Protein AF-0000000081794704 (afdb_homodimer)

Sequence (644 aa):
MFWTCGQTCQTELLVTSYKMGCNCTRECIEFDGRRFNVLRRLGEGGFSVVDLLEENDTGKRFALKRIQCHSQNEQKLAKEEAEYHRRVHHPNLISLAAWKVTGQSAGVTEVLLVLPFFRRGTLQEELDRLAHRGEQIPEPRLLRLFRAICDGVKALHHASPVPLAHRDLKPGNVLLSDNGTPVIMDFGSMAPARLEVKGRSEALAVQDLAAEKCSMLFRAPELFHVESHTIIDEKVDVWSLGCTLYNMAFQQSPFEPVYQRGDSLHLAVLGRNFKFPGNSRYSTALHELISSILVVEVIERPSVTWIIEQLDIMLQEVEHRVMFWTCGQTCQTELLVTSYKMGCNCTRECIEFDGRRFNVLRRLGEGGFSVVDLLEENDTGKRFALKRIQCHSQNEQKLAKEEAEYHRRVHHPNLISLAAWKVTGQSAGVTEVLLVLPFFRRGTLQEELDRLAHRGEQIPEPRLLRLFRAICDGVKALHHASPVPLAHRDLKPGNVLLSDNGTPVIMDFGSMAPARLEVKGRSEALAVQDLAAEKCSMLFRAPELFHVESHTIIDEKVDVWSLGCTLYNMAFQQSPFEPVYQRGDSLHLAVLGRNFKFPGNSRYSTALHELISSILVVEVIERPSVTWIIEQLDIMLQEVEHRV

Nearest PDB structures (foldseek):
  2buj-assembly1_A  TM=9.459E-01  e=4.149E-35  Homo sapiens
  2buj-assembly2_B  TM=9.363E-01  e=3.027E-33  Homo sapiens
  5ikw-assembly1_A  TM=9.323E-01  e=8.215E-27  Homo sapiens
  8peh-assembly1_B  TM=7.730E-01  e=1.719E-14  Lotus japonicus
  4czy-assembly1_D  TM=6.153E-01  e=5.156E-07  Neurospora crassa

Organism: Acanthaster planci (NCBI:txid133434)

Radius of gyration: 28.42 Å; Cα contacts (8 Å, |Δi|>4): 1140; chains: 2; bounding box: 81×99×91 Å

Solvent-accessible surface area (backbone atoms only — not comparable to full-atom values): 34871 Å² total; per-residue (Å²): 135,87,82,60,84,79,75,76,76,78,80,73,83,74,80,76,77,81,71,82,69,80,74,70,76,52,58,71,47,73,56,95,89,40,49,28,37,46,75,44,60,59,28,55,57,97,56,34,37,29,28,34,28,30,31,69,90,76,64,48,56,27,29,34,38,39,33,63,15,78,40,71,52,46,40,50,52,52,49,46,31,56,47,52,33,70,65,51,85,48,91,23,36,53,58,63,76,47,70,50,78,42,64,76,45,69,58,29,33,32,38,38,38,34,28,75,54,54,90,69,37,28,44,39,56,51,46,51,54,30,32,54,69,56,45,69,65,54,64,72,58,45,50,52,47,50,47,41,46,46,51,32,50,43,52,33,54,64,32,72,96,57,33,28,24,52,57,47,55,41,41,75,34,21,31,22,41,94,86,61,51,45,25,38,50,76,52,78,48,39,43,69,17,71,43,80,23,78,34,64,63,51,11,47,15,52,24,47,48,36,52,71,50,24,54,71,77,34,52,33,62,64,47,76,59,41,56,52,64,40,71,48,46,49,59,46,40,40,33,6,47,24,28,34,52,42,19,63,67,67,71,42,41,58,47,44,68,52,34,59,73,61,41,28,47,68,57,34,46,72,64,61,60,57,78,76,66,91,83,58,89,66,56,70,67,58,55,50,49,42,55,54,32,57,44,72,54,65,89,73,31,60,51,61,67,57,50,48,52,54,48,53,55,52,52,52,53,58,57,64,72,101,138,81,80,70,78,72,76,80,78,78,78,72,82,75,77,77,76,82,69,83,68,79,73,69,76,52,58,70,49,72,58,94,89,42,48,28,36,45,74,44,59,58,28,56,57,99,55,34,36,30,28,33,28,30,31,68,91,75,62,47,57,27,29,35,39,39,34,65,15,76,42,72,52,46,41,51,53,53,50,46,31,57,47,52,33,70,64,51,86,48,89,22,37,52,59,64,75,46,70,50,76,42,64,76,45,69,59,28,33,31,37,38,38,33,26,75,55,54,89,68,36,28,45,39,56,50,47,51,53,31,34,55,69,55,47,69,66,54,62,72,59,45,52,52,47,50,47,43,46,45,50,32,50,45,51,33,54,64,32,72,95,57,33,28,24,54,55,48,55,40,42,75,34,20,31,24,40,94,86,60,51,43,23,38,47,77,52,80,47,40,44,68,17,71,43,78,23,78,35,64,63,52,11,48,14,51,26,48,49,35,51,72,51,23,54,70,79,35,50,32,60,63,47,77,58,42,55,54,65,38,72,48,47,49,58,45,41,41,31,6,47,23,27,32,53,42,18,61,67,68,71,43,40,58,46,46,66,52,35,59,72,60,42,28,47,67,59,34,47,71,64,60,60,58,77,76,66,90,84,58,88,64,57,68,66,56,52,50,51,40,54,55,32,59,43,72,54,66,90,72,30,59,52,62,67,58,51,49,52,55,49,53,54,51,52,52,52,58,58,64,72,98

InterPro domains:
  IPR000719 Protein kinase domain [PF00069] (36-309)
  IPR000719 Protein kinase domain [PS50011] (36-315)
  IPR000719 Protein kinase domain [SM00220] (36-315)
  IPR008271 Serine/threonine-protein kinase, active site [PS00108] (164-176)
  IPR011009 Protein kinase-like domain superfamily [SSF56112] (24-309)
  IPR052239 Serine/threonine-specific protein kinases [PTHR45998] (20-316)

Structure (mmCIF, N/CA/C/O backbone):
data_AF-0000000081794704-model_v1
#
loop_
_entity.id
_entity.type
_entity.pdbx_description
1 polymer 'non-specific serine/threonine protein kinase'
#
loop_
_atom_site.group_PDB
_atom_site.id
_atom_site.type_symbol
_atom_site.label_atom_id
_atom_site.label_alt_id
_atom_site.label_comp_id
_atom_site.label_asym_id
_atom_site.label_entity_id
_atom_site.label_seq_id
_atom_site.pdbx_PDB_ins_code
_atom_site.Cartn_x
_atom_site.Cartn_y
_atom_site.Cartn_z
_atom_site.occupancy
_atom_site.B_iso_or_equiv
_atom_site.auth_seq_id
_atom_site.auth_comp_id
_atom_site.auth_asym_id
_atom_site.auth_atom_id
_atom_site.pdbx_PDB_model_num
ATOM 1 N N . MET A 1 1 ? -55.917 1.763 -60.831 1 21.46 1 MET A N 1
ATOM 2 C CA . MET A 1 1 ? -55.292 0.445 -60.902 1 21.46 1 MET A CA 1
ATOM 3 C C . MET A 1 1 ? -53.794 0.567 -61.166 1 21.46 1 MET A C 1
ATOM 5 O O . MET A 1 1 ? -52.993 -0.145 -60.558 1 21.46 1 MET A O 1
ATOM 9 N N . PHE A 1 2 ? -53.433 1.07 -62.306 1 21.84 2 PHE A N 1
ATOM 10 C CA . PHE A 1 2 ? -52.219 1.103 -63.113 1 21.84 2 PHE A CA 1
ATOM 11 C C . PHE A 1 2 ? -51.175 2.017 -62.482 1 21.84 2 PHE A C 1
ATOM 13 O O . PHE A 1 2 ? -51.212 3.235 -62.672 1 21.84 2 PHE A O 1
ATOM 20 N N . TRP A 1 3 ? -50.785 1.749 -61.084 1 22.14 3 TRP A N 1
ATOM 21 C CA . TRP A 1 3 ? -50.083 2.532 -60.073 1 22.14 3 TRP A CA 1
ATOM 22 C C . TRP A 1 3 ? -48.614 2.707 -60.443 1 22.14 3 TRP A C 1
ATOM 24 O O . TRP A 1 3 ? -47.832 1.755 -60.375 1 22.14 3 TRP A O 1
ATOM 34 N N . THR A 1 4 ? -48.28 3.356 -61.549 1 19.15 4 THR A N 1
ATOM 35 C CA . THR A 1 4 ? -47.141 3.421 -62.458 1 19.15 4 THR A CA 1
ATOM 36 C C . THR A 1 4 ? -45.912 3.978 -61.746 1 19.15 4 THR A C 1
ATOM 38 O O . THR A 1 4 ? -44.804 3.938 -62.285 1 19.15 4 THR A O 1
ATOM 41 N N . CYS A 1 5 ? -46.108 4.889 -60.702 1 22.46 5 CYS A N 1
ATOM 42 C CA . CYS A 1 5 ? -45.019 5.858 -60.756 1 22.46 5 CYS A CA 1
ATOM 43 C C . CYS A 1 5 ? -43.665 5.161 -60.687 1 22.46 5 CYS A C 1
ATOM 45 O O . CYS A 1 5 ? -43.488 4.216 -59.917 1 22.46 5 CYS A O 1
ATOM 47 N N . GLY A 1 6 ? -42.866 5.2 -61.737 1 21.13 6 GLY A N 1
ATOM 48 C CA . GLY A 1 6 ? -41.595 4.799 -62.317 1 21.13 6 GLY A CA 1
ATOM 49 C C . GLY A 1 6 ? -40.419 5.008 -61.381 1 21.13 6 GLY A C 1
ATOM 50 O O . GLY A 1 6 ? -40.027 6.146 -61.113 1 21.13 6 GLY A O 1
ATOM 51 N N . GLN A 1 7 ? -40.278 4.238 -60.239 1 19.57 7 GLN A N 1
ATOM 52 C CA . GLN A 1 7 ? -39.546 4.333 -58.981 1 19.57 7 GLN A CA 1
ATOM 53 C C . GLN A 1 7 ? -38.045 4.181 -59.205 1 19.57 7 GLN A C 1
ATOM 55 O O . GLN A 1 7 ? -37.529 3.062 -59.256 1 19.57 7 GLN A O 1
ATOM 60 N N . THR A 1 8 ? -37.515 4.835 -60.303 1 19.36 8 THR A N 1
ATOM 61 C CA . THR A 1 8 ? -36.17 4.503 -60.76 1 19.36 8 THR A CA 1
ATOM 62 C C . THR A 1 8 ? -35.156 4.682 -59.633 1 19.36 8 THR A C 1
ATOM 64 O O . THR A 1 8 ? -34.979 5.79 -59.122 1 19.36 8 THR A O 1
ATOM 67 N N . CYS A 1 9 ? -34.956 3.769 -58.723 1 18.64 9 CYS A N 1
ATOM 68 C CA . CYS A 1 9 ? -34.129 3.644 -57.528 1 18.64 9 CYS A CA 1
ATOM 69 C C . CYS A 1 9 ? -32.647 3.711 -57.881 1 18.64 9 CYS A C 1
ATOM 71 O O . CYS A 1 9 ? -32.085 2.747 -58.404 1 18.64 9 CYS A O 1
ATOM 73 N N . GLN A 1 10 ? -32.185 4.73 -58.696 1 18.84 10 GLN A N 1
ATOM 74 C CA . GLN A 1 10 ? -30.787 4.764 -59.112 1 18.84 10 GLN A CA 1
ATOM 75 C C . GLN A 1 10 ? -29.856 4.484 -57.936 1 18.84 10 GLN A C 1
ATOM 77 O O . GLN A 1 10 ? -30.093 4.959 -56.823 1 18.84 10 GLN A O 1
ATOM 82 N N . THR A 1 11 ? -28.931 3.418 -57.978 1 20.53 11 THR A N 1
ATOM 83 C CA . THR A 1 11 ? -27.911 2.693 -57.229 1 20.53 11 THR A CA 1
ATOM 84 C C . THR A 1 11 ? -26.743 3.61 -56.878 1 20.53 11 THR A C 1
ATOM 86 O O . THR A 1 11 ? -25.947 3.97 -57.748 1 20.53 11 THR A O 1
ATOM 89 N N . GLU A 1 12 ? -26.992 4.791 -56.332 1 20.45 12 GLU A N 1
ATOM 90 C CA . GLU A 1 12 ? -25.889 5.709 -56.061 1 20.45 12 GLU A CA 1
ATOM 91 C C . GLU A 1 12 ? -24.721 4.987 -55.396 1 20.45 12 GLU A C 1
ATOM 93 O O . GLU A 1 12 ? -24.925 4.108 -54.556 1 20.45 12 GLU A O 1
ATOM 98 N N . LEU A 1 13 ? -23.533 4.949 -56.02 1 21.05 13 LEU A N 1
ATOM 99 C CA . LEU A 1 13 ? -22.17 4.493 -55.768 1 21.05 13 LEU A CA 1
ATOM 100 C C . LEU A 1 13 ? -21.692 4.943 -54.392 1 21.05 13 LEU A C 1
ATOM 102 O O . LEU A 1 13 ? -21.418 6.127 -54.181 1 21.05 13 LEU A O 1
ATOM 106 N N . LEU A 1 14 ? -22.289 4.552 -53.252 1 21.35 14 LEU A N 1
ATOM 107 C CA . LEU A 1 14 ? -21.992 4.924 -51.873 1 21.35 14 LEU A CA 1
ATOM 108 C C . LEU A 1 14 ? -20.562 4.543 -51.504 1 21.35 14 LEU A C 1
ATOM 110 O O . LEU A 1 14 ? -20.232 3.358 -51.42 1 21.35 14 LEU A O 1
ATOM 114 N N . VAL A 1 15 ? -19.504 5.191 -52.049 1 23.38 15 VAL A N 1
ATOM 115 C CA . VAL A 1 15 ? -18.12 5.115 -51.594 1 23.38 15 VAL A CA 1
ATOM 116 C C . VAL A 1 15 ? -18.074 5.151 -50.068 1 23.38 15 VAL A C 1
ATOM 118 O O . VAL A 1 15 ? -18.453 6.151 -49.453 1 23.38 15 VAL A O 1
ATOM 121 N N . THR A 1 16 ? -18.208 4.042 -49.338 1 24.73 16 THR A N 1
ATOM 122 C CA . THR A 1 16 ? -18.089 3.697 -47.926 1 24.73 16 THR A CA 1
ATOM 123 C C . THR A 1 16 ? -16.736 4.135 -47.374 1 24.73 16 THR A C 1
ATOM 125 O O . THR A 1 16 ? -15.699 3.58 -47.744 1 24.73 16 THR A O 1
ATOM 128 N N . SER A 1 17 ? -16.402 5.447 -47.342 1 26.24 17 SER A N 1
ATOM 129 C CA . SER A 1 17 ? -15.222 5.934 -46.635 1 26.24 17 SER A CA 1
ATOM 130 C C . SER A 1 17 ? -15.036 5.209 -45.306 1 26.24 17 SER A C 1
ATOM 132 O O . SER A 1 17 ? -15.957 5.154 -44.489 1 26.24 17 SER A O 1
ATOM 134 N N . TYR A 1 18 ? -14.208 4.152 -45.168 1 23.78 18 TYR A N 1
ATOM 135 C CA . TYR A 1 18 ? -13.626 3.417 -44.05 1 23.78 18 TYR A CA 1
ATOM 136 C C . TYR A 1 18 ? -13.06 4.371 -43.006 1 23.78 18 TYR A C 1
ATOM 138 O O . TYR A 1 18 ? -11.959 4.902 -43.173 1 23.78 18 TYR A O 1
ATOM 146 N N . LYS A 1 19 ? -13.793 5.373 -42.486 1 26.88 19 LYS A N 1
ATOM 147 C CA . LYS A 1 19 ? -13.514 6.148 -41.281 1 26.88 19 LYS A CA 1
ATOM 148 C C . LYS A 1 19 ? -12.911 5.268 -40.189 1 26.88 19 LYS A C 1
ATOM 150 O O . LYS A 1 19 ? -13.543 4.313 -39.734 1 26.88 19 LYS A O 1
ATOM 155 N N . MET A 1 20 ? -11.646 4.905 -40.098 1 29.34 20 MET A N 1
ATOM 156 C CA . MET A 1 20 ? -10.822 4.322 -39.043 1 29.34 20 MET A CA 1
ATOM 157 C C . MET A 1 20 ? -11.316 4.75 -37.666 1 29.34 20 MET A C 1
ATOM 159 O O . MET A 1 20 ? -11.094 5.888 -37.249 1 29.34 20 MET A O 1
ATOM 163 N N . GLY A 1 21 ? -12.579 4.645 -37.311 1 29.67 21 GLY A N 1
ATOM 164 C CA . GLY A 1 21 ? -13.337 5.006 -36.123 1 29.67 21 GLY A CA 1
ATOM 165 C C . GLY A 1 21 ? -12.604 4.698 -34.831 1 29.67 21 GLY A C 1
ATOM 166 O O . GLY A 1 21 ? -12.149 3.571 -34.623 1 29.67 21 GLY A O 1
ATOM 167 N N . CYS A 1 22 ? -11.643 5.5 -34.34 1 31.86 22 CYS A N 1
ATOM 168 C CA . CYS A 1 22 ? -11.18 5.575 -32.959 1 31.86 22 CYS A CA 1
ATOM 169 C C . CYS A 1 22 ? -12.27 5.129 -31.993 1 31.86 22 CYS A C 1
ATOM 171 O O . CYS A 1 22 ? -13.224 5.868 -31.742 1 31.86 22 CYS A O 1
ATOM 173 N N . ASN A 1 23 ? -13.108 4.214 -32.191 1 34.75 23 ASN A N 1
ATOM 174 C CA . ASN A 1 23 ? -14.08 3.698 -31.233 1 34.75 23 ASN A CA 1
ATOM 175 C C . ASN A 1 23 ? -13.526 3.709 -29.811 1 34.75 23 ASN A C 1
ATOM 177 O O . ASN A 1 23 ? -12.982 2.707 -29.345 1 34.75 23 ASN A O 1
ATOM 181 N N . CYS A 1 24 ? -12.747 4.571 -29.419 1 41.72 24 CYS A N 1
ATOM 182 C CA . CYS A 1 24 ? -12.347 4.897 -28.055 1 41.72 24 CYS A CA 1
ATOM 183 C C . CYS A 1 24 ? -13.538 4.827 -27.107 1 41.72 24 CYS A C 1
ATOM 185 O O . CYS A 1 24 ? -14.196 5.838 -26.855 1 41.72 24 CYS A O 1
ATOM 187 N N . THR A 1 25 ? -14.472 3.941 -27.283 1 46.56 25 THR A N 1
ATOM 188 C CA . THR A 1 25 ? -15.614 3.912 -26.376 1 46.56 25 THR A CA 1
ATOM 189 C C . THR A 1 25 ? -15.169 4.163 -24.938 1 46.56 25 THR A C 1
ATOM 191 O O . THR A 1 25 ? -14.53 3.308 -24.322 1 46.56 25 THR A O 1
ATOM 194 N N . ARG A 1 26 ? -14.891 5.348 -24.659 1 62.73 26 ARG A N 1
ATOM 195 C CA . ARG A 1 26 ? -14.673 5.79 -23.286 1 62.73 26 ARG A CA 1
ATOM 196 C C . ARG A 1 26 ? -15.803 5.322 -22.374 1 62.73 26 ARG A C 1
ATOM 198 O O . ARG A 1 26 ? -16.976 5.387 -22.747 1 62.73 26 ARG A O 1
ATOM 205 N N . GLU A 1 27 ? -15.599 4.489 -21.441 1 84.99 27 GLU A N 1
ATOM 206 C CA . GLU A 1 27 ? -16.578 4.086 -20.436 1 84.99 27 GLU A CA 1
ATOM 207 C C . GLU A 1 27 ? -17.364 5.287 -19.919 1 84.99 27 GLU A C 1
ATOM 209 O O . GLU A 1 27 ? -16.784 6.333 -19.619 1 84.99 27 GLU A O 1
ATOM 214 N N . CYS A 1 28 ? -18.747 5.314 -20.198 1 90.33 28 CYS A N 1
ATOM 215 C CA . CYS A 1 28 ? -19.63 6.331 -19.637 1 90.33 28 CYS A CA 1
ATOM 216 C C . CYS A 1 28 ? -20.362 5.801 -18.41 1 90.33 28 CYS A C 1
ATOM 218 O O . CYS A 1 28 ? -20.878 4.682 -18.425 1 90.33 28 CYS A O 1
ATOM 220 N N . ILE A 1 29 ? -20.34 6.589 -17.39 1 91.78 29 ILE A N 1
ATOM 221 C CA . ILE A 1 29 ? -21.002 6.195 -16.152 1 91.78 29 ILE A CA 1
ATOM 222 C C . ILE A 1 29 ? -22.038 7.247 -15.763 1 91.78 29 ILE A C 1
ATOM 224 O O . ILE A 1 29 ? -21.818 8.445 -15.957 1 91.78 29 ILE A O 1
ATOM 228 N N . GLU A 1 30 ? -23.104 6.831 -15.203 1 93.4 30 GLU A N 1
ATOM 229 C CA . GLU A 1 30 ? -24.191 7.733 -14.835 1 93.4 30 GLU A CA 1
ATOM 230 C C . GLU A 1 30 ? -24.461 7.688 -13.334 1 93.4 30 GLU A C 1
ATOM 232 O O . GLU A 1 30 ? -24.485 6.612 -12.734 1 93.4 30 GLU A O 1
ATOM 237 N N . PHE A 1 31 ? -24.506 8.803 -12.739 1 92.84 31 PHE A N 1
ATOM 238 C CA . PHE A 1 31 ? -24.901 8.976 -11.346 1 92.84 31 PHE A CA 1
ATOM 239 C C . PHE A 1 31 ? -26.082 9.932 -11.233 1 92.84 31 PHE A C 1
ATOM 241 O O . PHE A 1 31 ? -25.93 11.141 -11.42 1 92.84 31 PHE A O 1
ATOM 248 N N . ASP A 1 32 ? -27.236 9.472 -10.823 1 89.14 32 ASP A N 1
ATOM 249 C CA . ASP A 1 32 ? -28.409 10.305 -10.574 1 89.14 32 ASP A CA 1
ATOM 250 C C . ASP A 1 32 ? -28.635 11.291 -11.718 1 89.14 32 ASP A C 1
ATOM 252 O O . ASP A 1 32 ? -28.732 12.499 -11.493 1 89.14 32 ASP A O 1
ATOM 256 N N . GLY A 1 33 ? -28.581 10.895 -12.862 1 88.7 33 GLY A N 1
ATOM 257 C CA . GLY A 1 33 ? -28.898 11.719 -14.018 1 88.7 33 GLY A CA 1
ATOM 258 C C . GLY A 1 33 ? -27.69 12.438 -14.588 1 88.7 33 GLY A C 1
ATOM 259 O O . GLY A 1 33 ? -27.778 13.072 -15.642 1 88.7 33 GLY A O 1
ATOM 260 N N . ARG A 1 34 ? -26.638 12.422 -13.884 1 92.43 34 ARG A N 1
ATOM 261 C CA . ARG A 1 34 ? -25.393 13.001 -14.377 1 92.43 34 ARG A CA 1
ATOM 262 C C . ARG A 1 34 ? -24.556 11.958 -15.109 1 92.43 34 ARG A C 1
ATOM 264 O O . ARG A 1 34 ? -24.388 10.837 -14.625 1 92.43 34 ARG A O 1
ATOM 271 N N . ARG A 1 35 ? -24.084 12.368 -16.263 1 93.4 35 ARG A N 1
ATOM 272 C CA . ARG A 1 35 ? -23.279 11.457 -17.07 1 93.4 35 ARG A CA 1
ATOM 273 C C . ARG A 1 35 ? -21.81 11.865 -17.054 1 93.4 35 ARG A C 1
ATOM 275 O O . ARG A 1 35 ? -21.488 13.052 -17.139 1 93.4 35 ARG A O 1
ATOM 282 N N . PHE A 1 36 ? -20.967 10.879 -16.878 1 94.56 36 PHE A N 1
ATOM 283 C CA . PHE A 1 36 ? -19.525 11.091 -16.815 1 94.56 36 PHE A CA 1
ATOM 284 C C . PHE A 1 36 ? -18.804 10.213 -17.831 1 94.56 36 PHE A C 1
ATOM 286 O O . PHE A 1 36 ? -19.158 9.046 -18.013 1 94.56 36 PHE A O 1
ATOM 293 N N . ASN A 1 37 ? -17.798 10.791 -18.455 1 93.53 37 ASN A N 1
ATOM 294 C CA . ASN A 1 37 ? -16.884 10.022 -19.292 1 93.53 37 ASN A CA 1
ATOM 295 C C . ASN A 1 37 ? -15.587 9.697 -18.556 1 93.53 37 ASN A C 1
ATOM 297 O O . ASN A 1 37 ? -15.005 10.565 -17.903 1 93.53 37 ASN A O 1
ATOM 301 N N . VAL A 1 38 ? -15.244 8.444 -18.613 1 91.26 38 VAL A N 1
ATOM 302 C CA . VAL A 1 38 ? -13.951 8.053 -18.062 1 91.26 38 VAL A CA 1
ATOM 303 C C . VAL A 1 38 ? -12.837 8.442 -19.031 1 91.26 38 VAL A C 1
ATOM 305 O O . VAL A 1 38 ? -12.818 7.99 -20.179 1 91.26 38 VAL A O 1
ATOM 308 N N . LEU A 1 39 ? -11.975 9.246 -18.58 1 85.45 39 LEU A N 1
ATOM 309 C CA . LEU A 1 39 ? -10.92 9.75 -19.453 1 85.45 39 LEU A CA 1
ATOM 310 C C . LEU A 1 39 ? -9.683 8.86 -19.379 1 85.45 39 LEU A C 1
ATOM 312 O O . LEU A 1 39 ? -9.159 8.432 -20.41 1 85.45 39 LEU A O 1
ATOM 316 N N . ARG A 1 40 ? -9.258 8.599 -18.133 1 78.09 40 ARG A N 1
ATOM 317 C CA . ARG A 1 40 ? -8.049 7.803 -17.947 1 78.09 40 ARG A CA 1
ATOM 318 C C . ARG A 1 40 ? -7.933 7.309 -16.509 1 78.09 40 ARG A C 1
ATOM 320 O O . ARG A 1 40 ? -8.568 7.859 -15.606 1 78.09 40 ARG A O 1
ATOM 327 N N . ARG A 1 41 ? -7.069 6.349 -16.385 1 76.34 41 ARG A N 1
ATOM 328 C CA . ARG A 1 41 ? -6.744 5.825 -15.062 1 76.34 41 ARG A CA 1
ATOM 329 C C . ARG A 1 41 ? -5.774 6.747 -14.331 1 76.34 41 ARG A C 1
ATOM 331 O O . ARG A 1 41 ? -4.791 7.211 -14.912 1 76.34 41 ARG A O 1
ATOM 338 N N . LEU A 1 42 ? -6.086 7.094 -13.133 1 74.43 42 LEU A N 1
ATOM 339 C CA . LEU A 1 42 ? -5.222 7.937 -12.313 1 74.43 42 LEU A CA 1
ATOM 340 C C . LEU A 1 42 ? -4.327 7.087 -11.416 1 74.43 42 LEU A C 1
ATOM 342 O O . LEU A 1 42 ? -3.19 7.468 -11.127 1 74.43 42 LEU A O 1
ATOM 346 N N . GLY A 1 43 ? -4.868 5.957 -10.947 1 70.7 43 GLY A N 1
ATOM 347 C CA . GLY A 1 43 ? -4.096 5.137 -10.027 1 70.7 43 GLY A CA 1
ATOM 348 C C . GLY A 1 43 ? -4.792 3.841 -9.655 1 70.7 43 GLY A C 1
ATOM 349 O O . GLY A 1 43 ? -5.972 3.655 -9.958 1 70.7 43 GLY A O 1
ATOM 350 N N . GLU A 1 44 ? -3.902 2.933 -9.08 1 67.38 44 GLU A N 1
ATOM 351 C CA . GLU A 1 44 ? -4.439 1.651 -8.635 1 67.38 44 GLU A CA 1
ATOM 352 C C . GLU A 1 44 ? -3.851 1.244 -7.287 1 67.38 44 GLU A C 1
ATOM 354 O O . GLU A 1 44 ? -2.658 1.435 -7.041 1 67.38 44 GLU A O 1
ATOM 359 N N . GLY A 1 45 ? -4.709 0.912 -6.402 1 64.13 45 GLY A N 1
ATOM 360 C CA . GLY A 1 45 ? -4.324 0.28 -5.15 1 64.13 45 GLY A CA 1
ATOM 361 C C . GLY A 1 45 ? -4.75 -1.173 -5.058 1 64.13 45 GLY A C 1
ATOM 362 O O . GLY A 1 45 ? -5.21 -1.754 -6.044 1 64.13 45 GLY A O 1
ATOM 363 N N . GLY A 1 46 ? -4.449 -1.908 -4.023 1 59.54 46 GLY A N 1
ATOM 364 C CA . GLY A 1 46 ? -4.772 -3.314 -3.839 1 59.54 46 GLY A CA 1
ATOM 365 C C . GLY A 1 46 ? -6.232 -3.63 -4.103 1 59.54 46 GLY A C 1
ATOM 366 O O . GLY A 1 46 ? -6.549 -4.64 -4.735 1 59.54 46 GLY A O 1
ATOM 367 N N . PHE A 1 47 ? -7.07 -2.702 -3.736 1 64.34 47 PHE A N 1
ATOM 368 C CA . PHE A 1 47 ? -8.467 -3.096 -3.872 1 64.34 47 PHE A CA 1
ATOM 369 C C . PHE A 1 47 ? -9.273 -2.005 -4.567 1 64.34 47 PHE A C 1
ATOM 371 O O . PHE A 1 47 ? -10.5 -2.085 -4.643 1 64.34 47 PHE A O 1
ATOM 378 N N . SER A 1 48 ? -8.559 -1.013 -5.021 1 79.66 48 SER A N 1
ATOM 379 C CA . SER A 1 48 ? -9.305 0.08 -5.636 1 79.66 48 SER A CA 1
ATOM 380 C C . SER A 1 48 ? -8.543 0.672 -6.818 1 79.66 48 SER A C 1
ATOM 382 O O . SER A 1 48 ? -7.322 0.533 -6.908 1 79.66 48 SER A O 1
ATOM 384 N N . VAL A 1 49 ? -9.354 1.217 -7.709 1 81.7 49 VAL A N 1
ATOM 385 C CA . VAL A 1 49 ? -8.828 1.934 -8.866 1 81.7 49 VAL A CA 1
ATOM 386 C C . VAL A 1 49 ? -9.422 3.339 -8.918 1 81.7 49 VAL A C 1
ATOM 388 O O . VAL A 1 49 ? -10.569 3.55 -8.517 1 81.7 49 VAL A O 1
ATOM 391 N N . VAL A 1 50 ? -8.6 4.27 -9.37 1 86.79 50 VAL A N 1
ATOM 392 C CA . VAL A 1 50 ? -9.083 5.642 -9.485 1 86.79 50 VAL A CA 1
ATOM 393 C C . VAL A 1 50 ? -8.975 6.108 -10.935 1 86.79 50 VAL A C 1
ATOM 395 O O . VAL A 1 50 ? -7.906 6.019 -11.544 1 86.79 50 VAL A O 1
ATOM 398 N N . ASP A 1 51 ? -10.088 6.66 -11.457 1 88.27 51 ASP A N 1
ATOM 399 C CA . ASP A 1 51 ? -10.148 7.165 -12.825 1 88.27 51 ASP A CA 1
ATOM 400 C C . ASP A 1 51 ? -10.472 8.657 -12.846 1 88.27 51 ASP A C 1
ATOM 402 O O . ASP A 1 51 ? -11.157 9.161 -11.954 1 88.27 51 ASP A O 1
ATOM 406 N N . LEU A 1 52 ? -9.968 9.252 -13.846 1 90.64 52 LEU A N 1
ATOM 407 C CA . LEU A 1 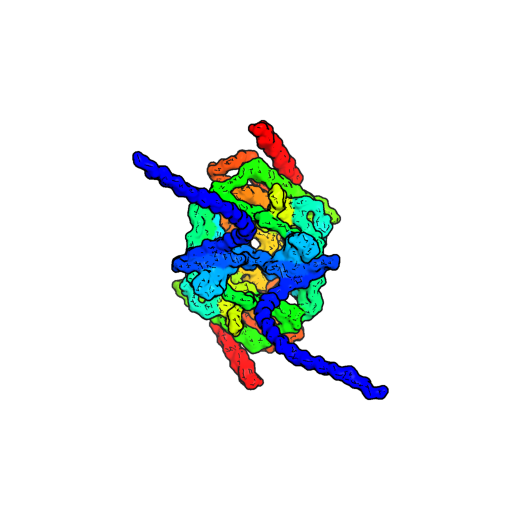52 ? -10.369 10.629 -14.114 1 90.64 52 LEU A CA 1
ATOM 408 C C . LEU A 1 52 ? -11.67 10.671 -14.909 1 90.64 52 LEU A C 1
ATOM 410 O O . LEU A 1 52 ? -11.794 10.006 -15.939 1 90.64 52 LEU A O 1
ATOM 414 N N . LEU A 1 53 ? -12.575 11.439 -14.36 1 94.35 53 LEU A N 1
ATOM 415 C CA . LEU A 1 53 ? -13.872 11.617 -15.004 1 94.35 53 LEU A CA 1
ATOM 416 C C . LEU A 1 53 ? -14.04 13.048 -15.502 1 94.35 53 LEU A C 1
ATOM 418 O O . LEU A 1 53 ? -13.469 13.98 -14.931 1 94.35 53 LEU A O 1
ATOM 422 N N . GLU A 1 54 ? -14.845 13.121 -16.491 1 94.87 54 GLU A N 1
ATOM 423 C CA . GLU A 1 54 ? -15.343 14.416 -16.945 1 94.87 54 GLU A CA 1
ATOM 424 C C . GLU A 1 54 ? -16.865 14.414 -17.055 1 94.87 54 GLU A C 1
ATOM 426 O O . GLU A 1 54 ? -17.444 13.542 -17.705 1 94.87 54 GLU A O 1
ATOM 431 N N . GLU A 1 55 ? -17.435 15.338 -16.384 1 95.02 55 GLU A N 1
ATOM 432 C CA . GLU A 1 55 ? -18.884 15.464 -16.506 1 95.02 55 GLU A CA 1
ATOM 433 C C . GLU A 1 55 ? -19.275 16.034 -17.866 1 95.02 55 GLU A C 1
ATOM 435 O O . GLU A 1 55 ? -18.768 17.08 -18.276 1 95.02 55 GLU A O 1
ATOM 440 N N . ASN A 1 56 ? -20.205 15.452 -18.452 1 92.94 56 ASN A N 1
ATOM 441 C CA . ASN A 1 56 ? -20.554 15.782 -19.83 1 92.94 56 ASN A CA 1
ATOM 442 C C . ASN A 1 56 ? -21.163 17.178 -19.935 1 92.94 56 ASN A C 1
ATOM 444 O O . ASN A 1 56 ? -20.835 17.935 -20.85 1 92.94 56 ASN A O 1
ATOM 448 N N . ASP A 1 57 ? -22.016 17.487 -18.982 1 92.47 57 ASP A N 1
ATOM 449 C CA . ASP A 1 57 ? -22.782 18.726 -19.077 1 92.47 57 ASP A CA 1
ATOM 450 C C . ASP A 1 57 ? -21.921 19.934 -18.714 1 92.47 57 ASP A C 1
ATOM 452 O O . ASP A 1 57 ? -22.078 21.011 -19.292 1 92.47 57 ASP A O 1
ATOM 456 N N . THR A 1 58 ? -20.999 19.771 -17.811 1 93.19 58 THR A N 1
ATOM 457 C CA . THR A 1 58 ? -20.299 20.924 -17.256 1 93.19 58 THR A CA 1
ATOM 458 C C . THR A 1 58 ? -18.833 20.923 -17.681 1 93.19 58 THR A C 1
ATOM 460 O O . THR A 1 58 ? -18.15 21.944 -17.576 1 93.19 58 THR A O 1
ATOM 463 N N . GLY A 1 59 ? -18.331 19.811 -18.037 1 93.21 59 GLY A N 1
ATOM 464 C CA . GLY A 1 59 ? -16.917 19.711 -18.36 1 93.21 59 GLY A CA 1
ATOM 465 C C . GLY A 1 59 ? -16.027 19.649 -17.133 1 93.21 59 GLY A C 1
ATOM 466 O O . GLY A 1 59 ? -14.803 19.574 -17.251 1 93.21 59 GLY A O 1
ATOM 467 N N . LYS A 1 60 ? -16.676 19.672 -16.044 1 95.03 60 LYS A N 1
ATOM 468 C CA . LYS A 1 60 ? -15.913 19.599 -14.801 1 95.03 60 LYS A CA 1
ATOM 469 C C . LYS A 1 60 ? -15.272 18.224 -14.63 1 95.03 60 LYS A C 1
ATOM 471 O O . LYS A 1 60 ? -15.833 17.214 -15.058 1 95.03 60 LYS A O 1
ATOM 476 N N . ARG A 1 61 ? -14.128 18.259 -13.936 1 94.88 61 ARG A N 1
ATOM 477 C CA . ARG A 1 61 ? -13.385 17.017 -13.753 1 94.88 61 ARG A CA 1
ATOM 478 C C . ARG A 1 61 ? -13.605 16.449 -12.354 1 94.88 61 ARG A C 1
ATOM 480 O O . ARG A 1 61 ? -13.723 17.201 -11.385 1 94.88 61 ARG A O 1
ATOM 487 N N . PHE A 1 62 ? -13.648 15.11 -12.324 1 96.19 62 PHE A N 1
ATOM 488 C CA . PHE A 1 62 ? -13.819 14.359 -11.087 1 96.19 62 PHE A CA 1
ATOM 489 C C . PHE A 1 62 ? -12.9 13.143 -11.06 1 96.19 62 PHE A C 1
ATOM 491 O O . PHE A 1 62 ? -12.307 12.784 -12.079 1 96.19 62 PHE A O 1
ATOM 498 N N . ALA A 1 63 ? -12.704 12.637 -9.909 1 93.99 63 ALA A N 1
ATOM 499 C CA . ALA A 1 63 ? -12.026 11.357 -9.724 1 93.99 63 ALA A CA 1
ATOM 500 C C . ALA A 1 63 ? -13.014 10.265 -9.326 1 93.99 63 ALA A C 1
ATOM 502 O O . ALA A 1 63 ? -13.826 10.454 -8.417 1 93.99 63 ALA A O 1
ATOM 503 N N . LEU A 1 64 ? -12.923 9.151 -10.018 1 94.7 64 LEU A N 1
ATOM 504 C CA . LEU A 1 64 ? -13.753 7.994 -9.703 1 94.7 64 LEU A CA 1
ATOM 505 C C . LEU A 1 64 ? -12.943 6.925 -8.977 1 94.7 64 LEU A C 1
ATOM 507 O O . LEU A 1 64 ? -12.044 6.317 -9.562 1 94.7 64 LEU A O 1
ATOM 511 N N . LYS A 1 65 ? -13.249 6.76 -7.727 1 92.16 65 LYS A N 1
ATOM 512 C CA . LYS A 1 65 ? -12.682 5.641 -6.979 1 92.16 65 LYS A CA 1
ATOM 513 C C . LYS A 1 65 ? -13.579 4.41 -7.069 1 92.16 65 LYS A C 1
ATOM 515 O O . LYS A 1 65 ? -14.734 4.444 -6.64 1 92.16 65 LYS A O 1
ATOM 520 N N . ARG A 1 66 ? -13.041 3.341 -7.66 1 90.75 66 ARG A N 1
ATOM 521 C CA . ARG A 1 66 ? -13.755 2.075 -7.797 1 90.75 66 ARG A CA 1
ATOM 522 C C . ARG A 1 66 ? -13.251 1.05 -6.787 1 90.75 66 ARG A C 1
ATOM 524 O O . ARG A 1 66 ? -12.084 0.656 -6.824 1 90.75 66 ARG A O 1
ATOM 531 N N . ILE A 1 67 ? -14.107 0.655 -5.918 1 89.36 67 ILE A N 1
ATOM 532 C CA . ILE A 1 67 ? -13.742 -0.332 -4.908 1 89.36 67 ILE A CA 1
ATOM 533 C C . ILE A 1 67 ? -14.397 -1.672 -5.236 1 89.36 67 ILE A C 1
ATOM 535 O O . ILE A 1 67 ? -15.624 -1.795 -5.201 1 89.36 67 ILE A O 1
ATOM 539 N N . GLN A 1 68 ? -13.643 -2.576 -5.54 1 83.18 68 GLN A N 1
ATOM 540 C CA . GLN A 1 68 ? -14.149 -3.913 -5.834 1 83.18 68 GLN A CA 1
ATOM 541 C C . GLN A 1 68 ? -14.376 -4.709 -4.552 1 83.18 68 GLN A C 1
ATOM 543 O O . GLN A 1 68 ? -13.497 -4.774 -3.691 1 83.18 68 GLN A O 1
ATOM 548 N N . CYS A 1 69 ? -15.529 -5.244 -4.433 1 84.52 69 CYS A N 1
ATOM 549 C CA . CYS A 1 69 ? -15.907 -5.993 -3.24 1 84.52 69 CYS A CA 1
ATOM 550 C C . CYS A 1 69 ? -16.189 -7.452 -3.579 1 84.52 69 CYS A C 1
ATOM 552 O O . CYS A 1 69 ? -17.093 -7.748 -4.362 1 84.52 69 CYS A O 1
ATOM 554 N N . HIS A 1 70 ? -15.506 -8.305 -2.911 1 72.37 70 HIS A N 1
ATOM 555 C CA . HIS A 1 70 ? -15.666 -9.73 -3.178 1 72.37 70 HIS A CA 1
ATOM 556 C C . HIS A 1 70 ? -16.478 -10.409 -2.081 1 72.37 70 HIS A C 1
ATOM 558 O O . HIS A 1 70 ? -16.663 -11.628 -2.103 1 72.37 70 HIS A O 1
ATOM 564 N N . SER A 1 71 ? -16.829 -9.629 -1.097 1 75.41 71 SER A N 1
ATOM 565 C CA . SER A 1 71 ? -17.64 -10.129 0.009 1 75.41 71 SER A CA 1
ATOM 566 C C . SER A 1 71 ? -18.615 -9.067 0.505 1 75.41 71 SER A C 1
ATOM 568 O O . SER A 1 71 ? -18.46 -7.883 0.197 1 75.41 71 SER A O 1
ATOM 570 N N . GLN A 1 72 ? -19.55 -9.524 1.228 1 81.17 72 GLN A N 1
ATOM 571 C CA . GLN A 1 72 ? -20.518 -8.608 1.824 1 81.17 72 GLN A CA 1
ATOM 572 C C . GLN A 1 72 ? -19.843 -7.656 2.807 1 81.17 72 GLN A C 1
ATOM 574 O O . GLN A 1 72 ? -20.221 -6.487 2.906 1 81.17 72 GLN A O 1
ATOM 579 N N . ASN A 1 73 ? -18.913 -8.173 3.45 1 82.56 73 ASN A N 1
ATOM 580 C CA . ASN A 1 73 ? -18.202 -7.342 4.415 1 82.56 73 ASN A CA 1
ATOM 581 C C . ASN A 1 73 ? -17.405 -6.238 3.725 1 82.56 73 ASN A C 1
ATOM 583 O O . ASN A 1 73 ? -17.388 -5.097 4.189 1 82.56 73 ASN A O 1
ATOM 587 N N . GLU A 1 74 ? -16.759 -6.611 2.638 1 82.57 74 GLU A N 1
ATOM 588 C CA . GLU A 1 74 ? -16.034 -5.596 1.881 1 82.57 74 GLU A CA 1
ATOM 589 C C . GLU A 1 74 ? -16.98 -4.517 1.358 1 82.57 74 GLU A C 1
ATOM 591 O O . GLU A 1 74 ? -16.63 -3.336 1.335 1 82.57 74 GLU A O 1
ATOM 596 N N . GLN A 1 75 ? -18.074 -4.993 0.953 1 87.92 75 GLN A N 1
ATOM 597 C CA . GLN A 1 75 ? -19.072 -4.039 0.481 1 87.92 75 GLN A CA 1
ATOM 598 C C . GLN A 1 75 ? -19.511 -3.102 1.603 1 87.92 75 GLN A C 1
ATOM 600 O O . GLN A 1 75 ? -19.657 -1.897 1.391 1 87.92 75 GLN A O 1
ATOM 605 N N . LYS A 1 76 ? -19.749 -3.686 2.73 1 89.75 76 LYS A N 1
ATOM 606 C CA . LYS A 1 76 ? -20.143 -2.89 3.889 1 89.75 76 LYS A CA 1
ATOM 607 C C . LYS A 1 76 ? -19.089 -1.836 4.215 1 89.75 76 LYS A C 1
ATOM 609 O O . LYS A 1 76 ? -19.421 -0.674 4.46 1 89.75 76 LYS A O 1
ATOM 614 N N . LEU A 1 77 ? -17.879 -2.214 4.19 1 87.43 77 LEU A N 1
ATOM 615 C CA . LEU A 1 77 ? -16.781 -1.303 4.494 1 87.43 77 LEU A CA 1
ATOM 616 C C . LEU A 1 77 ? -16.694 -0.192 3.453 1 87.43 77 LEU A C 1
ATOM 618 O O . LEU A 1 77 ? -16.454 0.968 3.795 1 87.43 77 LEU A O 1
ATOM 622 N N . ALA A 1 78 ? -16.836 -0.597 2.188 1 90.43 78 ALA A N 1
ATOM 623 C CA . ALA A 1 78 ? -16.809 0.395 1.117 1 90.43 78 ALA A CA 1
ATOM 624 C C . ALA A 1 78 ? -17.968 1.379 1.25 1 90.43 78 ALA A C 1
ATOM 626 O O . ALA A 1 78 ? -17.798 2.581 1.034 1 90.43 78 ALA A O 1
ATOM 627 N N . LYS A 1 79 ? -19.085 0.879 1.61 1 93.73 79 LYS A N 1
ATOM 628 C CA . LYS A 1 79 ? -20.247 1.733 1.84 1 93.73 79 LYS A CA 1
ATOM 629 C C . LYS A 1 79 ? -20.016 2.668 3.024 1 93.73 79 LYS A C 1
ATOM 631 O O . LYS A 1 79 ? -20.449 3.822 3.004 1 93.73 79 LYS A O 1
ATOM 636 N N . GLU A 1 80 ? -19.408 2.132 3.991 1 93.47 80 GLU A N 1
ATOM 637 C CA . GLU A 1 80 ? -19.096 2.947 5.162 1 93.47 80 GLU A CA 1
ATOM 638 C C . GLU A 1 80 ? -18.199 4.124 4.792 1 93.47 80 GLU A C 1
ATOM 640 O O . GLU A 1 80 ? -18.336 5.215 5.348 1 93.47 80 GLU A O 1
ATOM 645 N N . GLU A 1 81 ? -17.274 3.848 3.935 1 93.53 81 GLU A N 1
ATOM 646 C CA . GLU A 1 81 ? -16.449 4.958 3.467 1 93.53 81 GLU A CA 1
ATOM 647 C C . GLU A 1 81 ? -17.306 6.062 2.854 1 93.53 81 GLU A C 1
ATOM 649 O O . GLU A 1 81 ? -17.112 7.243 3.151 1 93.53 81 GLU A O 1
ATOM 654 N N . ALA A 1 82 ? -18.219 5.698 1.996 1 94.2 82 ALA A N 1
ATOM 655 C CA . ALA A 1 82 ? -19.127 6.669 1.391 1 94.2 82 ALA A CA 1
ATOM 656 C C . ALA A 1 82 ? -19.911 7.427 2.459 1 94.2 82 ALA A C 1
ATOM 658 O O . ALA A 1 82 ? -20.071 8.646 2.372 1 94.2 82 ALA A O 1
ATOM 659 N N . GLU A 1 83 ? -20.285 6.714 3.431 1 94.32 83 GLU A N 1
ATOM 660 C CA . GLU A 1 83 ? -21.075 7.303 4.508 1 94.32 83 GLU A CA 1
ATOM 661 C C . GLU A 1 83 ? -20.253 8.312 5.306 1 94.32 83 GLU A C 1
ATOM 663 O O . GLU A 1 83 ? -20.775 9.341 5.739 1 94.32 83 GLU A O 1
ATOM 668 N N . TYR A 1 84 ? -19.02 8.007 5.516 1 95.21 84 TYR A N 1
ATOM 669 C CA . TYR A 1 84 ? -18.158 8.94 6.231 1 95.21 84 TYR A CA 1
ATOM 670 C C . TYR A 1 84 ? -18.06 10.269 5.492 1 95.21 84 TYR A C 1
ATOM 672 O O . TYR A 1 84 ? -18.094 11.335 6.112 1 95.21 84 TYR A O 1
ATOM 680 N N . HIS A 1 85 ? -17.955 10.189 4.208 1 94.25 85 HIS A N 1
ATOM 681 C CA . HIS A 1 85 ? -17.907 11.409 3.409 1 94.25 85 HIS A CA 1
ATOM 682 C C . HIS A 1 85 ? -19.181 12.23 3.579 1 94.25 85 HIS A C 1
ATOM 684 O O . HIS A 1 85 ? -19.141 13.461 3.539 1 94.25 85 HIS A O 1
ATOM 690 N N . ARG A 1 86 ? -20.211 11.58 3.761 1 92.16 86 ARG A N 1
ATOM 691 C CA . ARG A 1 86 ? -21.504 12.25 3.863 1 92.16 86 ARG A CA 1
ATOM 692 C C . ARG A 1 86 ? -21.714 12.826 5.259 1 92.16 86 ARG A C 1
ATOM 694 O O . ARG A 1 86 ? -22.432 13.813 5.428 1 92.16 86 ARG A O 1
ATOM 701 N N . ARG A 1 87 ? -21.111 12.309 6.18 1 92.61 87 ARG A N 1
ATOM 702 C CA . ARG A 1 87 ? -21.32 12.669 7.579 1 92.61 87 ARG A CA 1
ATOM 703 C C . ARG A 1 87 ? -20.534 13.924 7.945 1 92.61 87 ARG A C 1
ATOM 705 O O . ARG A 1 87 ? -20.909 14.651 8.867 1 92.61 87 ARG A O 1
ATOM 712 N N . VAL A 1 88 ? -19.472 14.062 7.313 1 94.49 88 VAL A N 1
ATOM 713 C CA . VAL A 1 88 ? -18.608 15.171 7.702 1 94.49 88 VAL A CA 1
ATOM 714 C C . VAL A 1 88 ? -18.471 16.153 6.541 1 94.49 88 VAL A C 1
ATOM 716 O O . VAL A 1 88 ? -18.232 15.747 5.402 1 94.49 88 VAL A O 1
ATOM 719 N N . HIS A 1 89 ? -18.746 17.408 6.843 1 94.33 89 HIS A N 1
ATOM 720 C CA . HIS A 1 89 ? -18.603 18.482 5.866 1 94.33 89 HIS A CA 1
ATOM 721 C C . HIS A 1 89 ? -17.681 19.58 6.386 1 94.33 89 HIS A C 1
ATOM 723 O O . HIS A 1 89 ? -17.963 20.196 7.416 1 94.33 89 HIS A O 1
ATOM 729 N N . HIS A 1 90 ? -16.679 19.784 5.71 1 97.25 90 HIS A N 1
ATOM 730 C CA . HIS A 1 90 ? -15.684 20.788 6.069 1 97.25 90 HIS A CA 1
ATOM 731 C C . HIS A 1 90 ? -14.83 21.173 4.866 1 97.25 90 HIS A C 1
ATOM 733 O O . HIS A 1 90 ? -14.506 20.324 4.033 1 97.25 90 HIS A O 1
ATOM 739 N N . PRO A 1 91 ? -14.422 22.395 4.749 1 97.08 91 PRO A N 1
ATOM 740 C CA . PRO A 1 91 ? -13.634 22.839 3.597 1 97.08 91 PRO A CA 1
ATOM 741 C C . PRO A 1 91 ? -12.304 22.1 3.472 1 97.08 91 PRO A C 1
ATOM 743 O O . PRO A 1 91 ? -11.741 22.014 2.377 1 97.08 91 PRO A O 1
ATOM 746 N N . ASN A 1 92 ? -11.772 21.566 4.564 1 98.53 92 ASN A N 1
ATOM 747 C CA . ASN A 1 92 ? -10.483 20.882 4.543 1 98.53 92 ASN A CA 1
ATOM 748 C C . ASN A 1 92 ? -10.654 19.367 4.47 1 98.53 92 ASN A C 1
ATOM 750 O O . ASN A 1 92 ? -9.697 18.62 4.679 1 98.53 92 ASN A O 1
ATOM 754 N N . LEU A 1 93 ? -11.843 18.873 4.213 1 98.4 93 LEU A N 1
ATOM 755 C CA . LEU A 1 93 ? -12.143 17.465 3.976 1 98.4 93 LEU A CA 1
ATOM 756 C C . LEU A 1 93 ? -12.791 17.27 2.609 1 98.4 93 LEU A C 1
ATOM 758 O O . LEU A 1 93 ? -13.675 18.037 2.221 1 98.4 93 LEU A O 1
ATOM 762 N N . ILE A 1 94 ? -12.347 16.275 1.926 1 97.65 94 ILE A N 1
ATOM 763 C CA . ILE A 1 94 ? -12.823 16.072 0.562 1 97.65 94 ILE A CA 1
ATOM 764 C C . ILE A 1 94 ? -14.311 15.73 0.581 1 97.65 94 ILE A C 1
ATOM 766 O O . ILE A 1 94 ? -14.77 14.975 1.441 1 97.65 94 ILE A O 1
ATOM 770 N N . SER A 1 95 ? -15.028 16.263 -0.287 1 95.85 95 SER A N 1
ATOM 771 C CA . SER A 1 95 ? -16.463 16.021 -0.389 1 95.85 95 SER A CA 1
ATOM 772 C C . SER A 1 95 ? -16.763 14.853 -1.322 1 95.85 95 SER A C 1
ATOM 774 O O . SER A 1 95 ? -15.929 14.485 -2.152 1 95.85 95 SER A O 1
ATOM 776 N N . LEU A 1 96 ? -17.889 14.288 -1.142 1 96.18 96 LEU A N 1
ATOM 777 C CA . LEU A 1 96 ? -18.407 13.25 -2.027 1 96.18 96 LEU A CA 1
ATOM 778 C C . LEU A 1 96 ? -19.43 13.825 -3 1 96.18 96 LEU A C 1
ATOM 780 O O . LEU A 1 96 ? -20.466 14.348 -2.581 1 96.18 96 LEU A O 1
ATOM 784 N N . ALA A 1 97 ? -19.13 13.704 -4.265 1 94.92 97 ALA A N 1
ATOM 785 C CA . ALA A 1 97 ? -20.042 14.252 -5.266 1 94.92 97 ALA A CA 1
ATOM 786 C C . ALA A 1 97 ? -21.201 13.296 -5.534 1 94.92 97 ALA A C 1
ATOM 788 O O . ALA A 1 97 ? -22.34 13.73 -5.727 1 94.92 97 ALA A O 1
ATOM 789 N N . ALA A 1 98 ? -20.881 12.034 -5.605 1 94.54 98 ALA A N 1
ATOM 790 C CA . ALA A 1 98 ? -21.861 10.974 -5.825 1 94.54 98 ALA A CA 1
ATOM 791 C C . ALA A 1 98 ? -21.275 9.606 -5.488 1 94.54 98 ALA A C 1
ATOM 793 O O . ALA A 1 98 ? -20.056 9.458 -5.369 1 94.54 98 ALA A O 1
ATOM 794 N N . TRP A 1 99 ? -22.136 8.694 -5.24 1 94.62 99 TRP A N 1
ATOM 795 C CA . TRP A 1 99 ? -21.664 7.323 -5.075 1 94.62 99 TRP A CA 1
ATOM 796 C C . TRP A 1 99 ? -22.77 6.324 -5.399 1 94.62 99 TRP A C 1
ATOM 798 O O . TRP A 1 99 ? -23.947 6.687 -5.454 1 94.62 99 TRP A O 1
ATOM 808 N N . LYS A 1 100 ? -22.411 5.13 -5.765 1 94.61 100 LYS A N 1
ATOM 809 C CA . LYS A 1 100 ? -23.381 4.06 -5.978 1 94.61 100 LYS A CA 1
ATOM 810 C C . LYS A 1 100 ? -22.723 2.688 -5.86 1 94.61 100 LYS A C 1
ATOM 812 O O . LYS A 1 100 ? -21.495 2.583 -5.849 1 94.61 100 LYS A O 1
ATOM 817 N N . VAL A 1 101 ? -23.529 1.761 -5.647 1 91.52 101 VAL A N 1
ATOM 818 C CA . VAL A 1 101 ? -23.112 0.363 -5.671 1 91.52 101 VAL A CA 1
ATOM 819 C C . VAL A 1 101 ? -23.537 -0.281 -6.988 1 91.52 101 VAL A C 1
ATOM 821 O O . VAL A 1 101 ? -24.664 -0.081 -7.449 1 91.52 101 VAL A O 1
ATOM 824 N N . THR A 1 102 ? -22.53 -0.804 -7.651 1 86.03 102 THR A N 1
ATOM 825 C CA . THR A 1 102 ? -22.851 -1.506 -8.889 1 86.03 102 THR A CA 1
ATOM 826 C C . THR A 1 102 ? -22.391 -2.96 -8.822 1 86.03 102 THR A C 1
ATOM 828 O O . THR A 1 102 ? -21.557 -3.314 -7.986 1 86.03 102 THR A O 1
ATOM 831 N N . GLY A 1 103 ? -22.87 -3.673 -9.719 1 71.99 103 GLY A N 1
ATOM 832 C CA . GLY A 1 103 ? -22.436 -5.056 -9.841 1 71.99 103 GLY A CA 1
ATOM 833 C C . GLY A 1 103 ? -23.18 -5.999 -8.916 1 71.99 103 GLY A C 1
ATOM 834 O O . GLY A 1 103 ? -23.761 -5.568 -7.918 1 71.99 103 GLY A O 1
ATOM 835 N N . GLN A 1 104 ? -24.145 -6.851 -9.17 1 62.14 104 GLN A N 1
ATOM 836 C CA . GLN A 1 104 ? -24.762 -7.922 -8.397 1 62.14 104 GLN A CA 1
ATOM 837 C C . GLN A 1 104 ? -24.505 -9.283 -9.038 1 62.14 104 GLN A C 1
ATOM 839 O O . GLN A 1 104 ? -24.842 -10.32 -8.463 1 62.14 104 GLN A O 1
ATOM 844 N N . SER A 1 105 ? -23.714 -9.218 -10.099 1 54.17 105 SER A N 1
ATOM 845 C CA . SER A 1 105 ? -23.674 -10.559 -10.674 1 54.17 105 SER A CA 1
ATOM 846 C C . SER A 1 105 ? -22.499 -11.361 -10.123 1 54.17 105 SER A C 1
ATOM 848 O O . SER A 1 105 ? -21.417 -10.814 -9.9 1 54.17 105 SER A O 1
ATOM 850 N N . ALA A 1 106 ? -22.711 -12.656 -9.814 1 56.48 106 ALA A N 1
ATOM 851 C CA . ALA A 1 106 ? -21.865 -13.777 -9.414 1 56.48 106 ALA A CA 1
ATOM 852 C C . ALA A 1 106 ? -21.12 -13.468 -8.119 1 56.48 106 ALA A C 1
ATOM 854 O O . ALA A 1 106 ? -20.037 -14.006 -7.875 1 56.48 106 ALA A O 1
ATOM 855 N N . GLY A 1 107 ? -21.484 -12.384 -7.446 1 64.58 107 GLY A N 1
ATOM 856 C CA . GLY A 1 107 ? -21.018 -12.229 -6.077 1 64.58 107 GLY A CA 1
ATOM 857 C C . GLY A 1 107 ? -20.029 -11.091 -5.909 1 64.58 107 GLY A C 1
ATOM 858 O O . GLY A 1 107 ? -19.551 -10.836 -4.801 1 64.58 107 GLY A O 1
ATOM 859 N N . VAL A 1 108 ? -19.6 -10.445 -7.029 1 76.03 108 VAL A N 1
ATOM 860 C CA . VAL A 1 108 ? -18.68 -9.323 -6.867 1 76.03 108 VAL A CA 1
ATOM 861 C C . VAL A 1 108 ? -19.435 -8.007 -7.04 1 76.03 108 VAL A C 1
ATOM 863 O O . VAL A 1 108 ? -20.187 -7.837 -8.002 1 76.03 108 VAL A O 1
ATOM 866 N N . THR A 1 109 ? -19.346 -7.118 -6.134 1 85.59 109 THR A N 1
ATOM 867 C CA . THR A 1 109 ? -19.969 -5.8 -6.177 1 85.59 109 THR A CA 1
ATOM 868 C C . THR A 1 109 ? -18.91 -4.702 -6.203 1 85.59 109 THR A C 1
ATOM 870 O O . THR A 1 109 ? -17.745 -4.948 -5.884 1 85.59 109 THR A O 1
ATOM 873 N N . GLU A 1 110 ? -19.255 -3.64 -6.795 1 89.2 110 GLU A N 1
ATOM 874 C CA . GLU A 1 110 ? -18.369 -2.481 -6.822 1 89.2 110 GLU A CA 1
ATOM 875 C C . GLU A 1 110 ? -19.035 -1.262 -6.188 1 89.2 110 GLU A C 1
ATOM 877 O O . GLU A 1 110 ? -20.224 -1.018 -6.4 1 89.2 110 GLU A O 1
ATOM 882 N N . VAL A 1 111 ? -18.301 -0.638 -5.418 1 93.5 111 VAL A N 1
ATOM 883 C CA . VAL A 1 111 ? -18.723 0.655 -4.891 1 93.5 111 VAL A CA 1
ATOM 884 C C . VAL A 1 111 ? -17.976 1.775 -5.611 1 93.5 111 VAL A C 1
ATOM 886 O O . VAL A 1 111 ? -16.745 1.759 -5.688 1 93.5 111 VAL A O 1
ATOM 889 N N . LEU A 1 112 ? -18.73 2.684 -6.16 1 94.65 112 LEU A N 1
ATOM 890 C CA . LEU A 1 112 ? -18.175 3.797 -6.922 1 94.65 112 LEU A CA 1
ATOM 891 C C . LEU A 1 112 ? -18.322 5.107 -6.156 1 94.65 112 LEU A C 1
ATOM 893 O O . LEU A 1 112 ? -19.425 5.465 -5.736 1 94.65 112 LEU A O 1
ATOM 897 N N . LEU A 1 113 ? -17.248 5.766 -5.952 1 95.95 113 LEU A N 1
ATOM 898 C CA . LEU A 1 113 ? -17.241 7.078 -5.314 1 95.95 113 LEU A CA 1
ATOM 899 C C . LEU A 1 113 ? -16.752 8.15 -6.282 1 95.95 113 LEU A C 1
ATOM 901 O O . LEU A 1 113 ? -15.656 8.039 -6.836 1 95.95 113 LEU A O 1
ATOM 905 N N . VAL A 1 114 ? -17.491 9.177 -6.502 1 96.19 114 VAL A N 1
ATOM 906 C CA . VAL A 1 114 ? -17.097 10.312 -7.33 1 96.19 114 VAL A CA 1
ATOM 907 C C . VAL A 1 114 ? -16.614 11.457 -6.443 1 96.19 114 VAL A C 1
ATOM 909 O O . VAL A 1 114 ? -17.378 11.988 -5.633 1 96.19 114 VAL A O 1
ATOM 912 N N . LEU A 1 115 ? -15.406 11.807 -6.643 1 96.45 115 LEU A N 1
ATOM 913 C CA . LEU A 1 115 ? -14.756 12.824 -5.825 1 96.45 115 LEU A CA 1
ATOM 914 C C . LEU A 1 115 ? -14.234 13.966 -6.69 1 96.45 115 LEU A C 1
ATOM 916 O O . LEU A 1 115 ? -13.925 13.767 -7.867 1 96.45 115 LEU A O 1
ATOM 920 N N . PRO A 1 116 ? -14.165 15.123 -6.151 1 95.56 116 PRO A N 1
ATOM 921 C CA . PRO A 1 116 ? -13.572 16.216 -6.925 1 95.56 116 PRO A CA 1
ATOM 922 C C . PRO A 1 116 ? -12.125 15.938 -7.326 1 95.56 116 PRO A C 1
ATOM 924 O O . PRO A 1 116 ? -11.385 15.295 -6.576 1 95.56 116 PRO A O 1
ATOM 927 N N . PHE A 1 117 ? -11.82 16.48 -8.476 1 94.36 117 PHE A N 1
ATOM 928 C CA . PHE A 1 117 ? -10.452 16.352 -8.965 1 94.36 117 PHE A CA 1
ATOM 929 C C . PHE A 1 117 ? -9.624 17.573 -8.582 1 94.36 117 PHE A C 1
ATOM 931 O O . PHE A 1 117 ? -10.066 18.71 -8.762 1 94.36 117 PHE A O 1
ATOM 938 N N . PHE A 1 118 ? -8.471 17.39 -8.052 1 93.72 118 PHE A N 1
ATOM 939 C CA . PHE A 1 118 ? -7.55 18.454 -7.67 1 93.72 118 PHE A CA 1
ATOM 940 C C . PHE A 1 118 ? -6.317 18.45 -8.564 1 93.72 118 PHE A C 1
ATOM 942 O O . PHE A 1 118 ? -5.458 17.574 -8.442 1 93.72 118 PHE A O 1
ATOM 949 N N . ARG A 1 119 ? -6.162 19.435 -9.278 1 88.41 119 ARG A N 1
ATOM 950 C CA . ARG A 1 119 ? -5.142 19.477 -10.321 1 88.41 119 ARG A CA 1
ATOM 951 C C . ARG A 1 119 ? -3.75 19.632 -9.72 1 88.41 119 ARG A C 1
ATOM 953 O O . ARG A 1 119 ? -2.765 19.157 -10.289 1 88.41 119 ARG A O 1
ATOM 960 N N . ARG A 1 120 ? -3.671 20.267 -8.586 1 91.09 120 ARG A N 1
ATOM 961 C CA . ARG A 1 120 ? -2.365 20.546 -7.997 1 91.09 120 ARG A CA 1
ATOM 962 C C . ARG A 1 120 ? -1.777 19.295 -7.352 1 91.09 120 ARG A C 1
ATOM 964 O O . ARG A 1 120 ? -0.599 19.273 -6.989 1 91.09 120 ARG A O 1
ATOM 971 N N . GLY A 1 121 ? -2.602 18.261 -7.139 1 90.09 121 GLY A N 1
ATOM 972 C CA . GLY A 1 121 ? -2.102 17.017 -6.575 1 90.09 121 GLY A CA 1
ATOM 973 C C . GLY A 1 121 ? -2.016 17.042 -5.06 1 90.09 121 GLY A C 1
ATOM 974 O O . GLY A 1 121 ? -2.722 17.812 -4.406 1 90.09 121 GLY A O 1
ATOM 975 N N . THR A 1 122 ? -1.174 16.207 -4.539 1 92.27 122 THR A N 1
ATOM 976 C CA . THR A 1 122 ? -1.089 16.021 -3.095 1 92.27 122 THR A CA 1
ATOM 977 C C . THR A 1 122 ? -0.007 16.916 -2.497 1 92.27 122 THR A C 1
ATOM 979 O O . THR A 1 122 ? 0.863 17.412 -3.216 1 92.27 122 THR A O 1
ATOM 982 N N . LEU A 1 123 ? -0.105 17.094 -1.264 1 96.03 123 LEU A N 1
ATOM 983 C CA . LEU A 1 123 ? 0.926 17.809 -0.519 1 96.03 123 LEU A CA 1
ATOM 984 C C . LEU A 1 123 ? 2.273 17.104 -0.642 1 96.03 123 LEU A C 1
ATOM 986 O O . LEU A 1 123 ? 3.316 17.757 -0.721 1 96.03 123 LEU A O 1
ATOM 990 N N . GLN A 1 124 ? 2.277 15.829 -0.675 1 91.96 124 GLN A N 1
ATOM 991 C CA . GLN A 1 124 ? 3.525 15.093 -0.853 1 91.96 124 GLN A CA 1
ATOM 992 C C . GLN A 1 124 ? 4.186 15.446 -2.182 1 91.96 124 GLN A C 1
ATOM 994 O O . GLN A 1 124 ? 5.404 15.625 -2.247 1 91.96 124 GLN A O 1
ATOM 999 N N . GLU A 1 125 ? 3.41 15.526 -3.205 1 86.25 125 GLU A N 1
ATOM 1000 C CA . GLU A 1 125 ? 3.95 15.892 -4.511 1 86.25 125 GLU A CA 1
ATOM 1001 C C . GLU A 1 125 ? 4.578 17.283 -4.478 1 86.25 125 GLU A C 1
ATOM 1003 O O . GLU A 1 125 ? 5.614 17.516 -5.104 1 86.25 125 GLU A O 1
ATOM 1008 N N . GLU A 1 126 ? 3.91 18.139 -3.835 1 91.38 126 GLU A N 1
ATOM 1009 C CA . GLU A 1 126 ? 4.464 19.48 -3.682 1 91.38 126 GLU A CA 1
ATOM 1010 C C . GLU A 1 126 ? 5.795 19.447 -2.937 1 91.38 126 GLU A C 1
ATOM 1012 O O . GLU A 1 126 ? 6.749 20.121 -3.329 1 91.38 126 GLU A O 1
ATOM 1017 N N . LEU A 1 127 ? 5.848 18.695 -1.894 1 91.82 127 LEU A N 1
ATOM 1018 C CA . LEU A 1 127 ? 7.072 18.57 -1.11 1 91.82 127 LEU A CA 1
ATOM 1019 C C . LEU A 1 127 ? 8.196 17.973 -1.95 1 91.82 127 LEU A C 1
ATOM 1021 O O . LEU A 1 127 ? 9.343 18.419 -1.866 1 91.82 127 LEU A O 1
ATOM 1025 N N . ASP A 1 128 ? 7.821 17.036 -2.676 1 84.56 128 ASP A N 1
ATOM 1026 C CA . ASP A 1 128 ? 8.809 16.411 -3.551 1 84.56 128 ASP A CA 1
ATOM 1027 C C . ASP A 1 128 ? 9.356 17.413 -4.565 1 84.56 128 ASP A C 1
ATOM 1029 O O . ASP A 1 128 ? 10.555 17.426 -4.848 1 84.56 128 ASP A O 1
ATOM 1033 N N . ARG A 1 129 ? 8.466 18.18 -5.144 1 85.18 129 ARG A N 1
ATOM 1034 C CA . ARG A 1 129 ? 8.881 19.202 -6.1 1 85.18 129 ARG A CA 1
ATOM 1035 C C . ARG A 1 129 ? 9.83 20.205 -5.452 1 85.18 129 ARG A C 1
ATOM 1037 O O . ARG A 1 129 ? 10.842 20.582 -6.045 1 85.18 129 ARG A O 1
ATOM 1044 N N . LEU A 1 130 ? 9.515 20.624 -4.306 1 90.06 130 LEU A N 1
ATOM 1045 C CA . LEU A 1 130 ? 10.367 21.56 -3.579 1 90.06 130 LEU A CA 1
ATOM 1046 C C . LEU A 1 130 ? 11.729 20.939 -3.286 1 90.06 130 LEU A C 1
ATOM 1048 O O . LEU A 1 130 ? 12.762 21.589 -3.46 1 90.06 130 LEU A O 1
ATOM 1052 N N . ALA A 1 131 ? 11.65 19.718 -2.838 1 85.88 131 ALA A N 1
ATOM 1053 C CA . ALA A 1 131 ? 12.89 19.012 -2.527 1 85.88 131 ALA A CA 1
ATOM 1054 C C . ALA A 1 131 ? 13.793 18.923 -3.754 1 85.88 131 ALA A C 1
ATOM 1056 O O . ALA A 1 131 ? 15.009 19.1 -3.651 1 85.88 131 ALA A O 1
ATOM 1057 N N . HIS A 1 132 ? 13.208 18.702 -4.855 1 80.41 132 HIS A N 1
ATOM 1058 C CA . HIS A 1 132 ? 13.95 18.597 -6.107 1 80.41 132 HIS A CA 1
ATOM 1059 C C . HIS A 1 132 ? 14.638 19.913 -6.452 1 80.41 132 HIS A C 1
ATOM 1061 O O . HIS A 1 132 ? 15.702 19.918 -7.074 1 80.41 132 HIS A O 1
ATOM 1067 N N . ARG A 1 133 ? 14.09 20.998 -5.987 1 85.1 133 ARG A N 1
ATOM 1068 C CA . ARG A 1 133 ? 14.64 22.32 -6.27 1 85.1 133 ARG A CA 1
ATOM 1069 C C . ARG A 1 133 ? 15.515 22.807 -5.12 1 85.1 133 ARG A C 1
ATOM 1071 O O . ARG A 1 133 ? 16.001 23.94 -5.14 1 85.1 133 ARG A O 1
ATOM 1078 N N . GLY A 1 134 ? 15.63 21.969 -4.087 1 84.72 134 GLY A N 1
ATOM 1079 C CA . GLY A 1 134 ? 16.393 22.371 -2.916 1 84.72 134 GLY A CA 1
ATOM 1080 C C . GLY A 1 134 ? 15.706 23.446 -2.096 1 84.72 134 GLY A C 1
ATOM 1081 O O . GLY A 1 134 ? 16.369 24.267 -1.459 1 84.72 134 GLY A O 1
ATOM 1082 N N . GLU A 1 135 ? 14.392 23.444 -2.254 1 92.36 135 GLU A N 1
ATOM 1083 C CA . GLU A 1 135 ? 13.599 24.452 -1.557 1 92.36 135 GLU A CA 1
ATOM 1084 C C . GLU A 1 135 ? 12.803 23.833 -0.412 1 92.36 135 GLU A C 1
ATOM 1086 O O . GLU A 1 135 ? 12.646 22.612 -0.346 1 92.36 135 GLU A O 1
ATOM 1091 N N . GLN A 1 136 ? 12.455 24.709 0.539 1 93.83 136 GLN A N 1
ATOM 1092 C CA . GLN A 1 136 ? 11.586 24.332 1.649 1 93.83 136 GLN A CA 1
ATOM 1093 C C . GLN A 1 136 ? 10.387 25.271 1.754 1 93.83 136 GLN A C 1
ATOM 1095 O O . GLN A 1 136 ? 10.417 26.385 1.228 1 93.83 136 GLN A O 1
ATOM 1100 N N . ILE A 1 137 ? 9.387 24.803 2.373 1 96.63 137 ILE A N 1
ATOM 1101 C CA . ILE A 1 137 ? 8.233 25.665 2.605 1 96.63 137 ILE A CA 1
ATOM 1102 C C . ILE A 1 137 ? 8.597 26.756 3.61 1 96.63 137 ILE A C 1
ATOM 1104 O O . ILE A 1 137 ? 9.114 26.465 4.691 1 96.63 137 ILE A O 1
ATOM 1108 N N . PRO A 1 138 ? 8.38 28.037 3.219 1 96.58 138 PRO A N 1
ATOM 1109 C CA . PRO A 1 138 ? 8.573 29.076 4.233 1 96.58 138 PRO A CA 1
ATOM 1110 C C . PRO A 1 138 ? 7.702 28.862 5.469 1 96.58 138 PRO A C 1
ATOM 1112 O O . PRO A 1 138 ? 6.556 28.422 5.353 1 96.58 138 PRO A O 1
ATOM 1115 N N . GLU A 1 139 ? 8.209 29.199 6.59 1 97.19 139 GLU A N 1
ATOM 1116 C CA . GLU A 1 139 ? 7.573 28.848 7.856 1 97.19 139 GLU A CA 1
ATOM 1117 C C . GLU A 1 139 ? 6.163 29.426 7.944 1 97.19 139 GLU A C 1
ATOM 1119 O O . GLU A 1 139 ? 5.228 28.734 8.353 1 97.19 139 GLU A O 1
ATOM 1124 N N . PRO A 1 140 ? 5.879 30.701 7.516 1 97.16 140 PRO A N 1
ATOM 1125 C CA . PRO A 1 140 ? 4.505 31.199 7.609 1 97.16 140 PRO A CA 1
ATOM 1126 C C . PRO A 1 140 ? 3.52 30.372 6.787 1 97.16 140 PRO A C 1
ATOM 1128 O O . PRO A 1 140 ? 2.412 30.087 7.248 1 97.16 140 PRO A O 1
ATOM 1131 N N . ARG A 1 141 ? 3.962 29.986 5.629 1 97.26 141 ARG A N 1
ATOM 1132 C CA . ARG A 1 141 ? 3.108 29.155 4.786 1 97.26 141 ARG A CA 1
ATOM 1133 C C . ARG A 1 141 ? 2.917 27.77 5.397 1 97.26 141 ARG A C 1
ATOM 1135 O O . ARG A 1 141 ? 1.814 27.22 5.368 1 97.26 141 ARG A O 1
ATOM 1142 N N . LEU A 1 142 ? 3.988 27.232 5.911 1 98.25 142 LEU A N 1
ATOM 1143 C CA . LEU A 1 142 ? 3.933 25.934 6.574 1 98.25 142 LEU A CA 1
ATOM 1144 C C . LEU A 1 142 ? 2.908 25.943 7.703 1 98.25 142 LEU A C 1
ATOM 1146 O O . LEU A 1 142 ? 2.072 25.041 7.796 1 98.25 142 LEU A O 1
ATOM 1150 N N . LEU A 1 143 ? 2.983 26.979 8.503 1 98.58 143 LEU A N 1
ATOM 1151 C CA . LEU A 1 143 ? 2.085 27.092 9.648 1 98.58 143 LEU A CA 1
ATOM 1152 C C . LEU A 1 143 ? 0.635 27.211 9.192 1 98.58 143 LEU A C 1
ATOM 1154 O O . LEU A 1 143 ? -0.255 26.585 9.772 1 98.58 143 LEU A O 1
ATOM 1158 N N . ARG A 1 144 ? 0.407 27.944 8.151 1 98.27 144 ARG A N 1
ATOM 1159 C CA . ARG A 1 144 ? -0.952 28.13 7.653 1 98.27 144 ARG A CA 1
ATOM 1160 C C . ARG A 1 144 ? -1.509 26.83 7.083 1 98.27 144 ARG A C 1
ATOM 1162 O O . ARG A 1 144 ? -2.66 26.475 7.343 1 98.27 144 ARG A O 1
ATOM 1169 N N . LEU A 1 145 ? -0.714 26.153 6.309 1 98.62 145 LEU A N 1
ATOM 1170 C CA . LEU A 1 145 ? -1.128 24.878 5.733 1 98.62 145 LEU A CA 1
ATOM 1171 C C . LEU A 1 145 ? -1.462 23.87 6.827 1 98.62 145 LEU A C 1
ATOM 1173 O O . LEU A 1 145 ? -2.519 23.235 6.791 1 98.62 145 LEU A O 1
ATOM 1177 N N . PHE A 1 146 ? -0.529 23.809 7.751 1 98.86 146 PHE A N 1
ATOM 1178 C CA . PHE A 1 146 ? -0.708 22.833 8.819 1 98.86 146 PHE A CA 1
ATOM 1179 C C . PHE A 1 146 ? -1.911 23.191 9.684 1 98.86 146 PHE A C 1
ATOM 1181 O O . PHE A 1 146 ? -2.656 22.309 10.116 1 98.86 146 PHE A O 1
ATOM 1188 N N . ARG A 1 147 ? -2.091 24.429 9.943 1 98.82 147 ARG A N 1
ATOM 1189 C CA . ARG A 1 147 ? -3.244 24.897 10.705 1 98.82 147 ARG A CA 1
ATOM 1190 C C . ARG A 1 147 ? -4.549 24.474 10.038 1 98.82 147 ARG A C 1
ATOM 1192 O O . ARG A 1 147 ? -5.478 24.021 10.71 1 98.82 147 ARG A O 1
ATOM 1199 N N . ALA A 1 148 ? -4.641 24.575 8.788 1 98.85 148 ALA A N 1
ATOM 1200 C CA . ALA A 1 148 ? -5.828 24.179 8.035 1 98.85 148 ALA A CA 1
ATOM 1201 C C . ALA A 1 148 ? -6.025 22.666 8.079 1 98.85 148 ALA A C 1
ATOM 1203 O O . ALA A 1 148 ? -7.155 22.184 8.187 1 98.85 148 ALA A O 1
ATOM 1204 N N . ILE A 1 149 ? -4.991 21.909 7.984 1 98.9 149 ILE A N 1
ATOM 1205 C CA . ILE A 1 149 ? -5.067 20.457 8.106 1 98.9 149 ILE A CA 1
ATOM 1206 C C . ILE A 1 149 ? -5.636 20.083 9.472 1 98.9 149 ILE A C 1
ATOM 1208 O O . ILE A 1 149 ? -6.524 19.232 9.57 1 98.9 149 ILE A O 1
ATOM 1212 N N . CYS A 1 150 ? -5.126 20.782 10.497 1 98.91 150 CYS A N 1
ATOM 1213 C CA . CYS A 1 150 ? -5.607 20.523 11.85 1 98.91 150 CYS A CA 1
ATOM 1214 C C . CYS A 1 150 ? -7.095 20.833 11.968 1 98.91 150 CYS A C 1
ATOM 1216 O O . CYS A 1 150 ? -7.815 20.169 12.715 1 98.91 150 CYS A O 1
ATOM 1218 N N . ASP A 1 151 ? -7.562 21.805 11.204 1 98.8 151 ASP A N 1
ATOM 1219 C CA . ASP A 1 151 ? -8.989 22.115 11.205 1 98.8 151 ASP A CA 1
ATOM 1220 C C . ASP A 1 151 ? -9.808 20.937 10.683 1 98.8 151 ASP A C 1
ATOM 1222 O O . ASP A 1 151 ? -10.865 20.618 11.23 1 98.8 151 ASP A O 1
ATOM 1226 N N . GLY A 1 152 ? -9.336 20.346 9.611 1 98.76 152 GLY A N 1
ATOM 1227 C CA . GLY A 1 152 ? -9.999 19.158 9.1 1 98.76 152 GLY A CA 1
ATOM 1228 C C . GLY A 1 152 ? -10.029 18.015 10.097 1 98.76 152 GLY A C 1
ATOM 1229 O O . GLY A 1 152 ? -11.064 17.372 10.282 1 98.76 152 GLY A O 1
ATOM 1230 N N . VAL A 1 153 ? -8.932 17.802 10.776 1 98.84 153 VAL A N 1
ATOM 1231 C CA . VAL A 1 153 ? -8.826 16.715 11.744 1 98.84 153 VAL A CA 1
ATOM 1232 C C . VAL A 1 153 ? -9.751 16.986 12.928 1 98.84 153 VAL A C 1
ATOM 1234 O O . VAL A 1 153 ? -10.399 16.07 13.44 1 98.84 153 VAL A O 1
ATOM 1237 N N . LYS A 1 154 ? -9.76 18.253 13.356 1 98.77 154 LYS A N 1
ATOM 1238 C CA . LYS A 1 154 ? -10.666 18.628 14.439 1 98.77 154 LYS A CA 1
ATOM 1239 C C . LYS A 1 154 ? -12.113 18.302 14.082 1 98.77 154 LYS A C 1
ATOM 1241 O O . LYS A 1 154 ? -12.865 17.795 14.918 1 98.77 154 LYS A O 1
ATOM 1246 N N . ALA A 1 155 ? -12.5 18.57 12.844 1 98.53 155 ALA A N 1
ATOM 1247 C CA . ALA A 1 155 ? -13.857 18.264 12.4 1 98.53 155 ALA A CA 1
ATOM 1248 C C . ALA A 1 155 ? -14.149 16.771 12.517 1 98.53 155 ALA A C 1
ATOM 1250 O O . ALA A 1 155 ? -15.253 16.376 12.901 1 98.53 155 ALA A O 1
ATOM 1251 N N . LEU A 1 156 ? -13.239 15.938 12.243 1 98.58 156 LEU A N 1
ATOM 1252 C CA . LEU A 1 156 ? -13.402 14.494 12.373 1 98.58 156 LEU A CA 1
ATOM 1253 C C . LEU A 1 156 ? -13.518 14.09 13.839 1 98.58 156 LEU A C 1
ATOM 1255 O O . LEU A 1 156 ? -14.411 13.324 14.207 1 98.58 156 LEU A O 1
ATOM 1259 N N . HIS A 1 157 ? -12.619 14.66 14.627 1 98.33 157 HIS A N 1
ATOM 1260 C CA . HIS A 1 157 ? -12.546 14.286 16.035 1 98.33 157 HIS A CA 1
ATOM 1261 C C . HIS A 1 157 ? -13.795 14.729 16.789 1 98.33 157 HIS A C 1
ATOM 1263 O O . HIS A 1 157 ? -14.063 14.247 17.892 1 98.33 157 HIS A O 1
ATOM 1269 N N . HIS A 1 158 ? -14.54 15.613 16.16 1 96.98 158 HIS A N 1
ATOM 1270 C CA . HIS A 1 158 ? -15.75 16.121 16.794 1 96.98 158 HIS A CA 1
ATOM 1271 C C . HIS A 1 158 ? -16.992 15.74 15.996 1 96.98 158 HIS A C 1
ATOM 1273 O O . HIS A 1 158 ? -18.057 16.337 16.173 1 96.98 158 HIS A O 1
ATOM 1279 N N . ALA A 1 159 ? -16.809 14.828 15.099 1 96.34 159 ALA A N 1
ATOM 1280 C CA . ALA A 1 159 ? -17.921 14.393 14.258 1 96.34 159 ALA A CA 1
ATOM 1281 C C . ALA A 1 159 ? -19.042 13.789 15.1 1 96.34 159 ALA A C 1
ATOM 1283 O O . ALA A 1 159 ? -18.798 13.285 16.199 1 96.34 159 ALA A O 1
ATOM 1284 N N . SER A 1 160 ? -20.261 13.942 14.688 1 93.15 160 SER A N 1
ATOM 1285 C CA . SER A 1 160 ? -21.455 13.344 15.277 1 93.15 160 SER A CA 1
ATOM 1286 C C . SER A 1 160 ? -22.034 12.26 14.374 1 93.15 160 SER A C 1
ATOM 1288 O O . SER A 1 160 ? -21.998 12.382 13.148 1 93.15 160 SER A O 1
ATOM 1290 N N . PRO A 1 161 ? -22.547 11.192 14.936 1 94.32 161 PRO A N 1
ATOM 1291 C CA . PRO A 1 161 ? -22.896 10.895 16.327 1 94.32 161 PRO A CA 1
ATOM 1292 C C . PRO A 1 161 ? -21.71 10.375 17.136 1 94.32 161 PRO A C 1
ATOM 1294 O O . PRO A 1 161 ? -21.766 10.339 18.367 1 94.32 161 PRO A O 1
ATOM 1297 N N . VAL A 1 162 ? -20.654 9.916 16.415 1 95.06 162 VAL A N 1
ATOM 1298 C CA . VAL A 1 162 ? -19.454 9.492 17.129 1 95.06 162 VAL A CA 1
ATOM 1299 C C . VAL A 1 162 ? -18.223 10.141 16.501 1 95.06 162 VAL A C 1
ATOM 1301 O O . VAL A 1 162 ? -18.162 10.32 15.282 1 95.06 162 VAL A O 1
ATOM 1304 N N . PRO A 1 163 ? -17.235 10.424 17.321 1 97.36 163 PRO A N 1
ATOM 1305 C CA . PRO A 1 163 ? -15.977 10.934 16.77 1 97.36 163 PRO A CA 1
ATOM 1306 C C . PRO A 1 163 ? -15.307 9.948 15.816 1 97.36 163 PRO A C 1
ATOM 1308 O O . PRO A 1 163 ? -15.449 8.733 15.978 1 97.36 163 PRO A O 1
ATOM 1311 N N . LEU A 1 164 ? -14.648 10.497 14.86 1 98.16 164 LEU A N 1
ATOM 1312 C CA . LEU A 1 164 ? -13.969 9.688 13.854 1 98.16 164 LEU A CA 1
ATOM 1313 C C . LEU A 1 164 ? -12.463 9.928 13.889 1 98.16 164 LEU A C 1
ATOM 1315 O O . LEU A 1 164 ? -12.012 11.012 14.266 1 98.16 164 LEU A O 1
ATOM 1319 N N . ALA A 1 165 ? -11.71 8.948 13.574 1 98.23 165 ALA A N 1
ATOM 1320 C CA . ALA A 1 165 ? -10.274 9.041 13.324 1 98.23 165 ALA A CA 1
ATOM 1321 C C . ALA A 1 165 ? -9.943 8.666 11.882 1 98.23 165 ALA A C 1
ATOM 1323 O O . ALA A 1 165 ? -10.509 7.716 11.335 1 98.23 165 ALA A O 1
ATOM 1324 N N . HIS A 1 166 ? -9.097 9.375 11.263 1 98.2 166 HIS A N 1
ATOM 1325 C CA . HIS A 1 166 ? -8.719 9.138 9.874 1 98.2 166 HIS A CA 1
ATOM 1326 C C . HIS A 1 166 ? -7.895 7.862 9.738 1 98.2 166 HIS A C 1
ATOM 1328 O O . HIS A 1 166 ? -8.135 7.056 8.835 1 98.2 166 HIS A O 1
ATOM 1334 N N . ARG A 1 167 ? -6.827 7.736 10.617 1 97.47 167 ARG A N 1
ATOM 1335 C CA . ARG A 1 167 ? -6.027 6.531 10.813 1 97.47 167 ARG A CA 1
ATOM 1336 C C . ARG A 1 167 ? -4.934 6.422 9.756 1 97.47 167 ARG A C 1
ATOM 1338 O O . ARG A 1 167 ? -4.12 5.497 9.791 1 97.47 167 ARG A O 1
ATOM 1345 N N . ASP A 1 168 ? -4.805 7.322 8.845 1 96.75 168 ASP A N 1
ATOM 1346 C CA . ASP A 1 168 ? -3.715 7.321 7.874 1 96.75 168 ASP A CA 1
ATOM 1347 C C . ASP A 1 168 ? -3.393 8.74 7.409 1 96.75 168 ASP A C 1
ATOM 1349 O O . ASP A 1 168 ? -3.273 8.993 6.208 1 96.75 168 ASP A O 1
ATOM 1353 N N . LEU A 1 169 ? -3.286 9.644 8.262 1 98.1 169 LEU A N 1
ATOM 1354 C CA . LEU A 1 169 ? -2.915 11.02 7.952 1 98.1 169 LEU A CA 1
ATOM 1355 C C . LEU A 1 169 ? -1.448 11.11 7.545 1 98.1 169 LEU A C 1
ATOM 1357 O O . LEU A 1 169 ? -0.569 10.632 8.266 1 98.1 169 LEU A O 1
ATOM 1361 N N . LYS A 1 170 ? -1.211 11.662 6.39 1 97.07 170 LYS A N 1
ATOM 1362 C CA . LYS A 1 170 ? 0.098 11.898 5.789 1 97.07 170 LYS A CA 1
ATOM 1363 C C . LYS A 1 170 ? -0 12.88 4.625 1 97.07 170 LYS A C 1
ATOM 1365 O O . LYS A 1 170 ? -1.091 13.131 4.108 1 97.07 170 LYS A O 1
ATOM 1370 N N . PRO A 1 171 ? 1.094 13.462 4.235 1 96.18 171 PRO A N 1
ATOM 1371 C CA . PRO A 1 171 ? 1.035 14.431 3.138 1 96.18 171 PRO A CA 1
ATOM 1372 C C . PRO A 1 171 ? 0.447 13.839 1.859 1 96.18 171 PRO A C 1
ATOM 1374 O O . PRO A 1 171 ? -0.205 14.548 1.089 1 96.18 171 PRO A O 1
ATOM 1377 N N . GLY A 1 172 ? 0.592 12.519 1.697 1 93.04 172 GLY A N 1
ATOM 1378 C CA . GLY A 1 172 ? 0.068 11.856 0.513 1 93.04 172 GLY A CA 1
ATOM 1379 C C . GLY A 1 172 ? -1.446 11.764 0.502 1 93.04 172 GLY A C 1
ATOM 1380 O O . GLY A 1 172 ? -2.048 11.478 -0.535 1 93.04 172 GLY A O 1
ATOM 1381 N N . ASN A 1 173 ? -2.052 12.023 1.578 1 95.05 173 ASN A N 1
ATOM 1382 C CA . ASN A 1 173 ? -3.506 11.992 1.687 1 95.05 173 ASN A CA 1
ATOM 1383 C C . ASN A 1 173 ? -4.083 13.391 1.884 1 95.05 173 ASN A C 1
ATOM 1385 O O . ASN A 1 173 ? -5.195 13.542 2.395 1 95.05 173 ASN A O 1
ATOM 1389 N N . VAL A 1 174 ? -3.275 14.381 1.564 1 97.62 174 VAL A N 1
ATOM 1390 C CA . VAL A 1 174 ? -3.717 15.771 1.579 1 97.62 174 VAL A CA 1
ATOM 1391 C C . VAL A 1 174 ? -3.567 16.377 0.185 1 97.62 174 VAL A C 1
ATOM 1393 O O . VAL A 1 174 ? -2.457 16.457 -0.347 1 97.62 174 VAL A O 1
ATOM 1396 N N . LEU A 1 175 ? -4.635 16.771 -0.339 1 96.65 175 LEU A N 1
ATOM 1397 C CA . LEU A 1 175 ? -4.647 17.445 -1.632 1 96.65 175 LEU A CA 1
ATOM 1398 C C . LEU A 1 175 ? -4.523 18.955 -1.46 1 96.65 175 LEU A C 1
ATOM 1400 O O . LEU A 1 175 ? -4.792 19.485 -0.379 1 96.65 175 LEU A O 1
ATOM 1404 N N . LEU A 1 176 ? -4.11 19.555 -2.513 1 96.97 176 LEU A N 1
ATOM 1405 C CA . LEU A 1 176 ? -4.068 21.013 -2.54 1 96.97 176 LEU A CA 1
ATOM 1406 C C . LEU A 1 176 ? -5.047 21.565 -3.571 1 96.97 176 LEU A C 1
ATOM 1408 O O . LEU A 1 176 ? -4.993 21.193 -4.745 1 96.97 176 LEU A O 1
ATOM 1412 N N . SER A 1 177 ? -5.882 22.425 -3.123 1 96.24 177 SER A N 1
ATOM 1413 C CA . SER A 1 177 ? -6.777 23.112 -4.049 1 96.24 177 SER A CA 1
ATOM 1414 C C . SER A 1 177 ? -6.023 24.141 -4.885 1 96.24 177 SER A C 1
ATOM 1416 O O . SER A 1 177 ? -4.835 24.381 -4.66 1 96.24 177 SER A O 1
ATOM 1418 N N . ASP A 1 178 ? -6.715 24.748 -5.793 1 92.89 178 ASP A N 1
ATOM 1419 C CA . ASP A 1 178 ? -6.096 25.716 -6.694 1 92.89 178 ASP A CA 1
ATOM 1420 C C . ASP A 1 178 ? -5.553 26.916 -5.922 1 92.89 178 ASP A C 1
ATOM 1422 O O . ASP A 1 178 ? -4.53 27.491 -6.299 1 92.89 178 ASP A O 1
ATOM 1426 N N . ASN A 1 179 ? -6.222 27.2 -4.891 1 93.42 179 ASN A N 1
ATOM 1427 C CA . ASN A 1 179 ? -5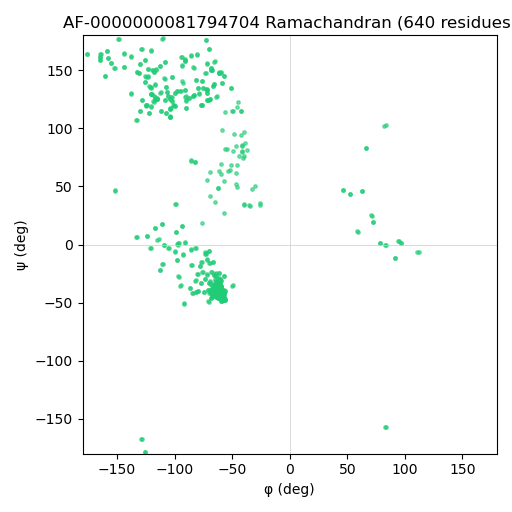.793 28.349 -4.099 1 93.42 179 ASN A CA 1
ATOM 1428 C C . ASN A 1 179 ? -4.81 27.94 -3.007 1 93.42 179 ASN A C 1
ATOM 1430 O O . ASN A 1 179 ? -4.484 28.74 -2.128 1 93.42 179 ASN A O 1
ATOM 1434 N N . GLY A 1 180 ? -4.481 26.639 -2.976 1 94.24 180 GLY A N 1
ATOM 1435 C CA . GLY A 1 180 ? -3.462 26.177 -2.047 1 94.24 180 GLY A CA 1
ATOM 1436 C C . GLY A 1 180 ? -4.034 25.66 -0.741 1 94.24 180 GLY A C 1
ATOM 1437 O O . GLY A 1 180 ? -3.286 25.291 0.167 1 94.24 180 GLY A O 1
ATOM 1438 N N . THR A 1 181 ? -5.341 25.64 -0.628 1 96.69 181 THR A N 1
ATOM 1439 C CA . THR A 1 181 ? -5.976 25.121 0.578 1 96.69 181 THR A CA 1
ATOM 1440 C C . THR A 1 181 ? -5.844 23.602 0.648 1 96.69 181 THR A C 1
ATOM 1442 O O . THR A 1 181 ? -6.132 22.903 -0.326 1 96.69 181 THR A O 1
ATOM 1445 N N . PRO A 1 182 ? -5.379 23.095 1.811 1 98.54 182 PRO A N 1
ATOM 1446 C CA . PRO A 1 182 ? -5.271 21.639 1.925 1 98.54 182 PRO A CA 1
ATOM 1447 C C . PRO A 1 182 ? -6.623 20.962 2.138 1 98.54 182 PRO A C 1
ATOM 1449 O O . PRO A 1 182 ? -7.483 21.499 2.841 1 98.54 182 PRO A O 1
ATOM 1452 N N . VAL A 1 183 ? -6.799 19.803 1.492 1 98.61 183 VAL A N 1
ATOM 1453 C CA . VAL A 1 183 ? -8.012 18.999 1.591 1 98.61 183 VAL A CA 1
ATOM 1454 C C . VAL A 1 183 ? -7.647 17.548 1.899 1 98.61 183 VAL A C 1
ATOM 1456 O O . VAL A 1 183 ? -7.005 16.877 1.087 1 98.61 183 VAL A O 1
ATOM 1459 N N . ILE A 1 184 ? -8.047 17.08 3.067 1 98.56 184 ILE A N 1
ATOM 1460 C CA . ILE A 1 184 ? -7.761 15.708 3.47 1 98.56 184 ILE A CA 1
ATOM 1461 C C . ILE A 1 184 ? -8.621 14.741 2.659 1 98.56 184 ILE A C 1
ATOM 1463 O O . ILE A 1 184 ? -9.818 14.972 2.473 1 98.56 184 ILE A O 1
ATOM 1467 N N . MET A 1 185 ? -7.996 13.736 2.16 1 95.81 185 MET A N 1
ATOM 1468 C CA . MET A 1 185 ? -8.712 12.736 1.373 1 95.81 185 MET A CA 1
ATOM 1469 C C . MET A 1 185 ? -8.476 11.335 1.929 1 95.81 185 MET A C 1
ATOM 1471 O O . MET A 1 185 ? -7.834 11.175 2.968 1 95.81 185 MET A O 1
ATOM 1475 N N . ASP A 1 186 ? -9.078 10.256 1.25 1 90.54 186 ASP A N 1
ATOM 1476 C CA . ASP A 1 186 ? -8.937 8.825 1.499 1 90.54 186 ASP A CA 1
ATOM 1477 C C . ASP A 1 186 ? -9.53 8.442 2.853 1 90.54 186 ASP A C 1
ATOM 1479 O O . ASP A 1 186 ? -8.795 8.204 3.814 1 90.54 186 ASP A O 1
ATOM 1483 N N . PHE A 1 187 ? -10.822 8.249 2.87 1 95.67 187 PHE A N 1
ATOM 1484 C CA . PHE A 1 187 ? -11.526 7.875 4.091 1 95.67 187 PHE A CA 1
ATOM 1485 C C . PHE A 1 187 ? -11.666 6.361 4.193 1 95.67 187 PHE A C 1
ATOM 1487 O O . PHE A 1 187 ? -12.497 5.859 4.952 1 95.67 187 PHE A O 1
ATOM 1494 N N . GLY A 1 188 ? -10.894 5.674 3.406 1 92.01 188 GLY A N 1
ATOM 1495 C CA . GLY A 1 188 ? -10.934 4.22 3.419 1 92.01 188 GLY A CA 1
ATOM 1496 C C . GLY A 1 188 ? -10.402 3.62 4.706 1 92.01 188 GLY A C 1
ATOM 1497 O O . GLY A 1 188 ? -10.764 2.5 5.072 1 92.01 188 GLY A O 1
ATOM 1498 N N . SER A 1 189 ? -9.583 4.358 5.38 1 93.13 189 SER A N 1
ATOM 1499 C CA . SER A 1 189 ? -9.001 3.877 6.629 1 93.13 189 SER A CA 1
ATOM 1500 C C . SER A 1 189 ? -9.744 4.439 7.836 1 93.13 189 SER A C 1
ATOM 1502 O O . SER A 1 189 ? -9.447 4.079 8.977 1 93.13 189 SER A O 1
ATOM 1504 N N . MET A 1 190 ? -10.655 5.313 7.595 1 95.86 190 MET A N 1
ATOM 1505 C CA . MET A 1 190 ? -11.354 6.013 8.669 1 95.86 190 MET A CA 1
ATOM 1506 C C . MET A 1 190 ? -12.234 5.052 9.462 1 95.86 190 MET A C 1
ATOM 1508 O O . MET A 1 190 ? -12.783 4.101 8.903 1 95.86 190 MET A O 1
ATOM 1512 N N . ALA A 1 191 ? -12.417 5.34 10.729 1 94.85 191 ALA A N 1
ATOM 1513 C CA . ALA A 1 191 ? -13.242 4.548 11.637 1 94.85 191 ALA A CA 1
ATOM 1514 C C . ALA A 1 191 ? -13.675 5.373 12.846 1 94.85 191 ALA A C 1
ATOM 1516 O O . ALA A 1 191 ? -13.157 6.468 13.076 1 94.85 191 ALA A O 1
ATOM 1517 N N . PRO A 1 192 ? -14.658 4.846 13.593 1 96.04 192 PRO A N 1
ATOM 1518 C CA . PRO A 1 192 ? -14.907 5.479 14.89 1 96.04 192 PRO A CA 1
ATOM 1519 C C . PRO A 1 192 ? -13.637 5.638 15.722 1 96.04 192 PRO A C 1
ATOM 1521 O O . PRO A 1 192 ? -12.811 4.723 15.776 1 96.04 192 PRO A O 1
ATOM 1524 N N . ALA A 1 193 ? -13.45 6.76 16.297 1 97.33 193 ALA A N 1
ATOM 1525 C CA . ALA A 1 193 ? -12.185 7.159 16.908 1 97.33 193 ALA A CA 1
ATOM 1526 C C . ALA A 1 193 ? -11.856 6.28 18.112 1 97.33 193 ALA A C 1
ATOM 1528 O O . ALA A 1 193 ? -10.693 5.937 18.338 1 97.33 193 ALA A O 1
ATOM 1529 N N . ARG A 1 194 ? -12.882 5.927 18.858 1 96.52 194 ARG A N 1
ATOM 1530 C CA . ARG A 1 194 ? -12.654 5.192 20.097 1 96.52 194 ARG A CA 1
ATOM 1531 C C . ARG A 1 194 ? -12.988 3.714 19.927 1 96.52 194 ARG A C 1
ATOM 1533 O O . ARG A 1 194 ? -14.13 3.361 19.623 1 96.52 194 ARG A O 1
ATOM 1540 N N . LEU A 1 195 ? -12.025 2.939 20.087 1 95.07 195 LEU A N 1
ATOM 1541 C CA . LEU A 1 195 ? -12.143 1.49 19.958 1 95.07 195 LEU A CA 1
ATOM 1542 C C . LEU A 1 195 ? -11.647 0.79 21.219 1 95.07 195 LEU A C 1
ATOM 1544 O O . LEU A 1 195 ? -10.489 0.951 21.609 1 95.07 195 LEU A O 1
ATOM 1548 N N . GLU A 1 196 ? -12.489 0.065 21.838 1 95.96 196 GLU A N 1
ATOM 1549 C CA . GLU A 1 196 ? -12.106 -0.717 23.01 1 95.96 196 GLU A CA 1
ATOM 1550 C C . GLU A 1 196 ? -11.57 -2.088 22.607 1 95.96 196 GLU A C 1
ATOM 1552 O O . GLU A 1 196 ? -12.239 -2.836 21.892 1 95.96 196 GLU A O 1
ATOM 1557 N N . VAL A 1 197 ? -10.409 -2.38 23.078 1 95.79 197 VAL A N 1
ATOM 1558 C CA . VAL A 1 197 ? -9.774 -3.666 22.812 1 95.79 197 VAL A CA 1
ATOM 1559 C C . VAL A 1 197 ? -9.868 -4.556 24.05 1 95.79 197 VAL A C 1
ATOM 1561 O O . VAL A 1 197 ? -9.186 -4.315 25.048 1 95.79 197 VAL A O 1
ATOM 1564 N N . LYS A 1 198 ? -10.63 -5.587 24.081 1 93.42 198 LYS A N 1
ATOM 1565 C CA . LYS A 1 198 ? -10.973 -6.331 25.289 1 93.42 198 LYS A CA 1
ATOM 1566 C C . LYS A 1 198 ? -10.06 -7.541 25.468 1 93.42 198 LYS A C 1
ATOM 1568 O O . LYS A 1 198 ? -9.873 -8.024 26.587 1 93.42 198 LYS A O 1
ATOM 1573 N N . GLY A 1 199 ? -9.507 -8.127 24.362 1 92.78 199 GLY A N 1
ATOM 1574 C CA . GLY A 1 199 ? -8.705 -9.335 24.474 1 92.78 199 GLY A CA 1
ATOM 1575 C C . GLY A 1 199 ? -7.607 -9.421 23.431 1 92.78 199 GLY A C 1
ATOM 1576 O O . GLY A 1 199 ? -7.456 -8.519 22.605 1 92.78 199 GLY A O 1
ATOM 1577 N N . ARG A 1 200 ? -6.858 -10.493 23.589 1 91.53 200 ARG A N 1
ATOM 1578 C CA . ARG A 1 200 ? -5.668 -10.678 22.764 1 91.53 200 ARG A CA 1
ATOM 1579 C C . ARG A 1 200 ? -6.039 -10.812 21.291 1 91.53 200 ARG A C 1
ATOM 1581 O O . ARG A 1 200 ? -5.37 -10.247 20.423 1 91.53 200 ARG A O 1
ATOM 1588 N N . SER A 1 201 ? -7.066 -11.536 21.018 1 92.28 201 SER A N 1
ATOM 1589 C CA . SER A 1 201 ? -7.498 -11.73 19.638 1 92.28 201 SER A CA 1
ATOM 1590 C C . SER A 1 201 ? -7.897 -10.407 18.992 1 92.28 201 SER A C 1
ATOM 1592 O O . SER A 1 201 ? -7.532 -10.135 17.847 1 92.28 201 SER A O 1
ATOM 1594 N N . GLU A 1 202 ? -8.581 -9.623 19.738 1 94.19 202 GLU A N 1
ATOM 1595 C CA . GLU A 1 202 ? -8.98 -8.31 19.239 1 94.19 202 GLU A CA 1
ATOM 1596 C C . GLU A 1 202 ? -7.77 -7.397 19.061 1 94.19 202 GLU A C 1
ATOM 1598 O O . GLU A 1 202 ? -7.696 -6.638 18.093 1 94.19 202 GLU A O 1
ATOM 1603 N N . ALA A 1 203 ? -6.852 -7.496 20.012 1 95.27 203 ALA A N 1
ATOM 1604 C CA . ALA A 1 203 ? -5.627 -6.705 19.924 1 95.27 203 ALA A CA 1
ATOM 1605 C C . ALA A 1 203 ? -4.861 -7.02 18.643 1 95.27 203 ALA A C 1
ATOM 1607 O O . ALA A 1 203 ? -4.447 -6.11 17.92 1 95.27 203 ALA A O 1
ATOM 1608 N N . LEU A 1 204 ? -4.743 -8.243 18.357 1 93.39 204 LEU A N 1
ATOM 1609 C CA . LEU A 1 204 ? -4.023 -8.677 17.165 1 93.39 204 LEU A CA 1
ATOM 1610 C C . LEU A 1 204 ? -4.77 -8.269 15.9 1 93.39 204 LEU A C 1
ATOM 1612 O O . LEU A 1 204 ? -4.15 -7.927 14.89 1 93.39 204 LEU A O 1
ATOM 1616 N N . ALA A 1 205 ? -6.088 -8.289 15.949 1 93.49 205 ALA A N 1
ATOM 1617 C CA . ALA A 1 205 ? -6.895 -7.866 14.807 1 93.49 205 ALA A CA 1
ATOM 1618 C C . ALA A 1 205 ? -6.687 -6.384 14.507 1 93.49 205 ALA A C 1
ATOM 1620 O O . ALA A 1 205 ? -6.548 -5.993 13.346 1 93.49 205 ALA A O 1
ATOM 1621 N N . VAL A 1 206 ? -6.661 -5.63 15.524 1 94.22 206 VAL A N 1
ATOM 1622 C CA . VAL A 1 206 ? -6.443 -4.196 15.364 1 94.22 206 VAL A CA 1
ATOM 1623 C C . VAL A 1 206 ? -5.039 -3.944 14.819 1 94.22 206 VAL A C 1
ATOM 1625 O O . VAL A 1 206 ? -4.845 -3.076 13.965 1 94.22 206 VAL A O 1
ATOM 1628 N N . GLN A 1 207 ? -4.148 -4.673 15.312 1 93.5 207 GLN A N 1
ATOM 1629 C CA . GLN A 1 207 ? -2.773 -4.565 14.836 1 93.5 207 GLN A CA 1
ATOM 1630 C C . GLN A 1 207 ? -2.674 -4.916 13.354 1 93.5 207 GLN A C 1
ATOM 1632 O O . GLN A 1 207 ? -1.974 -4.241 12.596 1 93.5 207 GLN A O 1
ATOM 1637 N N . ASP A 1 208 ? -3.353 -5.973 12.955 1 92.42 208 ASP A N 1
ATOM 1638 C CA . ASP A 1 208 ? -3.403 -6.37 11.551 1 92.42 208 ASP A CA 1
ATOM 1639 C C . ASP A 1 208 ? -4.008 -5.265 10.688 1 92.42 208 ASP A C 1
ATOM 1641 O O . ASP A 1 208 ? -3.481 -4.946 9.621 1 92.42 208 ASP A O 1
ATOM 1645 N N . LEU A 1 209 ? -5 -4.759 11.169 1 91.46 209 LEU A N 1
ATOM 1646 C CA . LEU A 1 209 ? -5.687 -3.698 10.441 1 91.46 209 LEU A CA 1
ATOM 1647 C C . LEU A 1 209 ? -4.782 -2.483 10.27 1 91.46 209 LEU A C 1
ATOM 1649 O O . LEU A 1 209 ? -4.729 -1.89 9.19 1 91.46 209 LEU A O 1
ATOM 1653 N N . ALA A 1 210 ? -4.086 -2.142 11.312 1 93.45 210 ALA A N 1
ATOM 1654 C CA . ALA A 1 210 ? -3.159 -1.014 11.255 1 93.45 210 ALA A CA 1
ATOM 1655 C C . ALA A 1 210 ? -2.039 -1.274 10.252 1 93.45 210 ALA A C 1
ATOM 1657 O O . ALA A 1 210 ? -1.654 -0.379 9.496 1 93.45 210 ALA A O 1
ATOM 1658 N N . ALA A 1 211 ? -1.552 -2.442 10.266 1 90.73 211 ALA A N 1
ATOM 1659 C CA . ALA A 1 211 ? -0.474 -2.806 9.35 1 90.73 211 ALA A CA 1
ATOM 1660 C C . ALA A 1 211 ? -0.924 -2.685 7.897 1 90.73 211 ALA A C 1
ATOM 1662 O O . ALA A 1 211 ? -0.125 -2.352 7.018 1 90.73 211 ALA A O 1
ATOM 1663 N N . GLU A 1 212 ? -2.122 -2.874 7.731 1 88.02 212 GLU A N 1
ATOM 1664 C CA . GLU A 1 212 ? -2.664 -2.844 6.376 1 88.02 212 GLU A CA 1
ATOM 1665 C C . GLU A 1 212 ? -3.037 -1.424 5.961 1 88.02 212 GLU A C 1
ATOM 1667 O O . GLU A 1 212 ? -2.814 -1.028 4.815 1 88.02 212 GLU A O 1
ATOM 1672 N N . LYS A 1 213 ? -3.546 -0.656 6.874 1 89.35 213 LYS A N 1
ATOM 1673 C CA . LYS A 1 213 ? -4.262 0.553 6.479 1 89.35 213 LYS A CA 1
ATOM 1674 C C . LYS A 1 213 ? -3.479 1.806 6.864 1 89.35 213 LYS A C 1
ATOM 1676 O O . LYS A 1 213 ? -3.778 2.902 6.387 1 89.35 213 LYS A O 1
ATOM 1681 N N . CYS A 1 214 ? -2.551 1.64 7.725 1 93.04 214 CYS A N 1
ATOM 1682 C CA . CYS A 1 214 ? -1.793 2.792 8.198 1 93.04 214 CYS A CA 1
ATOM 1683 C C . CYS A 1 214 ? -0.392 2.808 7.597 1 93.04 214 CYS A C 1
ATOM 1685 O O . CYS A 1 214 ? 0.312 1.797 7.625 1 93.04 214 CYS A O 1
ATOM 1687 N N . SER A 1 215 ? -0.087 3.901 7.04 1 92.78 215 SER A N 1
ATOM 1688 C CA . SER A 1 215 ? 1.276 4.045 6.54 1 92.78 215 SER A CA 1
ATOM 1689 C C . SER A 1 215 ? 2.292 3.983 7.676 1 92.78 215 SER A C 1
ATOM 1691 O O . SER A 1 215 ? 2.233 4.783 8.612 1 92.78 215 SER A O 1
ATOM 1693 N N . MET A 1 216 ? 3.202 3.227 7.614 1 92.65 216 MET A N 1
ATOM 1694 C CA . MET A 1 216 ? 4.108 2.841 8.692 1 92.65 216 MET A CA 1
ATOM 1695 C C . MET A 1 216 ? 4.872 4.051 9.22 1 92.65 216 MET A C 1
ATOM 1697 O O . MET A 1 216 ? 5.011 4.222 10.432 1 92.65 216 MET A O 1
ATOM 1701 N N . LEU A 1 217 ? 5.311 4.951 8.353 1 93.4 217 LEU A N 1
ATOM 1702 C CA . LEU A 1 217 ? 6.177 6.063 8.73 1 93.4 217 LEU A CA 1
ATOM 1703 C C . LEU A 1 217 ? 5.4 7.117 9.511 1 93.4 217 LEU A C 1
ATOM 1705 O O . LEU A 1 217 ? 5.995 8.01 10.118 1 93.4 217 LEU A O 1
ATOM 1709 N N . PHE A 1 218 ? 4.09 6.965 9.574 1 96.71 218 PHE A N 1
ATOM 1710 C CA . PHE A 1 218 ? 3.239 7.937 10.249 1 96.71 218 PHE A CA 1
ATOM 1711 C C . PHE A 1 218 ? 2.394 7.264 11.323 1 96.71 218 PHE A C 1
ATOM 1713 O O . PHE A 1 218 ? 1.519 7.895 11.919 1 96.71 218 PHE A O 1
ATOM 1720 N N . ARG A 1 219 ? 2.661 6.007 11.565 1 96.67 219 ARG A N 1
ATOM 1721 C CA . ARG A 1 219 ? 1.852 5.169 12.444 1 96.67 219 ARG A CA 1
ATOM 1722 C C . ARG A 1 219 ? 2.188 5.429 13.909 1 96.67 219 ARG A C 1
ATOM 1724 O O . ARG A 1 219 ? 3.362 5.476 14.283 1 96.67 219 ARG A O 1
ATOM 1731 N N . ALA A 1 220 ? 1.193 5.561 14.698 1 97.75 220 ALA A N 1
ATOM 1732 C CA . ALA A 1 220 ? 1.36 5.813 16.127 1 97.75 220 ALA A CA 1
ATOM 1733 C C . ALA A 1 220 ? 1.943 4.593 16.835 1 97.75 220 ALA A C 1
ATOM 1735 O O . ALA A 1 220 ? 1.668 3.454 16.449 1 97.75 220 ALA A O 1
ATOM 1736 N N . PRO A 1 221 ? 2.669 4.819 17.929 1 96.53 221 PRO A N 1
ATOM 1737 C CA . PRO A 1 221 ? 3.327 3.735 18.663 1 96.53 221 PRO A CA 1
ATOM 1738 C C . PRO A 1 221 ? 2.352 2.647 19.108 1 96.53 221 PRO A C 1
ATOM 1740 O O . PRO A 1 221 ? 2.654 1.457 18.99 1 96.53 221 PRO A O 1
ATOM 1743 N N . GLU A 1 222 ? 1.192 2.995 19.555 1 96.75 222 GLU A N 1
ATOM 1744 C CA . GLU A 1 222 ? 0.252 2.046 20.144 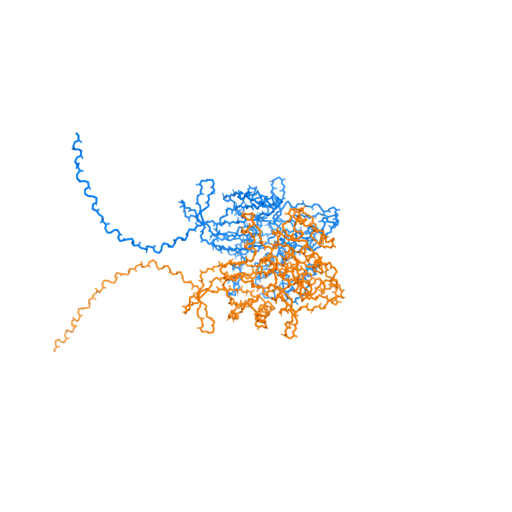1 96.75 222 GLU A CA 1
ATOM 1745 C C . GLU A 1 222 ? -0.375 1.156 19.075 1 96.75 222 GLU A C 1
ATOM 1747 O O . GLU A 1 222 ? -1.048 0.173 19.395 1 96.75 222 GLU A O 1
ATOM 1752 N N . LEU A 1 223 ? -0.108 1.446 17.814 1 96.05 223 LEU A N 1
ATOM 1753 C CA . LEU A 1 223 ? -0.674 0.642 16.736 1 96.05 223 LEU A CA 1
ATOM 1754 C C . LEU A 1 223 ? 0.334 -0.389 16.24 1 96.05 223 LEU A C 1
ATOM 1756 O O . LEU A 1 223 ? -0.017 -1.287 15.47 1 96.05 223 LEU A O 1
ATOM 1760 N N . PHE A 1 224 ? 1.599 -0.245 16.633 1 93.4 224 PHE A N 1
ATOM 1761 C CA . PHE A 1 224 ? 2.596 -1.247 16.275 1 93.4 224 PHE A CA 1
ATOM 1762 C C . PHE A 1 224 ? 2.42 -2.509 17.112 1 93.4 224 PHE A C 1
ATOM 1764 O O . PHE A 1 224 ? 2.64 -3.619 16.623 1 93.4 224 PHE A O 1
ATOM 1771 N N . HIS A 1 225 ? 2.156 -2.28 18.33 1 89.99 225 HIS A N 1
ATOM 1772 C CA . HIS A 1 225 ? 1.795 -3.325 19.282 1 89.99 225 HIS A CA 1
ATOM 1773 C C . HIS A 1 225 ? 0.565 -2.931 20.093 1 89.99 225 HIS A C 1
ATOM 1775 O O . HIS A 1 225 ? 0.663 -2.139 21.032 1 89.99 225 HIS A O 1
ATOM 1781 N N . VAL A 1 226 ? -0.484 -3.594 19.744 1 94.04 226 VAL A N 1
ATOM 1782 C CA . VAL A 1 226 ? -1.737 -3.252 20.41 1 94.04 226 VAL A CA 1
ATOM 1783 C C . VAL A 1 226 ? -1.907 -4.109 21.663 1 94.04 226 VAL A C 1
ATOM 1785 O O . VAL A 1 226 ? -1.897 -5.34 21.587 1 94.04 226 VAL A O 1
ATOM 1788 N N . GLU A 1 227 ? -2.068 -3.458 22.747 1 92.73 227 GLU A N 1
ATOM 1789 C CA . GLU A 1 227 ? -2.243 -4.158 24.016 1 92.73 227 GLU A CA 1
ATOM 1790 C C . GLU A 1 227 ? -3.697 -4.577 24.218 1 92.73 227 GLU A C 1
ATOM 1792 O O . GLU A 1 227 ? -4.614 -3.91 23.736 1 92.73 227 GLU A O 1
ATOM 1797 N N . SER A 1 228 ? -3.854 -5.652 24.974 1 93.25 228 SER A N 1
ATOM 1798 C CA . SER A 1 228 ? -5.192 -6.032 25.416 1 93.25 228 SER A CA 1
ATOM 1799 C C . SER A 1 228 ? -5.706 -5.087 26.497 1 93.25 228 SER A C 1
ATOM 1801 O O . SER A 1 228 ? -4.92 -4.528 27.265 1 93.25 228 SER A O 1
ATOM 1803 N N . HIS A 1 229 ? -6.991 -4.903 26.486 1 92.74 229 HIS A N 1
ATOM 1804 C CA . HIS A 1 229 ? -7.693 -4.112 27.49 1 92.74 229 HIS A CA 1
ATOM 1805 C C . HIS A 1 229 ? -7.24 -2.656 27.462 1 92.74 229 HIS A C 1
ATOM 1807 O O . HIS A 1 229 ? -6.868 -2.097 28.496 1 92.74 229 HIS A O 1
ATOM 1813 N N . THR A 1 230 ? -7.173 -2.162 26.341 1 94.72 230 THR A N 1
ATOM 1814 C CA . THR A 1 230 ? -6.821 -0.764 26.121 1 94.72 230 THR A CA 1
ATOM 1815 C C . THR A 1 230 ? -7.849 -0.083 25.221 1 94.72 230 THR A C 1
ATOM 1817 O O . THR A 1 230 ? -8.776 -0.729 24.729 1 94.72 230 THR A O 1
ATOM 1820 N N . ILE A 1 231 ? -7.745 1.178 25.164 1 95.54 231 ILE A N 1
ATOM 1821 C CA . ILE A 1 231 ? -8.593 1.962 24.273 1 95.54 231 ILE A CA 1
ATOM 1822 C C . ILE A 1 231 ? -7.729 2.704 23.257 1 95.54 231 ILE A C 1
ATOM 1824 O O . ILE A 1 231 ? -6.768 3.382 23.628 1 95.54 231 ILE A O 1
ATOM 1828 N N . ILE A 1 232 ? -7.999 2.477 22.009 1 96.67 232 ILE A N 1
ATOM 1829 C CA . ILE A 1 232 ? -7.417 3.283 20.941 1 96.67 232 ILE A CA 1
ATOM 1830 C C . ILE A 1 232 ? -8.334 4.463 20.628 1 96.67 232 ILE A C 1
ATOM 1832 O O . ILE A 1 232 ? -9.541 4.288 20.444 1 96.67 232 ILE A O 1
ATOM 1836 N N . ASP A 1 233 ? -7.809 5.643 20.637 1 97.17 233 ASP A N 1
ATOM 1837 C CA . ASP A 1 233 ? -8.66 6.803 20.393 1 97.17 233 ASP A CA 1
ATOM 1838 C C . ASP A 1 233 ? -8.076 7.694 19.299 1 97.17 233 ASP A C 1
ATOM 1840 O O . ASP A 1 233 ? -7.198 7.265 18.546 1 97.17 233 ASP A O 1
ATOM 1844 N N . GLU A 1 234 ? -8.608 8.908 19.16 1 97.5 234 GLU A N 1
ATOM 1845 C CA . GLU A 1 234 ? -8.3 9.787 18.035 1 97.5 234 GLU A CA 1
ATOM 1846 C C . GLU A 1 234 ? -6.87 10.314 18.123 1 97.5 234 GLU A C 1
ATOM 1848 O O . GLU A 1 234 ? -6.355 10.888 17.161 1 97.5 234 GLU A O 1
ATOM 1853 N N . LYS A 1 235 ? -6.152 10.04 19.191 1 98.01 235 LYS A N 1
ATOM 1854 C CA . LYS A 1 235 ? -4.792 10.536 19.377 1 98.01 235 LYS A CA 1
ATOM 1855 C C . LYS A 1 235 ? -3.824 9.863 18.408 1 98.01 235 LYS A C 1
ATOM 1857 O O . LYS A 1 235 ? -2.702 10.335 18.215 1 98.01 235 LYS A O 1
ATOM 1862 N N . VAL A 1 236 ? -4.247 8.736 17.806 1 98.2 236 VAL A N 1
ATOM 1863 C CA . VAL A 1 236 ? -3.433 8.128 16.759 1 98.2 236 VAL A CA 1
ATOM 1864 C C . VAL A 1 236 ? -3.24 9.119 15.613 1 98.2 236 VAL A C 1
ATOM 1866 O O . VAL A 1 236 ? -2.164 9.183 15.014 1 98.2 236 VAL A O 1
ATOM 1869 N N . ASP A 1 237 ? -4.294 9.924 15.357 1 98.73 237 ASP A N 1
ATOM 1870 C CA . ASP A 1 237 ? -4.205 10.947 14.319 1 98.73 237 ASP A CA 1
ATOM 1871 C C . ASP A 1 237 ? -3.265 12.075 14.738 1 98.73 237 ASP A C 1
ATOM 1873 O O . ASP A 1 237 ? -2.597 12.678 13.895 1 98.73 237 ASP A O 1
ATOM 1877 N N . VAL A 1 238 ? -3.214 12.365 16.003 1 98.85 238 VAL A N 1
ATOM 1878 C CA . VAL A 1 238 ? -2.371 13.443 16.509 1 98.85 238 VAL A CA 1
ATOM 1879 C C . VAL A 1 238 ? -0.9 13.092 16.296 1 98.85 238 VAL A C 1
ATOM 1881 O O . VAL A 1 238 ? -0.108 13.939 15.876 1 98.85 238 VAL A O 1
ATOM 1884 N N . TRP A 1 239 ? -0.6 11.864 16.596 1 98.7 239 TRP A N 1
ATOM 1885 C CA . TRP A 1 239 ? 0.754 11.414 16.293 1 98.7 239 TRP A CA 1
ATOM 1886 C C . TRP A 1 239 ? 1.071 11.6 14.813 1 98.7 239 TRP A C 1
ATOM 1888 O O . TRP A 1 239 ? 2.12 12.144 14.459 1 98.7 239 TRP A O 1
ATOM 1898 N N . SER A 1 240 ? 0.172 11.167 13.959 1 98.68 240 SER A N 1
ATOM 1899 C CA . SER A 1 240 ? 0.37 11.292 12.518 1 98.68 240 SER A CA 1
ATOM 1900 C C . SER A 1 240 ? 0.515 12.753 12.105 1 98.68 240 SER A C 1
ATOM 1902 O O . SER A 1 240 ? 1.262 13.07 11.177 1 98.68 240 SER A O 1
ATOM 1904 N N . LEU A 1 241 ? -0.223 13.627 12.778 1 98.86 241 LEU A N 1
ATOM 1905 C CA . LEU A 1 241 ? -0.092 15.059 12.532 1 98.86 241 LEU A CA 1
ATOM 1906 C C . LEU A 1 241 ? 1.326 15.534 12.831 1 98.86 241 LEU A C 1
ATOM 1908 O O . LEU A 1 241 ? 1.895 16.321 12.071 1 98.86 241 LEU A O 1
ATOM 1912 N N . GLY A 1 242 ? 1.849 15.077 13.94 1 98.82 242 GLY A N 1
ATOM 1913 C CA . GLY A 1 242 ? 3.223 15.428 14.258 1 98.82 242 GLY A CA 1
ATOM 1914 C C . GLY A 1 242 ? 4.212 14.99 13.194 1 98.82 242 GLY A C 1
ATOM 1915 O O . GLY A 1 242 ? 5.09 15.761 12.8 1 98.82 242 GLY A O 1
ATOM 1916 N N . CYS A 1 243 ? 4.033 13.757 12.751 1 98.51 243 CYS A N 1
ATOM 1917 C CA . CYS A 1 243 ? 4.88 13.244 11.679 1 98.51 243 CYS A CA 1
ATOM 1918 C C . CYS A 1 243 ? 4.704 14.063 10.406 1 98.51 243 CYS A C 1
ATOM 1920 O O . CYS A 1 243 ? 5.679 14.355 9.711 1 98.51 243 CYS A O 1
ATOM 1922 N N . THR A 1 244 ? 3.517 14.401 10.115 1 98.64 244 THR A N 1
ATOM 1923 C CA . THR A 1 244 ? 3.207 15.189 8.927 1 98.64 244 THR A CA 1
ATOM 1924 C C . THR A 1 244 ? 3.871 16.561 9 1 98.64 244 THR A C 1
ATOM 1926 O O . THR A 1 244 ? 4.475 17.017 8.027 1 98.64 244 THR A O 1
ATOM 1929 N N . LEU A 1 245 ? 3.752 17.199 10.155 1 98.84 245 LEU A N 1
ATOM 1930 C CA . LEU A 1 245 ? 4.373 18.506 10.343 1 98.84 245 LEU A CA 1
ATOM 1931 C C . LEU A 1 245 ? 5.884 18.423 10.148 1 98.84 245 LEU A C 1
ATOM 1933 O O . LEU A 1 245 ? 6.473 19.264 9.465 1 98.84 245 LEU A O 1
ATOM 1937 N N . TYR A 1 246 ? 6.484 17.434 10.755 1 98.41 246 TYR A N 1
ATOM 1938 C CA . TYR A 1 246 ? 7.914 17.209 10.571 1 98.41 246 TYR A CA 1
ATOM 1939 C C . TYR A 1 246 ? 8.25 17.014 9.098 1 98.41 246 TYR A C 1
ATOM 1941 O O . TYR A 1 246 ? 9.204 17.607 8.589 1 98.41 246 TYR A O 1
ATOM 1949 N N . ASN A 1 247 ? 7.462 16.229 8.468 1 96.73 247 ASN A N 1
ATOM 1950 C CA . ASN A 1 247 ? 7.668 15.947 7.051 1 96.73 247 ASN A CA 1
ATOM 1951 C C . ASN A 1 247 ? 7.534 17.208 6.204 1 96.73 247 ASN A C 1
ATOM 1953 O O . ASN A 1 247 ? 8.339 17.443 5.3 1 96.73 247 ASN A O 1
ATOM 1957 N N . MET A 1 248 ? 6.57 18.012 6.482 1 97.9 248 MET A N 1
ATOM 1958 C CA . MET A 1 248 ? 6.373 19.27 5.767 1 97.9 248 MET A CA 1
ATOM 1959 C C . MET A 1 248 ? 7.591 20.176 5.912 1 97.9 248 MET A C 1
ATOM 1961 O O . MET A 1 248 ? 7.97 20.87 4.967 1 97.9 248 MET A O 1
ATOM 1965 N N . ALA A 1 249 ? 8.16 20.136 7.047 1 97.63 249 ALA A N 1
ATOM 1966 C CA . ALA A 1 249 ? 9.289 21.016 7.337 1 97.63 249 ALA A CA 1
ATOM 1967 C C . ALA A 1 249 ? 10.579 20.472 6.73 1 97.63 249 ALA A C 1
ATOM 1969 O O . ALA A 1 249 ? 11.361 21.223 6.142 1 97.63 249 ALA A O 1
ATOM 1970 N N . PHE A 1 250 ? 10.738 19.144 6.817 1 94.55 250 PHE A N 1
ATOM 1971 C CA . PHE A 1 250 ? 12.079 18.63 6.564 1 94.55 250 PHE A CA 1
ATOM 1972 C C . PHE A 1 250 ? 12.07 17.645 5.401 1 94.55 250 PHE A C 1
ATOM 1974 O O . PHE A 1 250 ? 13.1 17.052 5.074 1 94.55 250 PHE A O 1
ATOM 1981 N N . GLN A 1 251 ? 10.86 17.357 4.853 1 90.18 251 GLN A N 1
ATOM 1982 C CA . GLN A 1 251 ? 10.685 16.594 3.622 1 90.18 251 GLN A CA 1
ATOM 1983 C C . GLN A 1 251 ? 10.997 15.116 3.841 1 90.18 251 GLN A C 1
ATOM 1985 O O . GLN A 1 251 ? 11.372 14.409 2.903 1 90.18 251 GLN A O 1
ATOM 1990 N N . GLN A 1 252 ? 10.963 14.704 5.101 1 89.29 252 GLN A N 1
ATOM 1991 C CA . GLN A 1 252 ? 11.026 13.313 5.536 1 89.29 252 GLN A CA 1
ATOM 1992 C C . GLN A 1 252 ? 10.311 13.121 6.87 1 89.29 252 GLN A C 1
ATOM 1994 O O . GLN A 1 252 ? 10.226 14.051 7.675 1 89.29 252 GLN A O 1
ATOM 1999 N N . SER A 1 253 ? 9.827 11.929 7.017 1 92.31 253 SER A N 1
ATOM 2000 C CA . SER A 1 253 ? 9.207 11.653 8.309 1 92.31 253 SER A CA 1
ATOM 2001 C C . SER A 1 253 ? 10.255 11.533 9.41 1 92.31 253 SER A C 1
ATOM 2003 O O . SER A 1 253 ? 11.42 11.235 9.136 1 92.31 253 SER A O 1
ATOM 2005 N N . PRO A 1 254 ? 9.953 11.757 10.644 1 95.84 254 PRO A N 1
ATOM 2006 C CA . PRO A 1 254 ? 10.932 11.824 11.731 1 95.84 254 PRO A CA 1
ATOM 2007 C C . PRO A 1 254 ? 11.716 10.525 11.901 1 95.84 254 PRO A C 1
ATOM 2009 O O . PRO A 1 254 ? 12.893 10.553 12.268 1 95.84 254 PRO A O 1
ATOM 2012 N N . PHE A 1 255 ? 11.156 9.422 11.597 1 94.55 255 PHE A N 1
ATOM 2013 C CA . PHE A 1 255 ? 11.803 8.152 11.906 1 94.55 255 PHE A CA 1
ATOM 2014 C C . PHE A 1 255 ? 12.288 7.468 10.633 1 94.55 255 PHE A C 1
ATOM 2016 O O . PHE A 1 255 ? 12.866 6.381 10.687 1 94.55 255 PHE A O 1
ATOM 2023 N N . GLU A 1 256 ? 12.058 8.08 9.596 1 89.07 256 GLU A N 1
ATOM 2024 C CA . GLU A 1 256 ? 12.384 7.524 8.286 1 89.07 256 GLU A CA 1
ATOM 2025 C C . GLU A 1 256 ? 13.877 7.231 8.168 1 89.07 256 GLU A C 1
ATOM 2027 O O . GLU A 1 256 ? 14.27 6.175 7.666 1 89.07 256 GLU A O 1
ATOM 2032 N N . PRO A 1 257 ? 14.8 8.115 8.651 1 86.28 257 PRO A N 1
ATOM 2033 C CA . PRO A 1 257 ? 16.233 7.826 8.554 1 86.28 257 PRO A CA 1
ATOM 2034 C C . PRO A 1 257 ? 16.626 6.543 9.283 1 86.28 257 PRO A C 1
ATOM 2036 O O . PRO A 1 257 ? 17.475 5.79 8.799 1 86.28 257 PRO A O 1
ATOM 2039 N N . VAL A 1 258 ? 16.043 6.339 10.419 1 87.22 258 VAL A N 1
ATOM 2040 C CA . VAL A 1 258 ? 16.331 5.134 11.191 1 87.22 258 VAL A CA 1
ATOM 2041 C C . VAL A 1 258 ? 15.883 3.901 10.41 1 87.22 258 VAL A C 1
ATOM 2043 O O . VAL A 1 258 ? 16.617 2.914 10.321 1 87.22 258 VAL A O 1
ATOM 2046 N N . TYR A 1 259 ? 14.762 3.971 9.84 1 85.71 259 TYR A N 1
ATOM 2047 C CA . TYR A 1 259 ? 14.192 2.885 9.05 1 85.71 259 TYR A CA 1
ATOM 2048 C C . TYR A 1 259 ? 15.031 2.616 7.807 1 85.71 259 TYR A C 1
ATOM 2050 O O . TYR A 1 259 ? 15.262 1.461 7.444 1 85.71 259 TYR A O 1
ATOM 2058 N N . GLN A 1 260 ? 15.466 3.607 7.196 1 81.54 260 GLN A N 1
ATOM 2059 C CA . GLN A 1 260 ? 16.233 3.503 5.96 1 81.54 260 GLN A CA 1
ATOM 2060 C C . GLN A 1 260 ? 17.579 2.825 6.203 1 81.54 260 GLN A C 1
ATOM 2062 O O . GLN A 1 260 ? 18.151 2.225 5.291 1 81.54 260 GLN A O 1
ATOM 2067 N N . ARG A 1 261 ? 18.078 2.932 7.413 1 82.22 261 ARG A N 1
ATOM 2068 C CA . ARG A 1 261 ? 19.347 2.298 7.757 1 82.22 261 ARG A CA 1
ATOM 2069 C C . ARG A 1 261 ? 19.152 0.82 8.078 1 82.22 261 ARG A C 1
ATOM 2071 O O . ARG A 1 261 ? 20.116 0.11 8.37 1 82.22 261 ARG A O 1
ATOM 2078 N N . GLY A 1 262 ? 17.873 0.41 8.043 1 81.44 262 GLY A N 1
ATOM 2079 C CA . GLY A 1 262 ? 17.606 -0.998 8.292 1 81.44 262 GLY A CA 1
ATOM 2080 C C . GLY A 1 262 ? 17.221 -1.287 9.731 1 81.44 262 GLY A C 1
ATOM 2081 O O . GLY A 1 262 ? 16.985 -2.44 10.096 1 81.44 262 GLY A O 1
ATOM 2082 N N . ASP A 1 263 ? 17.172 -0.201 10.527 1 87.94 263 ASP A N 1
ATOM 2083 C CA . ASP A 1 263 ? 16.767 -0.364 11.92 1 87.94 263 ASP A CA 1
ATOM 2084 C C . ASP A 1 263 ? 15.247 -0.449 12.044 1 87.94 263 ASP A C 1
ATOM 2086 O O . ASP A 1 263 ? 14.523 -0.117 11.103 1 87.94 263 ASP A O 1
ATOM 2090 N N . SER A 1 264 ? 14.795 -0.927 13.199 1 91.14 264 SER A N 1
ATOM 2091 C CA . SER A 1 264 ? 13.367 -1.099 13.445 1 91.14 264 SER A CA 1
ATOM 2092 C C . SER A 1 264 ? 12.674 0.245 13.636 1 91.14 264 SER A C 1
ATOM 2094 O O . SER A 1 264 ? 13.065 1.034 14.5 1 91.14 264 SER A O 1
ATOM 2096 N N . LEU A 1 265 ? 11.702 0.451 12.863 1 93.17 265 LEU A N 1
ATOM 2097 C CA . LEU A 1 265 ? 10.887 1.649 13.027 1 93.17 265 LEU A CA 1
ATOM 2098 C C . LEU A 1 265 ? 10.153 1.628 14.364 1 93.17 265 LEU A C 1
ATOM 2100 O O . LEU A 1 265 ? 10.05 2.657 15.037 1 93.17 265 LEU A O 1
ATOM 2104 N N . HIS A 1 266 ? 9.669 0.479 14.732 1 92.81 266 HIS A N 1
ATOM 2105 C CA . HIS A 1 266 ? 8.942 0.334 15.988 1 92.81 266 HIS A CA 1
ATOM 2106 C C . HIS A 1 266 ? 9.802 0.761 17.174 1 92.81 266 HIS A C 1
ATOM 2108 O O . HIS A 1 266 ? 9.363 1.554 18.01 1 92.81 266 HIS A O 1
ATOM 2114 N N . LEU A 1 267 ? 10.992 0.284 17.178 1 93.63 267 LEU A N 1
ATOM 2115 C CA . LEU A 1 267 ? 11.889 0.61 18.281 1 93.63 267 LEU A CA 1
ATOM 2116 C C . LEU A 1 267 ? 12.246 2.092 18.273 1 93.63 267 LEU A C 1
ATOM 2118 O O . LEU A 1 267 ? 12.335 2.719 19.331 1 93.63 267 LEU A O 1
ATOM 2122 N N . ALA A 1 268 ? 12.425 2.598 17.086 1 95.07 268 ALA A N 1
ATOM 2123 C CA . ALA A 1 268 ? 12.757 4.015 16.964 1 95.07 268 ALA A CA 1
ATOM 2124 C C . ALA A 1 268 ? 11.622 4.891 17.487 1 95.07 268 ALA A C 1
ATOM 2126 O O . ALA A 1 268 ? 11.866 5.903 18.15 1 95.07 268 ALA A O 1
ATOM 2127 N N . VAL A 1 269 ? 10.415 4.47 17.161 1 95.74 269 VAL A N 1
ATOM 2128 C CA . VAL A 1 269 ? 9.221 5.194 17.587 1 95.74 269 VAL A CA 1
ATOM 2129 C C . VAL A 1 269 ? 9.097 5.136 19.108 1 95.74 269 VAL A C 1
ATOM 2131 O O . VAL A 1 269 ? 8.884 6.161 19.759 1 95.74 269 VAL A O 1
ATOM 2134 N N . LEU A 1 270 ? 9.305 4.022 19.736 1 94.34 270 LEU A N 1
ATOM 2135 C CA . LEU A 1 270 ? 9.19 3.845 21.179 1 94.34 270 LEU A CA 1
ATOM 2136 C C . LEU A 1 270 ? 10.255 4.655 21.912 1 94.34 270 LEU A C 1
ATOM 2138 O O . LEU A 1 270 ? 10.001 5.186 22.996 1 94.34 270 LEU A O 1
ATOM 2142 N N . GLY A 1 271 ? 11.384 4.709 21.264 1 93.69 271 GLY A N 1
ATOM 2143 C CA . GLY A 1 271 ? 12.475 5.458 21.867 1 93.69 271 GLY A CA 1
ATOM 2144 C C . GLY A 1 271 ? 12.428 6.94 21.55 1 93.69 271 GLY A C 1
ATOM 2145 O O . GLY A 1 271 ? 13.247 7.714 22.05 1 93.69 271 GLY A O 1
ATOM 2146 N N . ARG A 1 272 ? 11.432 7.273 20.691 1 94.32 272 ARG A N 1
ATOM 2147 C CA . ARG A 1 272 ? 11.329 8.65 20.216 1 94.32 272 ARG A CA 1
ATOM 2148 C C . ARG A 1 272 ? 12.659 9.134 19.648 1 94.32 272 ARG A C 1
ATOM 2150 O O . ARG A 1 272 ? 13.138 10.211 20.008 1 94.32 272 ARG A O 1
ATOM 2157 N N . ASN A 1 273 ? 13.255 8.292 18.903 1 90.91 273 ASN A N 1
ATOM 2158 C CA . ASN A 1 273 ? 14.585 8.54 18.357 1 90.91 273 ASN A CA 1
ATOM 2159 C C . ASN A 1 273 ? 14.517 9.336 17.057 1 90.91 273 ASN A C 1
ATOM 2161 O O . ASN A 1 273 ? 14.719 8.783 15.974 1 90.91 273 ASN A O 1
ATOM 2165 N N . PHE A 1 274 ? 14.195 10.616 17.104 1 93.76 274 PHE A N 1
ATOM 2166 C CA . PHE A 1 274 ? 14.298 11.5 15.949 1 93.76 274 PHE A CA 1
ATOM 2167 C C . PHE A 1 274 ? 15.054 12.773 16.308 1 93.76 274 PHE A C 1
ATOM 2169 O O . PHE A 1 274 ? 15.185 13.113 17.485 1 93.76 274 PHE A O 1
ATOM 2176 N N . LYS A 1 275 ? 15.659 13.394 15.267 1 93.96 275 LYS A N 1
ATOM 2177 C CA . LYS A 1 275 ? 16.431 14.619 15.447 1 93.96 275 LYS A CA 1
ATOM 2178 C C . LYS A 1 275 ? 16.056 15.665 14.401 1 93.96 275 LYS A C 1
ATOM 2180 O O . LYS A 1 275 ? 15.609 15.32 13.305 1 93.96 275 LYS A O 1
ATOM 2185 N N . PHE A 1 276 ? 16.173 16.867 14.855 1 95.95 276 PHE A N 1
ATOM 2186 C CA . PHE A 1 276 ? 16.047 17.955 13.892 1 95.95 276 PHE A CA 1
ATOM 2187 C C . PHE A 1 276 ? 17.36 18.176 13.151 1 95.95 276 PHE A C 1
ATOM 2189 O O . PHE A 1 276 ? 18.437 18.071 13.74 1 95.95 276 PHE A O 1
ATOM 2196 N N . PRO A 1 277 ? 17.224 18.464 11.893 1 91.64 277 PRO A N 1
ATOM 2197 C CA . PRO A 1 277 ? 18.464 18.766 11.176 1 91.64 277 PRO A CA 1
ATOM 2198 C C . PRO A 1 277 ? 19.223 19.945 11.781 1 91.64 277 PRO A C 1
ATOM 2200 O O . PRO A 1 277 ? 18.608 20.916 12.229 1 91.64 277 PRO A O 1
ATOM 2203 N N . GLY A 1 278 ? 20.565 19.823 11.849 1 89.6 278 GLY A N 1
ATOM 2204 C CA . GLY A 1 278 ? 21.405 20.876 12.397 1 89.6 278 GLY A CA 1
ATOM 2205 C C . GLY A 1 278 ? 21.278 22.19 11.648 1 89.6 278 GLY A C 1
ATOM 2206 O O . GLY A 1 278 ? 21.449 23.262 12.231 1 89.6 278 GLY A O 1
ATOM 2207 N N . ASN A 1 279 ? 20.994 22.153 10.33 1 88.94 279 ASN A N 1
ATOM 2208 C CA . ASN A 1 279 ? 20.892 23.35 9.501 1 88.94 279 ASN A CA 1
ATOM 2209 C C . ASN A 1 279 ? 19.439 23.765 9.293 1 88.94 279 ASN A C 1
ATOM 2211 O O . ASN A 1 279 ? 19.091 24.322 8.249 1 88.94 279 ASN A O 1
ATOM 2215 N N . SER A 1 280 ? 18.641 23.568 10.287 1 93 280 SER A N 1
ATOM 2216 C CA . SER A 1 280 ? 17.225 23.902 10.176 1 93 280 SER A CA 1
ATOM 2217 C C . SER A 1 280 ? 17.02 25.407 10.044 1 93 280 SER A C 1
ATOM 2219 O O . SER A 1 280 ? 17.623 26.188 10.784 1 93 280 SER A O 1
ATOM 2221 N N . ARG A 1 281 ? 16.175 25.789 9.166 1 93.76 281 ARG A N 1
ATOM 2222 C CA . ARG A 1 281 ? 15.834 27.195 8.974 1 93.76 281 ARG A CA 1
ATOM 2223 C C . ARG A 1 281 ? 14.561 27.558 9.731 1 93.76 281 ARG A C 1
ATOM 2225 O O . ARG A 1 281 ? 14.117 28.707 9.694 1 93.76 281 ARG A O 1
ATOM 2232 N N . TYR A 1 282 ? 14.039 26.629 10.402 1 96.87 282 TYR A N 1
ATOM 2233 C CA . TYR A 1 282 ? 12.768 26.85 11.084 1 96.87 282 TYR A CA 1
ATOM 2234 C C . TYR A 1 282 ? 12.992 27.282 12.528 1 96.87 282 TYR A C 1
ATOM 2236 O O . TYR A 1 282 ? 14.04 26.997 13.113 1 96.87 282 TYR A O 1
ATOM 2244 N N . SER A 1 283 ? 12.033 28.003 13.084 1 96.57 283 SER A N 1
ATOM 2245 C CA . SER A 1 283 ? 12.121 28.585 14.42 1 96.57 283 SER A CA 1
ATOM 2246 C C . SER A 1 283 ? 12.184 27.502 15.491 1 96.57 283 SER A C 1
ATOM 2248 O O . SER A 1 283 ? 11.745 26.372 15.266 1 96.57 283 SER A O 1
ATOM 2250 N N . THR A 1 284 ? 12.682 27.816 16.607 1 96.39 284 THR A N 1
ATOM 2251 C CA . THR A 1 284 ? 12.69 26.936 17.771 1 96.39 284 THR A CA 1
ATOM 2252 C C . THR A 1 284 ? 11.266 26.59 18.196 1 96.39 284 THR A C 1
ATOM 2254 O O . THR A 1 284 ? 11.004 25.477 18.658 1 96.39 284 THR A O 1
ATOM 2257 N N . ALA A 1 285 ? 10.374 27.574 17.994 1 97.57 285 ALA A N 1
ATOM 2258 C CA . ALA A 1 285 ? 8.973 27.363 18.351 1 97.57 285 ALA A CA 1
ATOM 2259 C C . ALA A 1 285 ? 8.374 26.205 17.558 1 97.57 285 ALA A C 1
ATOM 2261 O O . ALA A 1 285 ? 7.605 25.407 18.098 1 97.57 285 ALA A O 1
ATOM 2262 N N . LEU A 1 286 ? 8.734 26.124 16.333 1 98.25 286 LEU A N 1
ATOM 2263 C CA . LEU A 1 286 ? 8.236 25.028 15.51 1 98.25 286 LEU A CA 1
ATOM 2264 C C . LEU A 1 286 ? 8.793 23.692 15.99 1 98.25 286 LEU A C 1
ATOM 2266 O O . LEU A 1 286 ? 8.061 22.703 16.072 1 98.25 286 LEU A O 1
ATOM 2270 N N . HIS A 1 287 ? 10.083 23.66 16.307 1 98.29 287 HIS A N 1
ATOM 2271 C CA . HIS A 1 287 ? 10.699 22.45 16.838 1 98.29 287 HIS A CA 1
ATOM 2272 C C . HIS A 1 287 ? 10.003 21.992 18.115 1 98.29 287 HIS A C 1
ATOM 2274 O O . HIS A 1 287 ? 9.733 20.801 18.288 1 98.29 287 HIS A O 1
ATOM 2280 N N . GLU A 1 288 ? 9.742 22.926 18.929 1 98.18 288 GLU A N 1
ATOM 2281 C CA . GLU A 1 288 ? 9.091 22.628 20.201 1 98.18 288 GLU A CA 1
ATOM 2282 C C . GLU A 1 288 ? 7.679 22.09 19.985 1 98.18 288 GLU A C 1
ATOM 2284 O O . GLU A 1 288 ? 7.245 21.174 20.687 1 98.18 288 GLU A O 1
ATOM 2289 N N . LEU A 1 289 ? 6.982 22.683 19.086 1 98.7 289 LEU A N 1
ATOM 2290 C CA . LEU A 1 289 ? 5.638 22.204 18.781 1 98.7 289 LEU A CA 1
ATOM 2291 C C . LEU A 1 289 ? 5.672 20.752 18.316 1 98.7 289 LEU A C 1
ATOM 2293 O O . LEU A 1 289 ? 4.918 19.917 18.82 1 98.7 289 LEU A O 1
ATOM 2297 N N . ILE A 1 290 ? 6.557 20.421 17.379 1 98.73 290 ILE A N 1
ATOM 2298 C CA . ILE A 1 290 ? 6.69 19.061 16.868 1 98.73 290 ILE A CA 1
ATOM 2299 C C . ILE A 1 290 ? 6.987 18.104 18.02 1 98.73 290 ILE A C 1
ATOM 2301 O O . ILE A 1 290 ? 6.343 17.06 18.149 1 98.73 290 ILE A O 1
ATOM 2305 N N . SER A 1 291 ? 7.906 18.509 18.843 1 98.36 291 SER A N 1
ATOM 2306 C CA . SER A 1 291 ? 8.305 17.671 19.969 1 98.36 291 SER A CA 1
ATOM 2307 C C . SER A 1 291 ? 7.146 17.454 20.936 1 98.36 291 SER A C 1
ATOM 2309 O O . SER A 1 291 ? 7.013 16.378 21.523 1 98.36 291 SER A O 1
ATOM 2311 N N . SER A 1 292 ? 6.33 18.475 21.087 1 98.41 292 SER A N 1
ATOM 2312 C CA . SER A 1 292 ? 5.211 18.401 22.02 1 98.41 292 SER A CA 1
ATOM 2313 C C . SER A 1 292 ? 4.118 17.473 21.501 1 98.41 292 SER A C 1
ATOM 2315 O O . SER A 1 292 ? 3.338 16.925 22.282 1 98.41 292 SER A O 1
ATOM 2317 N N . ILE A 1 293 ? 4.034 17.315 20.221 1 98.72 293 ILE A N 1
ATOM 2318 C CA . ILE A 1 293 ? 3.016 16.464 19.615 1 98.72 293 ILE A CA 1
ATOM 2319 C C . ILE A 1 293 ? 3.493 15.013 19.609 1 98.72 293 ILE A C 1
ATOM 2321 O O . ILE A 1 293 ? 2.729 14.101 19.932 1 98.72 293 ILE A O 1
ATOM 2325 N N . LEU A 1 294 ? 4.756 14.786 19.286 1 98.3 294 LEU A N 1
ATOM 2326 C CA . LEU A 1 294 ? 5.323 13.45 19.139 1 98.3 294 LEU A CA 1
ATOM 2327 C C . LEU A 1 294 ? 5.72 12.876 20.495 1 98.3 294 LEU A C 1
ATOM 2329 O O . LEU A 1 294 ? 6.907 12.688 20.771 1 98.3 294 LEU A O 1
ATOM 2333 N N . VAL A 1 295 ? 4.743 12.57 21.215 1 97.65 295 VAL A N 1
ATOM 2334 C CA . VAL A 1 295 ? 4.919 11.962 22.53 1 97.65 295 VAL A CA 1
ATOM 2335 C C . VAL A 1 295 ? 4.419 10.519 22.503 1 97.65 295 VAL A C 1
ATOM 2337 O O . VAL A 1 295 ? 3.308 10.249 22.041 1 97.65 295 VAL A O 1
ATOM 2340 N N . VAL A 1 296 ? 5.155 9.579 22.975 1 97.03 296 VAL A N 1
ATOM 2341 C CA . VAL A 1 296 ? 4.896 8.148 22.856 1 97.03 296 VAL A CA 1
ATOM 2342 C C . VAL A 1 296 ? 3.697 7.766 23.721 1 97.03 296 VAL A C 1
ATOM 2344 O O . VAL A 1 296 ? 2.817 7.022 23.281 1 97.03 296 VAL A O 1
ATOM 2347 N N . GLU A 1 297 ? 3.655 8.366 24.954 1 95.87 297 GLU A N 1
ATOM 2348 C CA . GLU A 1 297 ? 2.559 8.063 25.87 1 95.87 297 GLU A CA 1
ATOM 2349 C C . GLU A 1 297 ? 1.276 8.773 25.45 1 95.87 297 GLU A C 1
ATOM 2351 O O . GLU A 1 297 ? 1.201 10.003 25.486 1 95.87 297 GLU A O 1
ATOM 2356 N N . VAL A 1 298 ? 0.276 8.091 25.189 1 96.41 298 VAL A N 1
ATOM 2357 C CA . VAL A 1 298 ? -0.959 8.608 24.608 1 96.41 298 VAL A CA 1
ATOM 2358 C C . VAL A 1 298 ? -1.576 9.645 25.544 1 96.41 298 VAL A C 1
ATOM 2360 O O . VAL A 1 298 ? -2.051 10.691 25.095 1 96.41 298 VAL A O 1
ATOM 2363 N N . ILE A 1 299 ? -1.603 9.392 26.799 1 95.75 299 ILE A N 1
ATOM 2364 C CA . ILE A 1 299 ? -2.278 10.239 27.777 1 95.75 299 ILE A CA 1
ATOM 2365 C C . ILE A 1 299 ? -1.6 11.605 27.832 1 95.75 299 ILE A C 1
ATOM 2367 O O . ILE A 1 299 ? -2.224 12.601 28.207 1 95.75 299 ILE A O 1
ATOM 2371 N N . GLU A 1 300 ? -0.332 11.676 27.464 1 97.45 300 GLU A N 1
ATOM 2372 C CA . GLU A 1 300 ? 0.429 12.92 27.511 1 97.45 300 GLU A CA 1
ATOM 2373 C C . GLU A 1 300 ? 0.368 13.656 26.175 1 97.45 300 GLU A C 1
ATOM 2375 O O . GLU A 1 300 ? 0.829 14.794 26.065 1 97.45 300 GLU A O 1
ATOM 2380 N N . ARG A 1 301 ? -0.166 13.027 25.201 1 98.02 301 ARG A N 1
ATOM 2381 C CA . ARG A 1 301 ? -0.238 13.633 23.875 1 98.02 301 ARG A CA 1
ATOM 2382 C C . ARG A 1 301 ? -1.329 14.697 23.819 1 98.02 301 ARG A C 1
ATOM 2384 O O . ARG A 1 301 ? -2.437 14.486 24.316 1 98.02 301 ARG A O 1
ATOM 2391 N N . PRO A 1 302 ? -1.043 15.849 23.251 1 98.6 302 PRO A N 1
ATOM 2392 C CA . PRO A 1 302 ? -2.037 16.925 23.24 1 98.6 302 PRO A CA 1
ATOM 2393 C C . PRO A 1 302 ? -3.221 16.627 22.324 1 98.6 302 PRO A C 1
ATOM 2395 O O . PRO A 1 302 ? -3.192 15.651 21.569 1 98.6 302 PRO A O 1
ATOM 2398 N N . SER A 1 303 ? -4.26 17.395 22.411 1 98.41 303 SER A N 1
ATOM 2399 C CA . SER A 1 303 ? -5.392 17.345 21.492 1 98.41 303 SER A CA 1
ATOM 2400 C C . SER A 1 303 ? -5.141 18.204 20.258 1 98.41 303 SER A C 1
ATOM 2402 O O . SER A 1 303 ? -4.271 19.077 20.27 1 98.41 303 SER A O 1
ATOM 2404 N N . VAL A 1 304 ? -5.905 17.953 19.274 1 98.76 304 VAL A N 1
ATOM 2405 C CA . VAL A 1 304 ? -5.786 18.77 18.071 1 98.76 304 VAL A CA 1
ATOM 2406 C C . VAL A 1 304 ? -6.175 20.213 18.385 1 98.76 304 VAL A C 1
ATOM 2408 O O . VAL A 1 304 ? -5.606 21.152 17.823 1 98.76 304 VAL A O 1
ATOM 2411 N N . THR A 1 305 ? -7.084 20.426 19.317 1 98.54 305 THR A N 1
ATOM 2412 C CA . THR A 1 305 ? -7.481 21.766 19.733 1 98.54 305 THR A CA 1
ATOM 2413 C C . THR A 1 305 ? -6.298 22.519 20.334 1 98.54 305 THR A C 1
ATOM 2415 O O . THR A 1 305 ? -6.081 23.693 20.026 1 98.54 305 THR A O 1
ATOM 2418 N N . TRP A 1 306 ? -5.566 21.819 21.2 1 98.72 306 TRP A N 1
ATOM 2419 C CA . TRP A 1 306 ? -4.374 22.429 21.781 1 98.72 306 TRP A CA 1
ATOM 2420 C C . TRP A 1 306 ? -3.376 22.815 20.694 1 98.72 306 TRP A C 1
ATOM 2422 O O . TRP A 1 306 ? -2.785 23.896 20.741 1 98.72 306 TRP A O 1
ATOM 2432 N N . ILE A 1 307 ? -3.192 22 19.677 1 98.89 307 ILE A N 1
ATOM 2433 C CA . ILE A 1 307 ? -2.262 22.261 18.583 1 98.89 307 ILE A CA 1
ATOM 2434 C C . ILE A 1 307 ? -2.692 23.517 17.829 1 98.89 307 ILE A C 1
ATOM 2436 O O . ILE A 1 307 ? -1.865 24.38 17.525 1 98.89 307 ILE A O 1
ATOM 2440 N N . ILE A 1 308 ? -3.975 23.598 17.55 1 98.81 308 ILE A N 1
ATOM 2441 C CA . ILE A 1 308 ? -4.528 24.737 16.825 1 98.81 308 ILE A CA 1
ATOM 2442 C C . ILE A 1 308 ? -4.259 26.024 17.602 1 98.81 308 ILE A C 1
ATOM 2444 O O . ILE A 1 308 ? -3.865 27.037 17.021 1 98.81 308 ILE A O 1
ATOM 2448 N N . GLU A 1 309 ? -4.396 25.974 18.884 1 98.69 309 GLU A N 1
ATOM 2449 C CA . GLU A 1 309 ? -4.137 27.142 19.721 1 98.69 309 GLU A CA 1
ATOM 2450 C C . GLU A 1 309 ? -2.673 27.567 19.638 1 98.69 309 GLU A C 1
ATOM 2452 O O . GLU A 1 309 ? -2.371 28.759 19.549 1 98.69 309 GLU A O 1
ATOM 2457 N N . GLN A 1 310 ? -1.777 26.604 19.721 1 98.65 310 GLN A N 1
ATOM 2458 C CA . GLN A 1 310 ? -0.356 26.911 19.595 1 98.65 310 GLN A CA 1
ATOM 2459 C C . GLN A 1 310 ? -0.044 27.517 18.23 1 98.65 310 GLN A C 1
ATOM 2461 O O . GLN A 1 310 ? 0.743 28.461 18.129 1 98.65 310 GLN A O 1
ATOM 2466 N N . LEU A 1 311 ? -0.673 27.003 17.19 1 98.71 311 LEU A N 1
ATOM 2467 C CA . LEU A 1 311 ? -0.445 27.496 15.836 1 98.71 311 LEU A CA 1
ATOM 2468 C C . LEU A 1 311 ? -0.936 28.933 15.691 1 98.71 311 LEU A C 1
ATOM 2470 O O . LEU A 1 311 ? -0.286 29.753 15.038 1 98.71 311 LEU A O 1
ATOM 2474 N N . ASP A 1 312 ? -2.079 29.212 16.282 1 98.15 312 ASP A N 1
ATOM 2475 C CA . ASP A 1 312 ? -2.618 30.567 16.229 1 98.15 312 ASP A CA 1
ATOM 2476 C C . ASP A 1 312 ? -1.667 31.563 16.888 1 98.15 312 ASP A C 1
ATOM 2478 O O . ASP A 1 312 ? -1.469 32.67 16.382 1 98.15 312 ASP A O 1
ATOM 2482 N N . ILE A 1 313 ? -1.085 31.194 17.99 1 97.67 313 ILE A N 1
ATOM 2483 C CA . ILE A 1 313 ? -0.117 32.037 18.683 1 97.67 313 ILE A CA 1
ATOM 2484 C C . ILE A 1 313 ? 1.1 32.266 17.791 1 97.67 313 ILE A C 1
ATOM 2486 O O . ILE A 1 313 ? 1.563 33.399 17.641 1 97.67 313 ILE A O 1
ATOM 2490 N N . MET A 1 314 ? 1.59 31.252 17.176 1 97.62 314 MET A N 1
ATOM 2491 C CA . MET A 1 314 ? 2.772 31.343 16.323 1 97.62 314 MET A CA 1
ATOM 2492 C C . MET A 1 314 ? 2.495 32.213 15.101 1 97.62 314 MET A C 1
ATOM 2494 O O . MET A 1 314 ? 3.356 32.987 14.678 1 97.62 314 MET A O 1
ATOM 2498 N N . LEU A 1 315 ? 1.329 32.015 14.537 1 96.91 315 LEU A N 1
ATOM 2499 C CA . LEU A 1 315 ? 0.968 32.78 13.348 1 96.91 315 LEU A CA 1
ATOM 2500 C C . LEU A 1 315 ? 0.839 34.264 13.674 1 96.91 315 LEU A C 1
ATOM 2502 O O . LEU A 1 315 ? 1.183 35.116 12.852 1 96.91 315 LEU A O 1
ATOM 2506 N N . GLN A 1 316 ? 0.383 34.592 14.839 1 95 316 GLN A N 1
ATOM 2507 C CA . GLN A 1 316 ? 0.315 35.98 15.281 1 95 316 GLN A CA 1
ATOM 2508 C C . GLN A 1 316 ? 1.71 36.58 15.428 1 95 316 GLN A C 1
ATOM 2510 O O . GLN A 1 316 ? 1.927 37.748 15.098 1 95 316 GLN A O 1
ATOM 2515 N N . GLU A 1 317 ? 2.636 35.803 15.862 1 91.85 317 GLU A N 1
ATOM 2516 C CA . GLU A 1 317 ? 4.008 36.264 16.046 1 91.85 317 GLU A CA 1
ATOM 2517 C C . GLU A 1 317 ? 4.693 36.509 14.705 1 91.85 317 GLU A C 1
ATOM 2519 O O . GLU A 1 317 ? 5.483 37.446 14.567 1 91.85 317 GLU A O 1
ATOM 2524 N N . VAL A 1 318 ? 4.436 35.665 13.788 1 87.47 318 VAL A N 1
ATOM 2525 C CA . VAL A 1 318 ? 5.036 35.793 12.464 1 87.47 318 VAL A CA 1
ATOM 2526 C C . VAL A 1 318 ? 4.46 37.014 11.75 1 87.47 318 VAL A C 1
ATOM 2528 O O . VAL A 1 318 ? 5.164 37.69 10.997 1 87.47 318 VAL A O 1
ATOM 2531 N N . GLU A 1 319 ? 3.219 37.252 11.893 1 82.28 319 GLU A N 1
ATOM 2532 C CA . GLU A 1 319 ? 2.575 38.406 11.271 1 82.28 319 GLU A CA 1
ATOM 2533 C C . GLU A 1 319 ? 3.044 39.71 11.909 1 82.28 319 GLU A C 1
ATOM 2535 O O . GLU A 1 319 ? 3.114 40.744 11.242 1 82.28 319 GLU A O 1
ATOM 2540 N N . HIS A 1 320 ? 3.343 39.687 13.157 1 74.84 320 HIS A N 1
ATOM 2541 C CA . HIS A 1 320 ? 3.813 40.886 13.841 1 74.84 320 HIS A CA 1
ATOM 2542 C C . HIS A 1 320 ? 5.264 41.191 13.482 1 74.84 320 HIS A C 1
ATOM 2544 O O . HIS A 1 320 ? 5.709 42.336 13.597 1 74.84 320 HIS A O 1
ATOM 2550 N N . ARG A 1 321 ? 5.989 40.264 13.089 1 67.04 321 ARG A N 1
ATOM 2551 C CA . ARG A 1 321 ? 7.371 40.513 12.691 1 67.04 321 ARG A CA 1
ATOM 2552 C C . ARG A 1 321 ? 7.437 41.129 11.298 1 67.04 321 ARG A C 1
ATOM 2554 O O . ARG A 1 321 ? 8.472 41.667 10.9 1 67.04 321 ARG A O 1
ATOM 2561 N N . VAL A 1 322 ? 6.478 41.05 10.535 1 50.41 322 VAL A N 1
ATOM 2562 C CA . VAL A 1 322 ? 6.496 41.75 9.255 1 50.41 322 VAL A CA 1
ATOM 2563 C C . VAL A 1 322 ? 5.984 43.177 9.438 1 50.41 322 VAL A C 1
ATOM 2565 O O . VAL A 1 322 ? 4.99 43.402 10.133 1 50.41 322 VAL A O 1
ATOM 2568 N N . MET B 1 1 ? 26.466 61.878 -58.292 1 21.27 1 MET B N 1
ATOM 2569 C CA . MET B 1 1 ? 25.685 60.839 -58.959 1 21.27 1 MET B CA 1
ATOM 2570 C C . MET B 1 1 ? 24.698 60.195 -57.991 1 21.27 1 MET B C 1
ATOM 2572 O O . MET B 1 1 ? 24.913 60.209 -56.778 1 21.27 1 MET B O 1
ATOM 2576 N N . PHE B 1 2 ? 23.452 59.781 -58.351 1 20.31 2 PHE B N 1
ATOM 2577 C CA . PHE B 1 2 ? 22.049 59.518 -58.052 1 20.31 2 PHE B CA 1
ATOM 2578 C C . PHE B 1 2 ? 21.898 58.227 -57.257 1 20.31 2 PHE B C 1
ATOM 2580 O O . PHE B 1 2 ? 21.26 57.278 -57.719 1 20.31 2 PHE B O 1
ATOM 2587 N N . TRP B 1 3 ? 22.877 57.719 -56.645 1 21.06 3 TRP B N 1
ATOM 2588 C CA . TRP B 1 3 ? 22.824 56.286 -56.374 1 21.06 3 TRP B CA 1
ATOM 2589 C C . TRP B 1 3 ? 21.687 55.956 -55.413 1 21.06 3 TRP B C 1
ATOM 2591 O O . TRP B 1 3 ? 21.837 56.088 -54.196 1 21.06 3 TRP B O 1
ATOM 2601 N N . THR B 1 4 ? 20.559 56.614 -55.502 1 20.58 4 THR B N 1
ATOM 2602 C CA . THR B 1 4 ? 19.411 56.752 -54.612 1 20.58 4 THR B CA 1
ATOM 2603 C C . THR B 1 4 ? 18.744 55.4 -54.377 1 20.58 4 THR B C 1
ATOM 2605 O O . THR B 1 4 ? 18.163 54.819 -55.296 1 20.58 4 THR B O 1
ATOM 2608 N N . CYS B 1 5 ? 19.411 54.468 -53.779 1 20.44 5 CYS B N 1
ATOM 2609 C CA . CYS B 1 5 ? 19.125 53.046 -53.624 1 20.44 5 CYS B CA 1
ATOM 2610 C C . CYS B 1 5 ? 17.777 52.831 -52.947 1 20.44 5 CYS B C 1
ATOM 2612 O O . CYS B 1 5 ? 17.618 53.126 -51.761 1 20.44 5 CYS B O 1
ATOM 2614 N N . GLY B 1 6 ? 16.722 53.336 -53.397 1 20.22 6 GLY B N 1
ATOM 2615 C CA . GLY B 1 6 ? 15.373 53.524 -52.886 1 20.22 6 GLY B CA 1
ATOM 2616 C C . GLY B 1 6 ? 14.708 52.228 -52.465 1 20.22 6 GLY B C 1
ATOM 2617 O O . GLY B 1 6 ? 13.752 51.779 -53.101 1 20.22 6 GLY B O 1
ATOM 2618 N N . GLN B 1 7 ? 15.385 51.197 -52.07 1 20.13 7 GLN B N 1
ATOM 2619 C CA . GLN B 1 7 ? 14.827 49.849 -52.041 1 20.13 7 GLN B CA 1
ATOM 2620 C C . GLN B 1 7 ? 13.588 49.786 -51.152 1 20.13 7 GLN B C 1
ATOM 2622 O O . GLN B 1 7 ? 13.623 50.222 -49.999 1 20.13 7 GLN B O 1
ATOM 2627 N N . THR B 1 8 ? 12.395 49.83 -51.615 1 20.13 8 THR B N 1
ATOM 2628 C CA . THR B 1 8 ? 11.015 49.79 -51.145 1 20.13 8 THR B CA 1
ATOM 2629 C C . THR B 1 8 ? 10.8 48.614 -50.197 1 20.13 8 THR B C 1
ATOM 2631 O O . THR B 1 8 ? 11.009 47.459 -50.575 1 20.13 8 THR B O 1
ATOM 2634 N N . CYS B 1 9 ? 11.132 48.659 -48.985 1 18.86 9 CYS B N 1
ATOM 2635 C CA . CYS B 1 9 ? 11.026 47.745 -47.853 1 18.86 9 CYS B CA 1
ATOM 2636 C C . CYS B 1 9 ? 9.585 47.294 -47.649 1 18.86 9 CYS B C 1
ATOM 2638 O O . CYS B 1 9 ? 8.695 48.12 -47.436 1 18.86 9 CYS B O 1
ATOM 2640 N N . GLN B 1 10 ? 9.094 46.264 -48.412 1 18.58 10 GLN B N 1
ATOM 2641 C CA . GLN B 1 10 ? 7.846 45.509 -48.391 1 18.58 10 GLN B CA 1
ATOM 2642 C C . GLN B 1 10 ? 7.422 45.185 -46.962 1 18.58 10 GLN B C 1
ATOM 2644 O O . GLN B 1 10 ? 8.173 44.557 -46.213 1 18.58 10 GLN B O 1
ATOM 2649 N N . THR B 1 11 ? 6.779 45.999 -46.284 1 20.05 11 THR B N 1
ATOM 2650 C CA . THR B 1 11 ? 6.175 45.913 -44.959 1 20.05 11 THR B CA 1
ATOM 2651 C C . THR B 1 11 ? 5.274 44.686 -44.853 1 20.05 11 THR B C 1
ATOM 2653 O O . THR B 1 11 ? 4.224 44.623 -45.496 1 20.05 11 THR B O 1
ATOM 2656 N N . GLU B 1 12 ? 5.776 43.507 -44.955 1 19.92 12 GLU B N 1
ATOM 2657 C CA . GLU B 1 12 ? 5.11 42.213 -44.845 1 19.92 12 GLU B CA 1
ATOM 2658 C C . GLU B 1 12 ? 4.228 42.15 -43.601 1 19.92 12 GLU B C 1
ATOM 2660 O O . GLU B 1 12 ? 4.684 42.445 -42.495 1 19.92 12 GLU B O 1
ATOM 2665 N N . LEU B 1 13 ? 2.992 42.422 -43.699 1 20.37 13 LEU B N 1
ATOM 2666 C CA . LEU B 1 13 ? 1.909 42.26 -42.735 1 20.37 13 LEU B CA 1
ATOM 2667 C C . LEU B 1 13 ? 2 40.907 -42.037 1 20.37 13 LEU B C 1
ATOM 2669 O O . LEU B 1 13 ? 1.817 39.864 -42.669 1 20.37 13 LEU B O 1
ATOM 2673 N N . LEU B 1 14 ? 2.865 40.647 -41.09 1 21.44 14 LEU B N 1
ATOM 2674 C CA . LEU B 1 14 ? 3.124 39.484 -40.248 1 21.44 14 LEU B CA 1
ATOM 2675 C C . LEU B 1 14 ? 1.894 39.128 -39.419 1 21.44 14 LEU B C 1
ATOM 2677 O O . LEU B 1 14 ? 1.564 39.828 -38.459 1 21.44 14 LEU B O 1
ATOM 2681 N N . VAL B 1 15 ? 0.742 38.802 -39.938 1 22.85 15 VAL B N 1
ATOM 2682 C CA . VAL B 1 15 ? -0.379 38.21 -39.216 1 22.85 15 VAL B CA 1
ATOM 2683 C C . VAL B 1 15 ? 0.119 37.061 -38.341 1 22.85 15 VAL B C 1
ATOM 2685 O O . VAL B 1 15 ? 0.617 36.055 -38.851 1 22.85 15 VAL B O 1
ATOM 2688 N N . THR B 1 16 ? 0.613 37.261 -37.099 1 24.9 16 THR B N 1
ATOM 2689 C CA . THR B 1 16 ? 0.964 36.376 -35.995 1 24.9 16 THR B CA 1
ATOM 2690 C C . THR B 1 16 ? -0.183 35.419 -35.682 1 24.9 16 THR B C 1
ATOM 2692 O O . THR B 1 16 ? -1.254 35.847 -35.246 1 24.9 16 THR B O 1
ATOM 2695 N N . SER B 1 17 ? -0.518 34.483 -36.536 1 26.38 17 SER B N 1
ATOM 2696 C CA . SER B 1 17 ? -1.454 33.406 -36.226 1 26.38 17 SER B CA 1
ATOM 2697 C C . SER B 1 17 ? -1.202 32.839 -34.834 1 26.38 17 SER B C 1
ATOM 2699 O O . SER B 1 17 ? -0.081 32.434 -34.516 1 26.38 17 SER B O 1
ATOM 2701 N N . TYR B 1 18 ? -1.865 33.263 -33.749 1 23.87 18 TYR B N 1
ATOM 2702 C CA . TYR B 1 18 ? -2.064 32.744 -32.401 1 23.87 18 TYR B CA 1
ATOM 2703 C C . TYR B 1 18 ? -2.418 31.262 -32.434 1 23.87 18 TYR B C 1
ATOM 2705 O O . TYR B 1 18 ? -3.571 30.898 -32.675 1 23.87 18 TYR B O 1
ATOM 2713 N N . LYS B 1 19 ? -1.709 30.381 -33.134 1 27.55 19 LYS B N 1
ATOM 2714 C CA . LYS B 1 19 ? -1.783 28.929 -32.995 1 27.55 19 LYS B CA 1
ATOM 2715 C C . LYS B 1 19 ? -1.942 28.524 -31.533 1 27.55 19 LYS B C 1
ATOM 2717 O O . LYS B 1 19 ? -1.094 28.847 -30.698 1 27.55 19 LYS B O 1
ATOM 2722 N N . MET B 1 20 ? -3.029 28.407 -30.89 1 29.17 20 MET B N 1
ATOM 2723 C CA . MET B 1 20 ? -3.429 27.803 -29.622 1 29.17 20 MET B CA 1
ATOM 2724 C C . MET B 1 20 ? -2.589 26.567 -29.32 1 29.17 20 MET B C 1
ATOM 2726 O O . MET B 1 20 ? -2.806 25.505 -29.907 1 29.17 20 MET B O 1
ATOM 2730 N N . GLY B 1 21 ? -1.264 26.562 -29.415 1 29.67 21 GLY B N 1
ATOM 2731 C CA . GLY B 1 21 ? -0.232 25.549 -29.258 1 29.67 21 GLY B CA 1
ATOM 2732 C C . GLY B 1 21 ? -0.472 24.631 -28.075 1 29.67 21 GLY B C 1
ATOM 2733 O O . GLY B 1 21 ? -0.674 25.097 -26.951 1 29.67 21 GLY B O 1
ATOM 2734 N N . CYS B 1 22 ? -1.331 23.596 -28.141 1 31.71 22 CYS B N 1
ATOM 2735 C CA . CYS B 1 22 ? -1.324 22.416 -27.283 1 31.71 22 CYS B CA 1
ATOM 2736 C C . CYS B 1 22 ? 0.073 22.147 -26.737 1 31.71 22 CYS B C 1
ATOM 2738 O O . CYS B 1 22 ? 0.941 21.65 -27.457 1 31.71 22 CYS B O 1
ATOM 2740 N N . ASN B 1 23 ? 0.919 23.014 -26.442 1 34.78 23 ASN B N 1
ATOM 2741 C CA . ASN B 1 23 ? 2.226 22.787 -25.833 1 34.78 23 ASN B CA 1
ATOM 2742 C C . ASN B 1 23 ? 2.186 21.632 -24.836 1 34.78 23 ASN B C 1
ATOM 2744 O O . ASN B 1 23 ? 2.026 21.849 -23.634 1 34.78 23 ASN B O 1
ATOM 2748 N N . CYS B 1 24 ? 1.452 20.657 -25.022 1 41.82 24 CYS B N 1
ATOM 2749 C CA . CYS B 1 24 ? 1.491 19.362 -24.351 1 41.82 24 CYS B CA 1
ATOM 2750 C C . CYS B 1 24 ? 2.928 18.901 -24.139 1 41.82 24 CYS B C 1
ATOM 2752 O O . CYS B 1 24 ? 3.476 18.165 -24.962 1 41.82 24 CYS B O 1
ATOM 2754 N N . THR B 1 25 ? 3.871 19.753 -23.892 1 46.4 25 THR B N 1
ATOM 2755 C CA . THR B 1 25 ? 5.247 19.298 -23.727 1 46.4 25 THR B CA 1
ATOM 2756 C C . THR B 1 25 ? 5.294 17.998 -22.929 1 46.4 25 THR B C 1
ATOM 2758 O O . THR B 1 25 ? 5.054 17.996 -21.72 1 46.4 25 THR B O 1
ATOM 2761 N N . ARG B 1 26 ? 4.934 16.975 -23.563 1 62.74 26 ARG B N 1
ATOM 2762 C CA . ARG B 1 26 ? 5.136 15.637 -23.018 1 62.74 26 ARG B CA 1
ATOM 2763 C C . ARG B 1 26 ? 6.573 15.451 -22.541 1 62.74 26 ARG B C 1
ATOM 2765 O O . ARG B 1 26 ? 7.515 15.869 -23.217 1 62.74 26 ARG B O 1
ATOM 2772 N N . GLU B 1 27 ? 6.85 15.268 -21.329 1 85.05 27 GLU B N 1
ATOM 2773 C CA . GLU B 1 27 ? 8.169 14.949 -20.791 1 85.05 27 GLU B CA 1
ATOM 2774 C C . GLU B 1 27 ? 8.881 13.911 -21.654 1 85.05 27 GLU B C 1
ATOM 2776 O O . GLU B 1 27 ? 8.281 12.912 -22.055 1 85.05 27 GLU B O 1
ATOM 2781 N N . CYS B 1 28 ? 10.048 14.319 -22.314 1 90.34 28 CYS B N 1
ATOM 2782 C CA . CYS B 1 28 ? 10.894 13.385 -23.048 1 90.34 28 CYS B CA 1
ATOM 2783 C C . CYS B 1 28 ? 12.082 12.943 -22.201 1 90.34 28 CYS B C 1
ATOM 2785 O O . CYS B 1 28 ? 12.738 13.77 -21.565 1 90.34 28 CYS B O 1
ATOM 2787 N N . ILE B 1 29 ? 12.279 11.669 -22.189 1 91.82 29 ILE B N 1
ATOM 2788 C CA . ILE B 1 29 ? 13.384 11.12 -21.41 1 91.82 29 ILE B CA 1
ATOM 2789 C C . ILE B 1 29 ? 14.305 10.311 -22.321 1 91.82 29 ILE B C 1
ATOM 2791 O O . ILE B 1 29 ? 13.839 9.625 -23.234 1 91.82 29 ILE B O 1
ATOM 2795 N N . GLU B 1 30 ? 15.553 10.35 -22.067 1 93.48 30 GLU B N 1
ATOM 2796 C CA . GLU B 1 30 ? 16.538 9.662 -22.897 1 93.48 30 GLU B CA 1
ATOM 2797 C C . GLU B 1 30 ? 17.315 8.627 -22.088 1 93.48 30 GLU B C 1
ATOM 2799 O O . GLU B 1 30 ? 17.719 8.894 -20.954 1 93.48 30 GLU B O 1
ATOM 2804 N N . PHE B 1 31 ? 17.378 7.463 -22.58 1 92.99 31 PHE B N 1
ATOM 2805 C CA . PHE B 1 31 ? 18.199 6.387 -22.038 1 92.99 31 PHE B CA 1
ATOM 2806 C C . PHE B 1 31 ? 19.173 5.867 -23.088 1 92.99 31 PHE B C 1
ATOM 2808 O O . PHE B 1 31 ? 18.77 5.189 -24.035 1 92.99 31 PHE B O 1
ATOM 2815 N N . ASP B 1 32 ? 20.453 6.059 -22.911 1 89.23 32 ASP B N 1
ATOM 2816 C CA . ASP B 1 32 ? 21.486 5.517 -23.789 1 89.23 32 ASP B CA 1
ATOM 2817 C C . ASP B 1 32 ? 21.136 5.75 -25.257 1 89.23 32 ASP B C 1
ATOM 2819 O O . ASP B 1 32 ? 21.103 4.807 -26.05 1 89.23 32 ASP B O 1
ATOM 2823 N N . GLY B 1 33 ? 20.757 6.852 -25.607 1 88.76 33 GLY B N 1
ATOM 2824 C CA . GLY B 1 33 ? 20.516 7.214 -26.994 1 88.76 33 GLY B CA 1
ATOM 2825 C C . GLY B 1 33 ? 19.085 6.967 -27.435 1 88.76 33 GLY B C 1
ATOM 2826 O O . GLY B 1 33 ? 18.699 7.339 -28.545 1 88.76 33 GLY B O 1
ATOM 2827 N N . ARG B 1 34 ? 18.358 6.289 -26.649 1 92.47 34 ARG B N 1
ATOM 2828 C CA . ARG B 1 34 ? 16.942 6.07 -26.929 1 92.47 34 ARG B CA 1
ATOM 2829 C C . ARG B 1 34 ? 16.084 7.158 -26.294 1 92.47 34 ARG B C 1
ATOM 2831 O O . ARG B 1 34 ? 16.279 7.509 -25.128 1 92.47 34 ARG B O 1
ATOM 2838 N N . ARG B 1 35 ? 15.189 7.655 -27.092 1 93.46 35 ARG B N 1
ATOM 2839 C CA . ARG B 1 35 ? 14.313 8.717 -26.61 1 93.46 35 ARG B CA 1
ATOM 2840 C C . ARG B 1 35 ? 12.895 8.201 -26.391 1 93.46 35 ARG B C 1
ATOM 2842 O O . ARG B 1 35 ? 12.376 7.434 -27.205 1 93.46 35 ARG B O 1
ATOM 2849 N N . PHE B 1 36 ? 12.336 8.582 -25.272 1 94.61 36 PHE B N 1
ATOM 2850 C CA . PHE B 1 36 ? 10.993 8.163 -24.89 1 94.61 36 PHE B CA 1
ATOM 2851 C C . PHE B 1 36 ? 10.117 9.371 -24.58 1 94.61 36 PHE B C 1
ATOM 2853 O O . PHE B 1 36 ? 10.57 10.326 -23.945 1 94.61 36 PHE B O 1
ATOM 2860 N N . ASN B 1 37 ? 8.882 9.292 -25.013 1 93.55 37 ASN B N 1
ATOM 2861 C CA . ASN B 1 37 ? 7.872 10.267 -24.615 1 93.55 37 ASN B CA 1
ATOM 2862 C C . ASN B 1 37 ? 6.983 9.728 -23.498 1 93.55 37 ASN B C 1
ATOM 2864 O O . ASN B 1 37 ? 6.527 8.585 -23.558 1 93.55 37 ASN B O 1
ATOM 2868 N N . VAL B 1 38 ? 6.851 10.533 -22.49 1 91.28 38 VAL B N 1
ATOM 2869 C CA . VAL B 1 38 ? 5.913 10.175 -21.431 1 91.28 38 VAL B CA 1
ATOM 2870 C C . VAL B 1 38 ? 4.484 10.455 -21.89 1 91.28 38 VAL B C 1
ATOM 2872 O O . VAL B 1 38 ? 4.143 11.594 -22.218 1 91.28 38 VAL B O 1
ATOM 2875 N N . LEU B 1 39 ? 3.718 9.462 -21.916 1 85.34 39 LEU B N 1
ATOM 2876 C CA . LEU B 1 39 ? 2.358 9.605 -22.423 1 85.34 39 LEU B CA 1
ATOM 2877 C C . LEU B 1 39 ? 1.388 9.933 -21.293 1 85.34 39 LEU B C 1
ATOM 2879 O O . LEU B 1 39 ? 0.624 10.896 -21.385 1 85.34 39 LEU B O 1
ATOM 2883 N N . ARG B 1 40 ? 1.46 9.101 -20.244 1 77.97 40 ARG B N 1
ATOM 2884 C CA . ARG B 1 40 ? 0.537 9.29 -19.129 1 77.97 40 ARG B CA 1
ATOM 2885 C C . ARG B 1 40 ? 1.01 8.533 -17.893 1 77.97 40 ARG B C 1
ATOM 2887 O O . ARG B 1 40 ? 1.818 7.608 -17.996 1 77.97 40 ARG B O 1
ATOM 2894 N N . ARG B 1 41 ? 0.414 8.932 -16.81 1 76.51 41 ARG B N 1
ATOM 2895 C CA . ARG B 1 41 ? 0.656 8.245 -15.545 1 76.51 41 ARG B CA 1
ATOM 2896 C C . ARG B 1 41 ? -0.14 6.947 -15.466 1 76.51 41 ARG B C 1
ATOM 2898 O O . ARG B 1 41 ? -1.327 6.918 -15.798 1 76.51 41 ARG B O 1
ATOM 2905 N N . LEU B 1 42 ? 0.503 5.891 -15.132 1 74.67 42 LEU B N 1
ATOM 2906 C CA . LEU B 1 42 ? -0.151 4.596 -14.978 1 74.67 42 LEU B CA 1
ATOM 2907 C C . LEU B 1 42 ? -0.528 4.346 -13.522 1 74.67 42 LEU B C 1
ATOM 2909 O O . LEU B 1 42 ? -1.541 3.702 -13.24 1 74.67 42 LEU B O 1
ATOM 2913 N N . GLY B 1 43 ? 0.323 4.819 -12.604 1 70.79 43 GLY B N 1
ATOM 2914 C CA . GLY B 1 43 ? 0.064 4.552 -11.198 1 70.79 43 GLY B CA 1
ATOM 2915 C C . GLY B 1 43 ? 1.053 5.232 -10.27 1 70.79 43 GLY B C 1
ATOM 2916 O O . GLY B 1 43 ? 2.069 5.765 -10.72 1 70.79 43 GLY B O 1
ATOM 2917 N N . GLU B 1 44 ? 0.585 5.26 -8.961 1 67.57 44 GLU B N 1
ATOM 2918 C CA . GLU B 1 44 ? 1.45 5.852 -7.945 1 67.57 44 GLU B CA 1
ATOM 2919 C C . GLU B 1 44 ? 1.443 5.023 -6.663 1 67.57 44 GLU B C 1
ATOM 2921 O O . GLU B 1 44 ? 0.396 4.526 -6.244 1 67.57 44 GLU B O 1
ATOM 2926 N N . GLY B 1 45 ? 2.592 4.733 -6.197 1 64.42 45 GLY B N 1
ATOM 2927 C CA . GLY B 1 45 ? 2.776 4.156 -4.875 1 64.42 45 GLY B CA 1
ATOM 2928 C C . GLY B 1 45 ? 3.437 5.107 -3.896 1 64.42 45 GLY B C 1
ATOM 2929 O O . GLY B 1 45 ? 3.621 6.288 -4.197 1 64.42 45 GLY B O 1
ATOM 2930 N N . GLY B 1 46 ? 3.628 4.772 -2.65 1 59.56 46 GLY B N 1
ATOM 2931 C CA . GLY B 1 46 ? 4.221 5.607 -1.618 1 59.56 46 GLY B CA 1
ATOM 2932 C C . GLY B 1 46 ? 5.53 6.244 -2.045 1 59.56 46 GLY B C 1
ATOM 2933 O O . GLY B 1 46 ? 5.774 7.419 -1.765 1 59.56 46 GLY B O 1
ATOM 2934 N N . PHE B 1 47 ? 6.264 5.51 -2.818 1 64.27 47 PHE B N 1
ATOM 2935 C CA . PHE B 1 47 ? 7.572 6.095 -3.089 1 64.27 47 PHE B CA 1
ATOM 2936 C C . PHE B 1 47 ? 7.899 6.027 -4.576 1 64.27 47 PHE B C 1
ATOM 2938 O O . PHE B 1 47 ? 9.018 6.343 -4.986 1 64.27 47 PHE B O 1
ATOM 2945 N N . SER B 1 48 ? 6.921 5.596 -5.316 1 79.63 48 SER B N 1
ATOM 2946 C CA . SER B 1 48 ? 7.222 5.46 -6.737 1 79.63 48 SER B CA 1
ATOM 2947 C C . SER B 1 48 ? 6.015 5.821 -7.595 1 79.63 48 SER B C 1
ATOM 2949 O O . SER B 1 48 ? 4.876 5.775 -7.125 1 79.63 48 SER B O 1
ATOM 2951 N N . VAL B 1 49 ? 6.374 6.26 -8.805 1 81.68 49 VAL B N 1
ATOM 2952 C CA . VAL B 1 49 ? 5.374 6.566 -9.822 1 81.68 49 VAL B CA 1
ATOM 2953 C C . VAL B 1 49 ? 5.675 5.779 -11.096 1 81.68 49 VAL B C 1
ATOM 2955 O O . VAL B 1 49 ? 6.838 5.526 -11.417 1 81.68 49 VAL B O 1
ATOM 2958 N N . VAL B 1 50 ? 4.599 5.365 -11.756 1 86.74 50 VAL B N 1
ATOM 2959 C CA . VAL B 1 50 ? 4.782 4.628 -13.002 1 86.74 50 VAL B CA 1
ATOM 2960 C C . VAL B 1 50 ? 4.102 5.373 -14.148 1 86.74 50 VAL B C 1
ATOM 2962 O O . VAL B 1 50 ? 2.916 5.703 -14.065 1 86.74 50 VAL B O 1
ATOM 2965 N N . ASP B 1 51 ? 4.86 5.588 -15.239 1 88.3 51 ASP B N 1
ATOM 2966 C CA . ASP B 1 51 ? 4.357 6.274 -16.425 1 88.3 51 ASP B CA 1
ATOM 2967 C C . ASP B 1 51 ? 4.408 5.363 -17.65 1 88.3 51 ASP B C 1
ATOM 2969 O O . ASP B 1 51 ? 5.27 4.487 -17.743 1 88.3 51 ASP B O 1
ATOM 2973 N N . LEU B 1 52 ? 3.495 5.627 -18.495 1 90.67 52 LEU B N 1
ATOM 2974 C CA . LEU B 1 52 ? 3.55 4.988 -19.806 1 90.67 52 LEU B CA 1
ATOM 2975 C C . LEU B 1 52 ? 4.469 5.759 -20.748 1 90.67 52 LEU B C 1
ATOM 2977 O O . LEU B 1 52 ? 4.334 6.975 -20.895 1 90.67 52 LEU B O 1
ATOM 2981 N N . LEU B 1 53 ? 5.372 5.001 -21.305 1 94.35 53 LEU B N 1
ATOM 2982 C CA . LEU B 1 53 ? 6.316 5.572 -22.259 1 94.35 53 LEU B CA 1
ATOM 2983 C C . LEU B 1 53 ? 6.066 5.029 -23.662 1 94.35 53 LEU B C 1
ATOM 2985 O O . LEU B 1 53 ? 5.587 3.904 -23.821 1 94.35 53 LEU B O 1
ATOM 2989 N N . GLU B 1 54 ? 6.448 5.842 -24.574 1 94.92 54 GLU B N 1
ATOM 2990 C CA . GLU B 1 54 ? 6.538 5.409 -25.965 1 94.92 54 GLU B CA 1
ATOM 2991 C C . GLU B 1 54 ? 7.905 5.738 -26.558 1 94.92 54 GLU B C 1
ATOM 2993 O O . GLU B 1 54 ? 8.358 6.882 -26.49 1 94.92 54 GLU B O 1
ATOM 2998 N N . GLU B 1 55 ? 8.517 4.737 -27.047 1 95.09 55 GLU B N 1
ATOM 2999 C CA . GLU B 1 55 ? 9.793 4.979 -27.714 1 95.09 55 GLU B CA 1
ATOM 3000 C C . GLU B 1 55 ? 9.59 5.671 -29.059 1 95.09 55 GLU B C 1
ATOM 3002 O O . GLU B 1 55 ? 8.812 5.202 -29.893 1 95.09 55 GLU B O 1
ATOM 3007 N N . ASN B 1 56 ? 10.338 6.636 -29.29 1 92.88 56 ASN B N 1
ATOM 3008 C CA . ASN B 1 56 ? 10.128 7.492 -30.452 1 92.88 56 ASN B CA 1
ATOM 3009 C C . ASN B 1 56 ? 10.425 6.754 -31.754 1 92.88 56 ASN B C 1
ATOM 3011 O O . ASN B 1 56 ? 9.675 6.873 -32.725 1 92.88 56 ASN B O 1
ATOM 3015 N N . ASP B 1 57 ? 11.496 5.981 -31.737 1 92.5 57 ASP B N 1
ATOM 3016 C CA . ASP B 1 57 ? 11.967 5.364 -32.973 1 92.5 57 ASP B CA 1
ATOM 3017 C C . ASP B 1 57 ? 11.102 4.164 -33.352 1 92.5 57 ASP B C 1
ATOM 3019 O O . ASP B 1 57 ? 10.869 3.909 -34.536 1 92.5 57 ASP B O 1
ATOM 3023 N N . THR B 1 58 ? 10.586 3.458 -32.379 1 93.21 58 THR B N 1
ATOM 3024 C CA . THR B 1 58 ? 9.946 2.179 -32.665 1 93.21 58 THR B CA 1
ATOM 3025 C C . THR B 1 58 ? 8.445 2.254 -32.401 1 93.21 58 THR B C 1
ATOM 3027 O O . THR B 1 58 ? 7.685 1.397 -32.856 1 93.21 58 THR B O 1
ATOM 3030 N N . GLY B 1 59 ? 8.041 3.167 -31.617 1 93.25 59 GLY B N 1
ATOM 3031 C CA . GLY B 1 59 ? 6.64 3.242 -31.237 1 93.25 59 GLY B CA 1
ATOM 3032 C C . GLY B 1 59 ? 6.255 2.234 -30.171 1 93.25 59 GLY B C 1
ATOM 3033 O O . GLY B 1 59 ? 5.097 2.174 -29.755 1 93.25 59 GLY B O 1
ATOM 3034 N N . LYS B 1 60 ? 7.225 1.52 -29.784 1 95.07 60 LYS B N 1
ATOM 3035 C CA . LYS B 1 60 ? 6.965 0.527 -28.745 1 95.07 60 L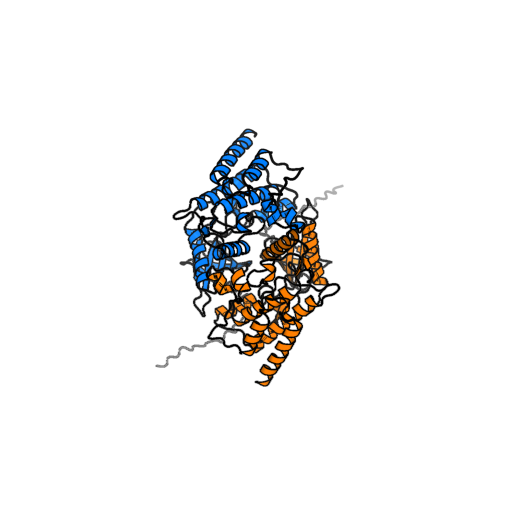YS B CA 1
ATOM 3036 C C . LYS B 1 60 ? 6.657 1.197 -27.409 1 95.07 60 LYS B C 1
ATOM 3038 O O . LYS B 1 60 ? 7.19 2.267 -27.108 1 95.07 60 LYS B O 1
ATOM 3043 N N . ARG B 1 61 ? 5.837 0.47 -26.632 1 94.96 61 ARG B N 1
ATOM 3044 C CA . ARG B 1 61 ? 5.417 1.029 -25.351 1 94.96 61 ARG B CA 1
ATOM 3045 C C . ARG B 1 61 ? 6.199 0.407 -24.199 1 94.96 61 ARG B C 1
ATOM 3047 O O . ARG B 1 61 ? 6.52 -0.783 -24.231 1 94.96 61 ARG B O 1
ATOM 3054 N N . PHE B 1 62 ? 6.47 1.269 -23.216 1 96.21 62 PHE B N 1
ATOM 3055 C CA . PHE B 1 62 ? 7.182 0.879 -22.005 1 96.21 62 PHE B CA 1
ATOM 3056 C C . PHE B 1 62 ? 6.54 1.506 -20.774 1 96.21 62 PHE B C 1
ATOM 3058 O O . PHE B 1 62 ? 5.698 2.398 -20.893 1 96.21 62 PHE B O 1
ATOM 3065 N N . ALA B 1 63 ? 6.838 0.956 -19.667 1 94.07 63 ALA B N 1
ATOM 3066 C CA . ALA B 1 63 ? 6.484 1.548 -18.379 1 94.07 63 ALA B CA 1
ATOM 3067 C C . ALA B 1 63 ? 7.714 2.13 -17.687 1 94.07 63 ALA B C 1
ATOM 3069 O O . ALA B 1 63 ? 8.747 1.466 -17.582 1 94.07 63 ALA B O 1
ATOM 3070 N N . LEU B 1 64 ? 7.571 3.36 -17.234 1 94.74 64 LEU B N 1
ATOM 3071 C CA . LEU B 1 64 ? 8.636 4.02 -16.487 1 94.74 64 LEU B CA 1
ATOM 3072 C C . LEU B 1 64 ? 8.315 4.053 -14.997 1 94.74 64 LEU B C 1
ATOM 3074 O O . LEU B 1 64 ? 7.381 4.738 -14.573 1 94.74 64 LEU B O 1
ATOM 3078 N N . LYS B 1 65 ? 9.056 3.285 -14.256 1 92.23 65 LYS B N 1
ATOM 3079 C CA . LYS B 1 65 ? 8.976 3.375 -12.801 1 92.23 65 LYS B CA 1
ATOM 3080 C C . LYS B 1 65 ? 9.973 4.394 -12.258 1 92.23 65 LYS B C 1
ATOM 3082 O O . LYS B 1 65 ? 11.183 4.246 -12.442 1 92.23 65 LYS B O 1
ATOM 3087 N N . ARG B 1 66 ? 9.445 5.436 -11.618 1 90.84 66 ARG B N 1
ATOM 3088 C CA . ARG B 1 66 ? 10.263 6.484 -11.015 1 90.84 66 ARG B CA 1
ATOM 3089 C C . ARG B 1 66 ? 10.316 6.331 -9.499 1 90.84 66 ARG B C 1
ATOM 3091 O O . ARG B 1 66 ? 9.29 6.431 -8.823 1 90.84 66 ARG B O 1
ATOM 3098 N N . ILE B 1 67 ? 11.475 6.093 -9.003 1 89.5 67 ILE B N 1
ATOM 3099 C CA . ILE B 1 67 ? 11.652 5.937 -7.563 1 89.5 67 ILE B CA 1
ATOM 3100 C C . ILE B 1 67 ? 12.359 7.165 -6.994 1 89.5 67 ILE B C 1
ATOM 3102 O O . ILE B 1 67 ? 13.523 7.421 -7.311 1 89.5 67 ILE B O 1
ATOM 3106 N N . GLN B 1 68 ? 11.706 7.857 -6.242 1 83.28 68 GLN B N 1
ATOM 3107 C CA . GLN B 1 68 ? 12.287 9.033 -5.604 1 83.28 68 GLN B CA 1
ATOM 3108 C C . GLN B 1 68 ? 13.071 8.649 -4.353 1 83.28 68 GLN B C 1
ATOM 3110 O O . GLN B 1 68 ? 12.569 7.913 -3.5 1 83.28 68 GLN B O 1
ATOM 3115 N N . CYS B 1 69 ? 14.268 9.103 -4.295 1 84.59 69 CYS B N 1
ATOM 3116 C CA . CYS B 1 69 ? 15.153 8.778 -3.183 1 84.59 69 CYS B CA 1
ATOM 3117 C C . CYS B 1 69 ? 15.534 10.031 -2.404 1 84.59 69 CYS B C 1
ATOM 3119 O O . CYS B 1 69 ? 16.134 10.954 -2.958 1 84.59 69 CYS B O 1
ATOM 3121 N N . HIS B 1 70 ? 15.287 9.987 -1.15 1 72.34 70 HIS B N 1
ATOM 3122 C CA . HIS B 1 70 ? 15.575 11.146 -0.313 1 72.34 70 HIS B CA 1
ATOM 3123 C C . HIS B 1 70 ? 16.821 10.916 0.537 1 72.34 70 HIS B C 1
ATOM 3125 O O . HIS B 1 70 ? 17.183 11.762 1.357 1 72.34 70 HIS B O 1
ATOM 3131 N N . SER B 1 71 ? 17.358 9.737 0.406 1 75.5 71 SER B N 1
ATOM 3132 C CA . SER B 1 71 ? 18.573 9.382 1.131 1 75.5 71 SER B CA 1
ATOM 3133 C C . SER B 1 71 ? 19.472 8.478 0.295 1 75.5 71 SER B C 1
ATOM 3135 O O . SER B 1 71 ? 19.029 7.903 -0.701 1 75.5 71 SER B O 1
ATOM 3137 N N . GLN B 1 72 ? 20.649 8.395 0.733 1 81.38 72 GLN B N 1
ATOM 3138 C CA . GLN B 1 72 ? 21.601 7.513 0.066 1 81.38 72 GLN B CA 1
ATOM 3139 C C . GLN B 1 72 ? 21.165 6.054 0.171 1 81.38 72 GLN B C 1
ATOM 3141 O O . GLN B 1 72 ? 21.361 5.274 -0.764 1 81.38 72 GLN B O 1
ATOM 3146 N N . ASN B 1 73 ? 20.619 5.764 1.246 1 82.57 73 ASN B N 1
ATOM 3147 C CA . ASN B 1 73 ? 20.163 4.392 1.441 1 82.57 73 ASN B CA 1
ATOM 3148 C C . ASN B 1 73 ? 19.008 4.046 0.505 1 82.57 73 ASN B C 1
ATOM 3150 O O . ASN B 1 73 ? 18.969 2.953 -0.062 1 82.57 73 ASN B O 1
ATOM 3154 N N . GLU B 1 74 ? 18.094 4.988 0.376 1 82.56 74 GLU B N 1
ATOM 3155 C CA . GLU B 1 74 ? 16.994 4.763 -0.558 1 82.56 74 GLU B CA 1
ATOM 3156 C C . GLU B 1 74 ? 17.508 4.591 -1.984 1 82.56 74 GLU B C 1
ATOM 3158 O O . GLU B 1 74 ? 16.983 3.775 -2.745 1 82.56 74 GLU B O 1
ATOM 3163 N N . GLN B 1 75 ? 18.456 5.383 -2.25 1 88.01 75 GLN B N 1
ATOM 3164 C CA . GLN B 1 75 ? 19.056 5.265 -3.575 1 88.01 75 GLN B CA 1
ATOM 3165 C C . GLN B 1 75 ? 19.699 3.895 -3.768 1 88.01 75 GLN B C 1
ATOM 3167 O O . GLN B 1 75 ? 19.562 3.284 -4.83 1 88.01 75 GLN B O 1
ATOM 3172 N N . LYS B 1 76 ? 20.413 3.483 -2.769 1 89.79 76 LYS B N 1
ATOM 3173 C CA . LYS B 1 76 ? 21.05 2.17 -2.821 1 89.79 76 LYS B CA 1
ATOM 3174 C C . LYS B 1 76 ? 20.018 1.067 -3.039 1 89.79 76 LYS B C 1
ATOM 3176 O O . LYS B 1 76 ? 20.218 0.178 -3.869 1 89.79 76 LYS B O 1
ATOM 3181 N N . LEU B 1 77 ? 18.949 1.137 -2.352 1 87.4 77 LEU B N 1
ATOM 3182 C CA . LEU B 1 77 ? 17.892 0.137 -2.463 1 87.4 77 LEU B CA 1
ATOM 3183 C C . LEU B 1 77 ? 17.267 0.16 -3.854 1 87.4 77 LEU B C 1
ATOM 3185 O O . LEU B 1 77 ? 16.975 -0.893 -4.425 1 87.4 77 LEU B O 1
ATOM 3189 N N . ALA B 1 78 ? 17.018 1.38 -4.336 1 90.47 78 ALA B N 1
ATOM 3190 C CA . ALA B 1 78 ? 16.455 1.513 -5.677 1 90.47 78 ALA B CA 1
ATOM 3191 C C . ALA B 1 78 ? 17.409 0.957 -6.73 1 90.47 78 ALA B C 1
ATOM 3193 O O . ALA B 1 78 ? 16.979 0.299 -7.681 1 90.47 78 ALA B O 1
ATOM 3194 N N . LYS B 1 79 ? 18.652 1.205 -6.547 1 93.8 79 LYS B N 1
ATOM 3195 C CA . LYS B 1 79 ? 19.663 0.664 -7.451 1 93.8 79 LYS B CA 1
ATOM 3196 C C . LYS B 1 79 ? 19.709 -0.86 -7.374 1 93.8 79 LYS B C 1
ATOM 3198 O O . LYS B 1 79 ? 19.911 -1.532 -8.388 1 93.8 79 LYS B O 1
ATOM 3203 N N . GLU B 1 80 ? 19.567 -1.318 -6.208 1 93.56 80 GLU B N 1
ATOM 3204 C CA . GLU B 1 80 ? 19.554 -2.766 -6.022 1 93.56 80 GLU B CA 1
ATOM 3205 C C . GLU B 1 80 ? 18.405 -3.411 -6.79 1 93.56 80 GLU B C 1
ATOM 3207 O O . GLU B 1 80 ? 18.547 -4.515 -7.319 1 93.56 80 GLU B O 1
ATOM 3212 N N . GLU B 1 81 ? 17.301 -2.752 -6.758 1 93.62 81 GLU B N 1
ATOM 3213 C CA . GLU B 1 81 ? 16.195 -3.269 -7.559 1 93.62 81 GLU B CA 1
ATOM 3214 C C . GLU B 1 81 ? 16.591 -3.404 -9.026 1 93.62 81 GLU B C 1
ATOM 3216 O O . GLU B 1 81 ? 16.322 -4.429 -9.656 1 93.62 81 GLU B O 1
ATOM 3221 N N . ALA B 1 82 ? 17.193 -2.379 -9.574 1 94.25 82 ALA B N 1
ATOM 3222 C CA . ALA B 1 82 ? 17.661 -2.424 -10.957 1 94.25 82 ALA B CA 1
ATOM 3223 C C . ALA B 1 82 ? 18.632 -3.581 -11.17 1 94.25 82 ALA B C 1
ATOM 3225 O O . ALA B 1 82 ? 18.551 -4.291 -12.174 1 94.25 82 ALA B O 1
ATOM 3226 N N . GLU B 1 83 ? 19.444 -3.776 -10.211 1 94.38 83 GLU B N 1
ATOM 3227 C CA . GLU B 1 83 ? 20.451 -4.829 -10.296 1 94.38 83 GLU B CA 1
ATOM 3228 C C . GLU B 1 83 ? 19.806 -6.212 -10.291 1 94.38 83 GLU B C 1
ATOM 3230 O O . GLU B 1 83 ? 20.269 -7.121 -10.983 1 94.38 83 GLU B O 1
ATOM 3235 N N . TYR B 1 84 ? 18.78 -6.356 -9.519 1 95.27 84 TYR B N 1
ATOM 3236 C CA . TYR B 1 84 ? 18.079 -7.635 -9.493 1 95.27 84 TYR B CA 1
ATOM 3237 C C . TYR B 1 84 ? 17.518 -7.978 -10.868 1 95.27 84 TYR B C 1
ATOM 3239 O O . TYR B 1 84 ? 17.593 -9.128 -11.307 1 95.27 84 TYR B O 1
ATOM 3247 N N . HIS B 1 85 ? 16.987 -6.998 -11.511 1 94.29 85 HIS B N 1
ATOM 3248 C CA . HIS B 1 85 ? 16.467 -7.217 -12.856 1 94.29 85 HIS B CA 1
ATOM 3249 C C . HIS B 1 85 ? 17.57 -7.675 -13.805 1 94.29 85 HIS B C 1
ATOM 3251 O O . HIS B 1 85 ? 17.32 -8.465 -14.718 1 94.29 85 HIS B O 1
ATOM 3257 N N . ARG B 1 86 ? 18.69 -7.202 -13.59 1 92.17 86 ARG B N 1
ATOM 3258 C CA . ARG B 1 86 ? 19.811 -7.507 -14.474 1 92.17 86 ARG B CA 1
ATOM 3259 C C . ARG B 1 86 ? 20.397 -8.88 -14.162 1 92.17 86 ARG B C 1
ATOM 3261 O O . ARG B 1 86 ? 20.964 -9.533 -15.041 1 92.17 86 ARG B O 1
ATOM 3268 N N . ARG B 1 87 ? 20.252 -9.328 -13.029 1 92.67 87 ARG B N 1
ATOM 3269 C CA . ARG B 1 87 ? 20.87 -10.563 -12.556 1 92.67 87 ARG B CA 1
ATOM 3270 C C . ARG B 1 87 ? 20.068 -11.781 -12.999 1 92.67 87 ARG B C 1
ATOM 3272 O O . ARG B 1 87 ? 20.616 -12.878 -13.127 1 92.67 87 ARG B O 1
ATOM 3279 N N . VAL B 1 88 ? 18.845 -11.569 -13.109 1 94.49 88 VAL B N 1
ATOM 3280 C CA . VAL B 1 88 ? 18.003 -12.724 -13.402 1 94.49 88 VAL B CA 1
ATOM 3281 C C . VAL B 1 88 ? 17.316 -12.534 -14.752 1 94.49 88 VAL B C 1
ATOM 3283 O O . VAL B 1 88 ? 16.765 -11.466 -15.031 1 94.49 88 VAL B O 1
ATOM 3286 N N . HIS B 1 89 ? 17.463 -13.54 -15.592 1 94.33 89 HIS B N 1
ATOM 3287 C CA . HIS B 1 89 ? 16.82 -13.547 -16.901 1 94.33 89 HIS B CA 1
ATOM 3288 C C . HIS B 1 89 ? 15.971 -14.8 -17.091 1 94.33 89 HIS B C 1
ATOM 3290 O O . HIS B 1 89 ? 16.489 -15.918 -17.051 1 94.33 89 HIS B O 1
ATOM 3296 N N . HIS B 1 90 ? 14.788 -14.606 -17.283 1 97.26 90 HIS B N 1
ATOM 3297 C CA . HIS B 1 90 ? 13.83 -15.689 -17.469 1 97.26 90 HIS B CA 1
ATOM 3298 C C . HIS B 1 90 ? 12.56 -15.191 -18.151 1 97.26 90 HIS B C 1
ATOM 3300 O O . HIS B 1 90 ? 12.111 -14.071 -17.895 1 97.26 90 HIS B O 1
ATOM 3306 N N . PRO B 1 91 ? 11.935 -15.969 -18.98 1 97.08 91 PRO B N 1
ATOM 3307 C CA . PRO B 1 91 ? 10.734 -15.537 -19.699 1 97.08 91 PRO B CA 1
ATOM 3308 C C . PRO B 1 91 ? 9.583 -15.179 -18.762 1 97.08 91 PRO B C 1
ATOM 3310 O O . PRO B 1 91 ? 8.696 -14.407 -19.135 1 97.08 91 PRO B O 1
ATOM 3313 N N . ASN B 1 92 ? 9.565 -15.723 -17.554 1 98.53 92 ASN B N 1
ATOM 3314 C CA . ASN B 1 92 ? 8.481 -15.469 -16.611 1 98.53 92 ASN B CA 1
ATOM 3315 C C . ASN B 1 92 ? 8.86 -14.395 -15.596 1 98.53 92 ASN B C 1
ATOM 3317 O O . ASN B 1 92 ? 8.172 -14.214 -14.591 1 98.53 92 ASN B O 1
ATOM 3321 N N . LEU B 1 93 ? 9.95 -13.691 -15.787 1 98.41 93 LEU B N 1
ATOM 3322 C CA . LEU B 1 93 ? 10.375 -12.545 -14.99 1 98.41 93 LEU B CA 1
ATOM 3323 C C . LEU B 1 93 ? 10.532 -11.304 -15.863 1 98.41 93 LEU B C 1
ATOM 3325 O O . LEU B 1 93 ? 11.094 -11.377 -16.957 1 98.41 93 LEU B O 1
ATOM 3329 N N . ILE B 1 94 ? 10.038 -10.214 -15.375 1 97.66 94 ILE B N 1
ATOM 3330 C CA . ILE B 1 94 ? 10.036 -8.998 -16.181 1 97.66 94 ILE B CA 1
ATOM 3331 C C . ILE B 1 94 ? 11.472 -8.544 -16.433 1 97.66 94 ILE B C 1
ATOM 3333 O O . ILE B 1 94 ? 12.315 -8.604 -15.535 1 97.66 94 ILE B O 1
ATOM 3337 N N . SER B 1 95 ? 11.749 -8.14 -17.571 1 95.9 95 SER B N 1
ATOM 3338 C CA . SER B 1 95 ? 13.078 -7.673 -17.95 1 95.9 95 SER B CA 1
ATOM 3339 C C . SER B 1 95 ? 13.219 -6.171 -17.733 1 95.9 95 SER B C 1
ATOM 3341 O O . SER B 1 95 ? 12.22 -5.453 -17.651 1 95.9 95 SER B O 1
ATOM 3343 N N . LEU B 1 96 ? 14.41 -5.753 -17.615 1 96.26 96 LEU B N 1
ATOM 3344 C CA . LEU B 1 96 ? 14.749 -4.336 -17.541 1 96.26 96 LEU B CA 1
ATOM 3345 C C . LEU B 1 96 ? 15.267 -3.83 -18.883 1 96.26 96 LEU B C 1
ATOM 3347 O O . LEU B 1 96 ? 16.286 -4.311 -19.382 1 96.26 96 LEU B O 1
ATOM 3351 N N . ALA B 1 97 ? 14.566 -2.867 -19.419 1 95 97 ALA B N 1
ATOM 3352 C CA . ALA B 1 97 ? 14.974 -2.343 -20.72 1 95 97 ALA B CA 1
ATOM 3353 C C . ALA B 1 97 ? 16.106 -1.33 -20.573 1 95 97 ALA B C 1
ATOM 3355 O O . ALA B 1 97 ? 17.021 -1.288 -21.399 1 95 97 ALA B O 1
ATOM 3356 N N . ALA B 1 98 ? 15.995 -0.499 -19.575 1 94.6 98 ALA B N 1
ATOM 3357 C CA . ALA B 1 98 ? 16.995 0.517 -19.261 1 94.6 98 ALA B CA 1
ATOM 3358 C C . ALA B 1 98 ? 16.792 1.071 -17.853 1 94.6 98 ALA B C 1
ATOM 3360 O O . ALA B 1 98 ? 15.732 0.879 -17.252 1 94.6 98 ALA B O 1
ATOM 3361 N N . TRP B 1 99 ? 17.808 1.625 -17.337 1 94.79 99 TRP B N 1
ATOM 3362 C CA . TRP B 1 99 ? 17.651 2.326 -16.067 1 94.79 99 TRP B CA 1
ATOM 3363 C C . TRP B 1 99 ? 18.723 3.397 -15.9 1 94.79 99 TRP B C 1
ATOM 3365 O O . TRP B 1 99 ? 19.736 3.386 -16.604 1 94.79 99 TRP B O 1
ATOM 3375 N N . LYS B 1 100 ? 18.463 4.394 -15.104 1 94.73 100 LYS B N 1
ATOM 3376 C CA . LYS B 1 100 ? 19.461 5.409 -14.777 1 94.73 100 LYS B CA 1
ATOM 3377 C C . LYS B 1 100 ? 19.117 6.115 -13.468 1 94.73 100 LYS B C 1
ATOM 3379 O O . LYS B 1 100 ? 18.004 5.978 -12.957 1 94.73 100 LYS B O 1
ATOM 3384 N N . VAL B 1 101 ? 20.088 6.695 -12.948 1 91.66 101 VAL B N 1
ATOM 3385 C CA . VAL B 1 101 ? 19.922 7.563 -11.786 1 91.66 101 VAL B CA 1
ATOM 3386 C C . VAL B 1 101 ? 19.96 9.025 -12.224 1 91.66 101 VAL B C 1
ATOM 3388 O O . VAL B 1 101 ? 20.804 9.416 -13.034 1 91.66 101 VAL B O 1
ATOM 3391 N N . THR B 1 102 ? 18.876 9.694 -11.868 1 86.14 102 THR B N 1
ATOM 3392 C CA . THR B 1 102 ? 18.852 11.118 -12.181 1 86.14 102 THR B CA 1
ATOM 3393 C C . THR B 1 102 ? 18.699 11.949 -10.91 1 86.14 102 THR B C 1
ATOM 3395 O O . THR B 1 102 ? 18.301 11.428 -9.866 1 86.14 102 THR B O 1
ATOM 3398 N N . GLY B 1 103 ? 18.924 13.171 -11.074 1 71.99 103 GLY B N 1
ATOM 3399 C CA . GLY B 1 103 ? 18.705 14.101 -9.977 1 71.99 103 GLY B CA 1
ATOM 3400 C C . GLY B 1 103 ? 19.865 14.154 -9 1 71.99 103 GLY B C 1
ATOM 3401 O O . GLY B 1 103 ? 20.667 13.221 -8.929 1 71.99 103 GLY B O 1
ATOM 3402 N N . GLN B 1 104 ? 20.82 15.042 -8.879 1 62.12 104 GLN B N 1
ATOM 3403 C CA . GLN B 1 104 ? 21.834 15.268 -7.854 1 62.12 104 GLN B CA 1
ATOM 3404 C C . GLN B 1 104 ? 21.597 16.588 -7.127 1 62.12 104 GLN B C 1
ATOM 3406 O O . GLN B 1 104 ? 22.291 16.902 -6.158 1 62.12 104 GLN B O 1
ATOM 3411 N N . SER B 1 105 ? 20.466 17.203 -7.508 1 54.29 105 SER B N 1
ATOM 3412 C CA . SER B 1 105 ? 20.458 18.497 -6.834 1 54.29 105 SER B CA 1
ATOM 3413 C C . SER B 1 105 ? 19.691 18.43 -5.517 1 54.29 105 SER B C 1
ATOM 3415 O O . SER B 1 105 ? 18.682 17.729 -5.416 1 54.29 105 SER B O 1
ATOM 3417 N N . ALA B 1 106 ? 20.173 19.091 -4.468 1 56.5 106 ALA B N 1
ATOM 3418 C CA . ALA B 1 106 ? 19.705 19.396 -3.119 1 56.5 106 ALA B CA 1
ATOM 3419 C C . ALA B 1 106 ? 19.415 18.118 -2.337 1 56.5 106 ALA B C 1
ATOM 3421 O O . ALA B 1 106 ? 18.568 18.11 -1.44 1 56.5 106 ALA B O 1
ATOM 3422 N N . GLY B 1 107 ? 19.838 16.972 -2.854 1 64.69 107 GLY B N 1
ATOM 3423 C CA . GLY B 1 107 ? 19.86 15.787 -2.012 1 64.69 107 GLY B CA 1
ATOM 3424 C C . GLY B 1 107 ? 18.825 14.752 -2.412 1 64.69 107 GLY B C 1
ATOM 3425 O O . GLY B 1 107 ? 18.725 13.694 -1.788 1 64.69 107 GLY B O 1
ATOM 3426 N N . VAL B 1 108 ? 17.928 15.089 -3.385 1 76.13 108 VAL B N 1
ATOM 3427 C CA . VAL B 1 108 ? 16.959 14.081 -3.8 1 76.13 108 VAL B CA 1
ATOM 3428 C C . VAL B 1 108 ? 17.387 13.471 -5.133 1 76.13 108 VAL B C 1
ATOM 3430 O O . VAL B 1 108 ? 17.71 14.194 -6.078 1 76.13 108 VAL B O 1
ATOM 3433 N N . THR B 1 109 ? 17.483 12.21 -5.229 1 85.55 109 THR B N 1
ATOM 3434 C CA . THR B 1 109 ? 17.834 11.478 -6.442 1 85.55 109 THR B CA 1
ATOM 3435 C C . THR B 1 109 ? 16.672 10.601 -6.899 1 85.55 109 THR B C 1
ATOM 3437 O O . THR B 1 109 ? 15.749 10.332 -6.128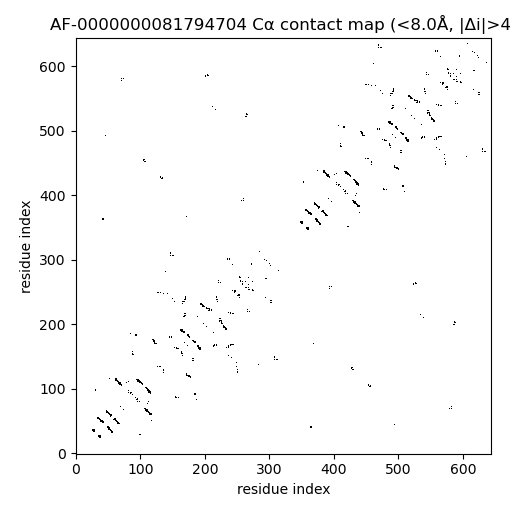 1 85.55 109 THR B O 1
ATOM 3440 N N . GLU B 1 110 ? 16.606 10.398 -8.144 1 89.22 110 GLU B N 1
ATOM 3441 C CA . GLU B 1 110 ? 15.594 9.509 -8.707 1 89.22 110 GLU B CA 1
ATOM 3442 C C . GLU B 1 110 ? 16.236 8.35 -9.464 1 89.22 110 GLU B C 1
ATOM 3444 O O . GLU B 1 110 ? 17.223 8.54 -10.178 1 89.22 110 GLU B O 1
ATOM 3449 N N . VAL B 1 111 ? 15.734 7.256 -9.222 1 93.56 111 VAL B N 1
ATOM 3450 C CA . VAL B 1 111 ? 16.096 6.087 -10.017 1 93.56 111 VAL B CA 1
ATOM 3451 C C . VAL B 1 111 ? 14.972 5.76 -10.997 1 93.56 111 VAL B C 1
ATOM 3453 O O . VAL B 1 111 ? 13.813 5.625 -10.6 1 93.56 111 VAL B O 1
ATOM 3456 N N . LEU B 1 112 ? 15.322 5.69 -12.249 1 94.72 112 LEU B N 1
ATOM 3457 C CA . LEU B 1 112 ? 14.362 5.431 -13.316 1 94.72 112 LEU B CA 1
ATOM 3458 C C . LEU B 1 112 ? 14.551 4.03 -13.889 1 94.72 112 LEU B C 1
ATOM 3460 O O . LEU B 1 112 ? 15.657 3.665 -14.293 1 94.72 112 LEU B O 1
ATOM 3464 N N . LEU B 1 113 ? 13.526 3.278 -13.884 1 95.99 113 LEU B N 1
ATOM 3465 C CA . LEU B 1 113 ? 13.528 1.947 -14.482 1 95.99 113 LEU B CA 1
ATOM 3466 C C . LEU B 1 113 ? 12.566 1.88 -15.663 1 95.99 113 LEU B C 1
ATOM 3468 O O . LEU B 1 113 ? 11.38 2.186 -15.522 1 95.99 113 LEU B O 1
ATOM 3472 N N . VAL B 1 114 ? 13.009 1.486 -16.807 1 96.25 114 VAL B N 1
ATOM 3473 C CA . VAL B 1 114 ? 12.173 1.291 -17.987 1 96.25 114 VAL B CA 1
ATOM 3474 C C . VAL B 1 114 ? 11.846 -0.192 -18.148 1 96.25 114 VAL B C 1
ATOM 3476 O O . VAL B 1 114 ? 12.744 -1.015 -18.338 1 96.25 114 VAL B O 1
ATOM 3479 N N . LEU B 1 115 ? 10.612 -0.475 -18.106 1 96.48 115 LEU B N 1
ATOM 3480 C CA . LEU B 1 115 ? 10.127 -1.85 -18.157 1 96.48 115 LEU B CA 1
ATOM 3481 C C . LEU B 1 115 ? 9.159 -2.042 -19.319 1 96.48 115 LEU B C 1
ATOM 3483 O O . LEU B 1 115 ? 8.497 -1.093 -19.745 1 96.48 115 LEU B O 1
ATOM 3487 N N . PRO B 1 116 ? 9.088 -3.2 -19.835 1 95.59 116 PRO B N 1
ATOM 3488 C CA . PRO B 1 116 ? 8.093 -3.439 -20.882 1 95.59 116 PRO B CA 1
ATOM 3489 C C . PRO B 1 116 ? 6.663 -3.197 -20.404 1 95.59 116 PRO B C 1
ATOM 3491 O O . PRO B 1 116 ? 6.347 -3.451 -19.239 1 95.59 116 PRO B O 1
ATOM 3494 N N . PHE B 1 117 ? 5.898 -2.759 -21.368 1 94.45 117 PHE B N 1
ATOM 3495 C CA . PHE B 1 117 ? 4.486 -2.538 -21.078 1 94.45 117 PHE B CA 1
ATOM 3496 C C . PHE B 1 117 ? 3.657 -3.756 -21.465 1 94.45 117 PHE B C 1
ATOM 3498 O O . PHE B 1 117 ? 3.819 -4.302 -22.558 1 94.45 117 PHE B O 1
ATOM 3505 N N . PHE B 1 118 ? 2.811 -4.205 -20.62 1 93.74 118 PHE B N 1
ATOM 3506 C CA . PHE B 1 118 ? 1.921 -5.335 -20.86 1 93.74 118 PHE B CA 1
ATOM 3507 C C . PHE B 1 118 ? 0.472 -4.874 -20.95 1 93.74 118 PHE B C 1
ATOM 3509 O O . PHE B 1 118 ? -0.139 -4.529 -19.936 1 93.74 118 PHE B O 1
ATOM 3516 N N . ARG B 1 119 ? -0.079 -5.022 -22.031 1 88.45 119 ARG B N 1
ATOM 3517 C CA . ARG B 1 119 ? -1.39 -4.448 -22.313 1 88.45 119 ARG B CA 1
ATOM 3518 C C . ARG B 1 119 ? -2.492 -5.219 -21.594 1 88.45 119 ARG B C 1
ATOM 3520 O O . ARG B 1 119 ? -3.52 -4.646 -21.228 1 88.45 119 ARG B O 1
ATOM 3527 N N . ARG B 1 120 ? -2.278 -6.484 -21.374 1 91.23 120 ARG B N 1
ATOM 3528 C CA . ARG B 1 120 ? -3.323 -7.314 -20.784 1 91.23 120 ARG B CA 1
ATOM 3529 C C . ARG B 1 120 ? -3.437 -7.065 -19.284 1 91.23 120 ARG B C 1
ATOM 3531 O O . ARG B 1 120 ? -4.392 -7.514 -18.646 1 91.23 120 ARG B O 1
ATOM 3538 N N . GLY B 1 121 ? -2.435 -6.408 -18.685 1 90.15 121 GLY B N 1
ATOM 3539 C CA . GLY B 1 121 ? -2.496 -6.091 -17.267 1 90.15 121 GLY B CA 1
ATOM 3540 C C . GLY B 1 121 ? -2.057 -7.239 -16.379 1 90.15 121 GLY B C 1
ATOM 3541 O O . GLY B 1 121 ? -1.31 -8.118 -16.815 1 90.15 121 GLY B O 1
ATOM 3542 N N . THR B 1 122 ? -2.511 -7.208 -15.177 1 92.32 122 THR B N 1
ATOM 3543 C CA . THR B 1 122 ? -2.058 -8.166 -14.174 1 92.32 122 THR B CA 1
ATOM 3544 C C . THR B 1 122 ? -2.995 -9.368 -14.112 1 92.32 122 THR B C 1
ATOM 3546 O O . THR B 1 122 ? -4.128 -9.304 -14.593 1 92.32 122 THR B O 1
ATOM 3549 N N . LEU B 1 123 ? -2.505 -10.377 -13.566 1 96.04 123 LEU B N 1
ATOM 3550 C CA . LEU B 1 123 ? -3.315 -11.562 -13.303 1 96.04 123 LEU B CA 1
ATOM 3551 C C . LEU B 1 123 ? -4.486 -11.227 -12.386 1 96.04 123 LEU B C 1
ATOM 3553 O O . LEU B 1 123 ? -5.584 -11.765 -12.553 1 96.04 123 LEU B O 1
ATOM 3557 N N . GLN B 1 124 ? -4.295 -10.373 -11.458 1 91.96 124 GLN B N 1
ATOM 3558 C CA . GLN B 1 124 ? -5.39 -9.963 -10.585 1 91.96 124 GLN B CA 1
ATOM 3559 C C . GLN B 1 124 ? -6.519 -9.318 -11.384 1 91.96 124 GLN B C 1
ATOM 3561 O O . GLN B 1 124 ? -7.696 -9.583 -11.131 1 91.96 124 GLN B O 1
ATOM 3566 N N . GLU B 1 125 ? -6.166 -8.488 -12.305 1 86.32 125 GLU B N 1
ATOM 3567 C CA . GLU B 1 125 ? -7.177 -7.851 -13.143 1 86.32 125 GLU B CA 1
ATOM 3568 C C . GLU B 1 125 ? -7.973 -8.887 -13.932 1 86.32 125 GLU B C 1
ATOM 3570 O O . GLU B 1 125 ? -9.186 -8.746 -14.104 1 86.32 125 GLU B O 1
ATOM 3575 N N . GLU B 1 126 ? -7.276 -9.813 -14.423 1 91.48 126 GLU B N 1
ATOM 3576 C CA . GLU B 1 126 ? -7.955 -10.893 -15.132 1 91.48 126 GLU B CA 1
ATOM 3577 C C . GLU B 1 126 ? -8.92 -11.637 -14.213 1 91.48 126 GLU B C 1
ATOM 3579 O O . GLU B 1 126 ? -10.048 -11.943 -14.605 1 91.48 126 GLU B O 1
ATOM 3584 N N . LEU B 1 127 ? -8.486 -11.929 -13.043 1 91.87 127 LEU B N 1
ATOM 3585 C CA . LEU B 1 127 ? -9.326 -12.623 -12.073 1 91.87 127 LEU B CA 1
ATOM 3586 C C . LEU B 1 127 ? -10.559 -11.794 -11.729 1 91.87 127 LEU B C 1
ATOM 3588 O O . LEU B 1 127 ? -11.662 -12.332 -11.614 1 91.87 127 LEU B O 1
ATOM 3592 N N . ASP B 1 128 ? -10.31 -10.58 -11.577 1 84.58 128 ASP B N 1
ATOM 3593 C CA . ASP B 1 128 ? -11.425 -9.685 -11.28 1 84.58 128 ASP B CA 1
ATOM 3594 C C . ASP B 1 128 ? -12.444 -9.681 -12.418 1 84.58 128 ASP B C 1
ATOM 3596 O O . ASP B 1 128 ? -13.652 -9.674 -12.175 1 84.58 128 ASP B O 1
ATOM 3600 N N . ARG B 1 129 ? -11.943 -9.617 -13.632 1 85.3 129 ARG B N 1
ATOM 3601 C CA . ARG B 1 129 ? -12.823 -9.646 -14.796 1 85.3 129 ARG B CA 1
ATOM 3602 C C . ARG B 1 129 ? -13.637 -10.934 -14.835 1 85.3 129 ARG B C 1
ATOM 3604 O O . ARG B 1 129 ? -14.84 -10.907 -15.104 1 85.3 129 ARG B O 1
ATOM 3611 N N . LEU B 1 130 ? -13.02 -12.002 -14.591 1 90.15 130 LEU B N 1
ATOM 3612 C CA . LEU B 1 130 ? -13.708 -13.288 -14.567 1 90.15 130 LEU B CA 1
ATOM 3613 C C . LEU B 1 130 ? -14.764 -13.319 -13.467 1 90.15 130 LEU B C 1
ATOM 3615 O O . LEU B 1 130 ? -15.883 -13.786 -13.688 1 90.15 130 LEU B O 1
ATOM 3619 N N . ALA B 1 131 ? -14.344 -12.834 -12.331 1 85.95 131 ALA B N 1
ATOM 3620 C CA . ALA B 1 131 ? -15.268 -12.802 -11.201 1 85.95 131 ALA B CA 1
ATOM 3621 C C . ALA B 1 131 ? -16.512 -11.983 -11.532 1 85.95 131 ALA B C 1
ATOM 3623 O O . ALA B 1 131 ? -17.63 -12.37 -11.182 1 85.95 131 ALA B O 1
ATOM 3624 N N . HIS B 1 132 ? -16.314 -10.929 -12.21 1 80.26 132 HIS B N 1
ATOM 3625 C CA . HIS B 1 132 ? -17.416 -10.056 -12.6 1 80.26 132 HIS B CA 1
ATOM 3626 C C . HIS B 1 132 ? -18.385 -10.775 -13.533 1 80.26 132 HIS B C 1
ATOM 3628 O O . HIS B 1 132 ? -19.585 -10.491 -13.527 1 80.26 132 HIS B O 1
ATOM 3634 N N . ARG B 1 133 ? -17.876 -11.741 -14.254 1 85.04 133 ARG B N 1
ATOM 3635 C CA . ARG B 1 133 ? -18.696 -12.485 -15.204 1 85.04 133 ARG B CA 1
ATOM 3636 C C . ARG B 1 133 ? -19.187 -13.794 -14.595 1 85.04 133 ARG B C 1
ATOM 3638 O O . ARG B 1 133 ? -19.83 -14.598 -15.275 1 85.04 133 ARG B O 1
ATOM 3645 N N . GLY B 1 134 ? -18.804 -14.036 -13.346 1 84.81 134 GLY B N 1
ATOM 3646 C CA . GLY B 1 134 ? -19.17 -15.287 -12.701 1 84.81 134 GLY B CA 1
ATOM 3647 C C . GLY B 1 134 ? -18.424 -16.486 -13.256 1 84.81 134 GLY B C 1
ATOM 3648 O O . GLY B 1 134 ? -18.948 -17.601 -13.262 1 84.81 134 GLY B O 1
ATOM 3649 N N . GLU B 1 135 ? -17.269 -16.155 -13.801 1 92.38 135 GLU B N 1
ATOM 3650 C CA . GLU B 1 135 ? -16.458 -17.201 -14.416 1 92.38 135 GLU B CA 1
ATOM 3651 C C . GLU B 1 135 ? -15.224 -17.511 -13.573 1 92.38 135 GLU B C 1
ATOM 3653 O O . GLU B 1 135 ? -14.859 -16.733 -12.69 1 92.38 135 GLU B O 1
ATOM 3658 N N . GLN B 1 136 ? -14.72 -18.726 -13.786 1 93.92 136 GLN B N 1
ATOM 3659 C CA . GLN B 1 136 ? -13.472 -19.155 -13.165 1 93.92 136 GLN B CA 1
ATOM 3660 C C . GLN B 1 136 ? -12.479 -19.653 -14.212 1 93.92 136 GLN B C 1
ATOM 3662 O O . GLN B 1 136 ? -12.869 -19.999 -15.329 1 93.92 136 GLN B O 1
ATOM 3667 N N . ILE B 1 137 ? -11.259 -19.641 -13.856 1 96.68 137 ILE B N 1
ATOM 3668 C CA . ILE B 1 137 ? -10.251 -20.191 -14.757 1 96.68 137 ILE B CA 1
ATOM 3669 C C . ILE B 1 137 ? -10.416 -21.706 -14.853 1 96.68 137 ILE B C 1
ATOM 3671 O O . ILE B 1 137 ? -10.468 -22.396 -13.832 1 96.68 137 ILE B O 1
ATOM 3675 N N . PRO B 1 138 ? -10.56 -22.231 -16.094 1 96.61 138 PRO B N 1
ATOM 3676 C CA . PRO B 1 138 ? -10.556 -23.691 -16.206 1 96.61 138 PRO B CA 1
ATOM 3677 C C . PRO B 1 138 ? -9.289 -24.323 -15.635 1 96.61 138 PRO B C 1
ATOM 3679 O O . PRO B 1 138 ? -8.198 -23.764 -15.776 1 96.61 138 PRO B O 1
ATOM 3682 N N . GLU B 1 139 ? -9.423 -25.457 -15.064 1 97.19 139 GLU B N 1
ATOM 3683 C CA . GLU B 1 139 ? -8.34 -26.059 -14.293 1 97.19 139 GLU B CA 1
ATOM 3684 C C . GLU B 1 139 ? -7.101 -26.273 -15.158 1 97.19 139 GLU B C 1
ATOM 3686 O O . GLU B 1 139 ? -5.983 -25.969 -14.737 1 97.19 139 GLU B O 1
ATOM 3691 N N . PRO B 1 140 ? -7.189 -26.752 -16.441 1 97.15 140 PRO B N 1
ATOM 3692 C CA . PRO B 1 140 ? -5.969 -26.924 -17.233 1 97.15 140 PRO B CA 1
ATOM 3693 C C . PRO B 1 140 ? -5.21 -25.616 -17.44 1 97.15 140 PRO B C 1
ATOM 3695 O O . PRO B 1 140 ? -3.98 -25.59 -17.346 1 97.15 140 PRO B O 1
ATOM 3698 N N . ARG B 1 141 ? -5.958 -24.577 -17.673 1 97.29 141 ARG B N 1
ATOM 3699 C CA . ARG B 1 141 ? -5.327 -23.273 -17.845 1 97.29 141 ARG B CA 1
ATOM 3700 C C . ARG B 1 141 ? -4.712 -22.785 -16.538 1 97.29 141 ARG B C 1
ATOM 3702 O O . ARG B 1 141 ? -3.613 -22.228 -16.532 1 97.29 141 ARG B O 1
ATOM 3709 N N . LEU B 1 142 ? -5.443 -22.985 -15.463 1 98.26 142 LEU B N 1
ATOM 3710 C CA . LEU B 1 142 ? -4.952 -22.614 -14.141 1 98.26 142 LEU B CA 1
ATOM 3711 C C . LEU B 1 142 ? -3.614 -23.286 -13.849 1 98.26 142 LEU B C 1
ATOM 3713 O O . LEU B 1 142 ? -2.664 -22.626 -13.422 1 98.26 142 LEU B O 1
ATOM 3717 N N . LEU B 1 143 ? -3.569 -24.567 -14.13 1 98.58 143 LEU B N 1
ATOM 3718 C CA . LEU B 1 143 ? -2.362 -25.341 -13.862 1 98.58 143 LEU B CA 1
ATOM 3719 C C . LEU B 1 143 ? -1.199 -24.848 -14.717 1 98.58 143 LEU B C 1
ATOM 3721 O O . LEU B 1 143 ? -0.074 -24.721 -14.228 1 98.58 143 LEU B O 1
ATOM 3725 N N . ARG B 1 144 ? -1.468 -24.522 -15.945 1 98.28 144 ARG B N 1
ATOM 3726 C CA . ARG B 1 144 ? -0.415 -24.056 -16.841 1 98.28 144 ARG B CA 1
ATOM 3727 C C . ARG B 1 144 ? 0.113 -22.694 -16.405 1 98.28 144 ARG B C 1
ATOM 3729 O O . ARG B 1 144 ? 1.324 -22.466 -16.393 1 98.28 144 ARG B O 1
ATOM 3736 N N . LEU B 1 145 ? -0.78 -21.806 -16.075 1 98.64 145 LEU B N 1
ATOM 3737 C CA . LEU B 1 145 ? -0.391 -20.479 -15.612 1 98.64 145 LEU B CA 1
ATOM 3738 C C . LEU B 1 145 ? 0.461 -20.571 -14.351 1 98.64 145 LEU B C 1
ATOM 3740 O O . LEU B 1 145 ? 1.527 -19.956 -14.271 1 98.64 145 LEU B O 1
ATOM 3744 N N . PHE B 1 146 ? -0.073 -21.367 -13.453 1 98.86 146 PHE B N 1
ATOM 3745 C CA . PHE B 1 146 ? 0.622 -21.486 -12.177 1 98.86 146 PHE B CA 1
ATOM 3746 C C . PHE B 1 146 ? 1.975 -22.164 -12.358 1 98.86 146 PHE B C 1
ATOM 3748 O O . PHE B 1 146 ? 2.957 -21.783 -11.717 1 98.86 146 PHE B O 1
ATOM 3755 N N . ARG B 1 147 ? 2.032 -23.134 -13.177 1 98.82 147 ARG B N 1
ATOM 3756 C CA . ARG B 1 147 ? 3.285 -23.815 -13.483 1 98.82 147 ARG B CA 1
ATOM 3757 C C . ARG B 1 147 ? 4.327 -22.834 -14.009 1 98.82 147 ARG B C 1
ATOM 3759 O O . ARG B 1 147 ? 5.492 -22.883 -13.608 1 98.82 147 ARG B O 1
ATOM 3766 N N . ALA B 1 148 ? 3.966 -21.971 -14.84 1 98.85 148 ALA B N 1
ATOM 3767 C CA . ALA B 1 148 ? 4.864 -20.962 -15.397 1 98.85 148 ALA B CA 1
ATOM 3768 C C . ALA B 1 148 ? 5.307 -19.97 -14.326 1 98.85 148 ALA B C 1
ATOM 3770 O O . ALA B 1 148 ? 6.466 -19.55 -14.301 1 98.85 148 ALA B O 1
ATOM 3771 N N . ILE B 1 149 ? 4.436 -19.569 -13.462 1 98.9 149 ILE B N 1
ATOM 3772 C CA . ILE B 1 149 ? 4.785 -18.694 -12.348 1 98.9 149 ILE B CA 1
ATOM 3773 C C . ILE B 1 149 ? 5.847 -19.364 -11.479 1 98.9 149 ILE B C 1
ATOM 3775 O O . ILE B 1 149 ? 6.84 -18.735 -11.105 1 98.9 149 ILE B O 1
ATOM 3779 N N . CYS B 1 150 ? 5.625 -20.664 -11.222 1 98.91 150 CYS B N 1
ATOM 3780 C CA . CYS B 1 150 ? 6.582 -21.413 -10.417 1 98.91 150 CYS B CA 1
ATOM 3781 C C . CYS B 1 150 ? 7.946 -21.463 -11.096 1 98.91 150 CYS B C 1
ATOM 3783 O O . CYS B 1 150 ? 8.979 -21.461 -10.424 1 98.91 150 CYS B O 1
ATOM 3785 N N . ASP B 1 151 ? 7.947 -21.461 -12.411 1 98.8 151 ASP B N 1
ATOM 3786 C CA . ASP B 1 151 ? 9.214 -21.435 -13.135 1 98.8 151 ASP B CA 1
ATOM 3787 C C . ASP B 1 151 ? 9.98 -20.144 -12.854 1 98.8 151 ASP B C 1
ATOM 3789 O O . ASP B 1 151 ? 11.199 -20.168 -12.67 1 98.8 151 ASP B O 1
ATOM 3793 N N . GLY B 1 152 ? 9.266 -19.041 -12.874 1 98.76 152 GLY B N 1
ATOM 3794 C CA . GLY B 1 152 ? 9.895 -17.778 -12.524 1 98.76 152 GLY B CA 1
ATOM 3795 C C . GLY B 1 152 ? 10.454 -17.76 -11.114 1 98.76 152 GLY B C 1
ATOM 3796 O O . GLY B 1 152 ? 11.58 -17.308 -10.892 1 98.76 152 GLY B O 1
ATOM 3797 N N . VAL B 1 153 ? 9.714 -18.297 -10.188 1 98.84 153 VAL B N 1
ATOM 3798 C CA . VAL B 1 153 ? 10.129 -18.318 -8.789 1 98.84 153 VAL B CA 1
ATOM 3799 C C . VAL B 1 153 ? 11.35 -19.22 -8.625 1 98.84 153 VAL B C 1
ATOM 3801 O O . VAL B 1 153 ? 12.275 -18.893 -7.878 1 98.84 153 VAL B O 1
ATOM 3804 N N . LYS B 1 154 ? 11.305 -20.361 -9.309 1 98.77 154 LYS B N 1
ATOM 3805 C CA . LYS B 1 154 ? 12.456 -21.259 -9.276 1 98.77 154 LYS B CA 1
ATOM 3806 C C . LYS B 1 154 ? 13.721 -20.547 -9.747 1 98.77 154 LYS B C 1
ATOM 3808 O O . LYS B 1 154 ? 14.789 -20.708 -9.151 1 98.77 154 LYS B O 1
ATOM 3813 N N . ALA B 1 155 ? 13.603 -19.753 -10.794 1 98.54 155 ALA B N 1
ATOM 3814 C CA . ALA B 1 155 ? 14.751 -19.004 -11.3 1 98.54 155 ALA B CA 1
ATOM 3815 C C . ALA B 1 155 ? 15.306 -18.064 -10.234 1 98.54 155 ALA B C 1
ATOM 3817 O O . ALA B 1 155 ? 16.522 -17.908 -10.107 1 98.54 155 ALA B O 1
ATOM 3818 N N . LEU B 1 156 ? 14.504 -17.461 -9.463 1 98.58 156 LEU B N 1
ATOM 3819 C CA . LEU B 1 156 ? 14.936 -16.583 -8.381 1 98.58 156 LEU B CA 1
ATOM 3820 C C . LEU B 1 156 ? 15.62 -17.379 -7.275 1 98.58 156 LEU B C 1
ATOM 3822 O O . LEU B 1 156 ? 16.699 -17.005 -6.811 1 98.58 156 LEU B O 1
ATOM 3826 N N . HIS B 1 157 ? 14.974 -18.481 -6.921 1 98.33 157 HIS B N 1
ATOM 3827 C CA . HIS B 1 157 ? 15.457 -19.285 -5.804 1 98.33 157 HIS B CA 1
ATOM 3828 C C . HIS B 1 157 ? 16.8 -19.93 -6.129 1 98.33 157 HIS B C 1
ATOM 3830 O O . HIS B 1 157 ? 17.512 -20.381 -5.228 1 98.33 157 HIS B O 1
ATOM 3836 N N . HIS B 1 158 ? 17.128 -19.918 -7.398 1 97.02 158 HIS B N 1
ATOM 3837 C CA . HIS B 1 158 ? 18.383 -20.523 -7.829 1 97.02 158 HIS B CA 1
ATOM 3838 C C . HIS B 1 158 ? 19.314 -19.483 -8.444 1 97.02 158 HIS B C 1
ATOM 3840 O O . HIS B 1 158 ? 20.263 -19.832 -9.149 1 97.02 158 HIS B O 1
ATOM 3846 N N . ALA B 1 159 ? 18.98 -18.259 -8.229 1 96.35 159 ALA B N 1
ATOM 3847 C CA . ALA B 1 159 ? 19.784 -17.173 -8.786 1 96.35 159 ALA B CA 1
ATOM 3848 C C . ALA B 1 159 ? 21.21 -17.214 -8.246 1 96.35 159 ALA B C 1
ATOM 3850 O O . ALA B 1 159 ? 21.452 -17.726 -7.15 1 96.35 159 ALA B O 1
ATOM 3851 N N . SER B 1 160 ? 22.181 -16.819 -9.027 1 93.03 160 SER B N 1
ATOM 3852 C CA . SER B 1 160 ? 23.586 -16.67 -8.664 1 93.03 160 SER B CA 1
ATOM 3853 C C . SER B 1 160 ? 23.984 -15.199 -8.586 1 93.03 160 SER B C 1
ATOM 3855 O O . SER B 1 160 ? 23.502 -14.379 -9.37 1 93.03 160 SER B O 1
ATOM 3857 N N . PRO B 1 161 ? 24.805 -14.823 -7.659 1 94.35 161 PRO B N 1
ATOM 3858 C CA . PRO B 1 161 ? 25.662 -15.595 -6.756 1 94.35 161 PRO B CA 1
ATOM 3859 C C . PRO B 1 161 ? 24.934 -16.041 -5.49 1 94.35 161 PRO B C 1
ATOM 3861 O O . PRO B 1 161 ? 25.422 -16.914 -4.768 1 94.35 161 PRO B O 1
ATOM 3864 N N . VAL B 1 162 ? 23.792 -15.383 -5.198 1 95.04 162 VAL B N 1
ATOM 3865 C CA . VAL B 1 162 ? 23.003 -15.826 -4.053 1 95.04 162 VAL B CA 1
ATOM 3866 C C . VAL B 1 162 ? 21.541 -15.985 -4.464 1 95.04 162 VAL B C 1
ATOM 3868 O O . VAL B 1 162 ? 21.031 -15.212 -5.278 1 95.04 162 VAL B O 1
ATOM 3871 N N . PRO B 1 163 ? 20.871 -16.936 -3.855 1 97.37 163 PRO B N 1
ATOM 3872 C CA . PRO B 1 163 ? 19.435 -17.069 -4.114 1 97.37 163 PRO B CA 1
ATOM 3873 C C . PRO B 1 163 ? 18.645 -15.829 -3.703 1 97.37 163 PRO B C 1
ATOM 3875 O O . PRO B 1 163 ? 19.029 -15.13 -2.762 1 97.37 163 PRO B O 1
ATOM 3878 N N . LEU B 1 164 ? 17.606 -15.592 -4.425 1 98.16 164 LEU B N 1
ATOM 3879 C CA . LEU B 1 164 ? 16.759 -14.431 -4.174 1 98.16 164 LEU B CA 1
ATOM 3880 C C . LEU B 1 164 ? 15.343 -14.861 -3.805 1 98.16 164 LEU B C 1
ATOM 3882 O O . LEU B 1 164 ? 14.883 -15.924 -4.227 1 98.16 164 LEU B O 1
ATOM 3886 N N . ALA B 1 165 ? 14.698 -14.112 -3.006 1 98.22 165 ALA B N 1
ATOM 3887 C CA . ALA B 1 165 ? 13.27 -14.223 -2.72 1 98.22 165 ALA B CA 1
ATOM 3888 C C . ALA B 1 165 ? 12.523 -12.967 -3.161 1 98.22 165 ALA B C 1
ATOM 3890 O O . ALA B 1 165 ? 13.011 -11.85 -2.974 1 98.22 165 ALA B O 1
ATOM 3891 N N . HIS B 1 166 ? 11.406 -13.111 -3.743 1 98.2 166 HIS B N 1
ATOM 3892 C CA . HIS B 1 166 ? 10.613 -11.993 -4.242 1 98.2 166 HIS B CA 1
ATOM 3893 C C . HIS B 1 166 ? 10.007 -11.192 -3.094 1 98.2 166 HIS B C 1
ATOM 3895 O O . HIS B 1 166 ? 10.032 -9.959 -3.111 1 98.2 166 HIS B O 1
ATOM 3901 N N . ARG B 1 167 ? 9.356 -11.933 -2.121 1 97.46 167 ARG B N 1
ATOM 3902 C CA . ARG B 1 167 ? 8.878 -11.418 -0.842 1 97.46 167 ARG B CA 1
ATOM 3903 C C . ARG B 1 167 ? 7.518 -10.746 -0.996 1 97.46 167 ARG B C 1
ATOM 3905 O O . ARG B 1 167 ? 6.928 -10.293 -0.013 1 97.46 167 ARG B O 1
ATOM 3912 N N . ASP B 1 168 ? 6.939 -10.687 -2.149 1 96.72 168 ASP B N 1
ATOM 3913 C CA . ASP B 1 168 ? 5.597 -10.145 -2.336 1 96.72 168 ASP B CA 1
ATOM 3914 C C . ASP B 1 168 ? 4.909 -10.784 -3.54 1 96.72 168 ASP B C 1
ATOM 3916 O O . ASP B 1 168 ? 4.346 -10.083 -4.384 1 96.72 168 ASP B O 1
ATOM 3920 N N . LEU B 1 169 ? 4.955 -12.02 -3.669 1 98.09 169 LEU B N 1
ATOM 3921 C CA . LEU B 1 169 ? 4.282 -12.754 -4.735 1 98.09 169 LEU B CA 1
ATOM 3922 C C . LEU B 1 169 ? 2.771 -12.75 -4.526 1 98.09 169 LEU B C 1
ATOM 3924 O O . LEU B 1 169 ? 2.287 -13.113 -3.452 1 98.09 169 LEU B O 1
ATOM 3928 N N . LYS B 1 170 ? 2.058 -12.3 -5.511 1 97.03 170 LYS B N 1
ATOM 3929 C CA . LYS B 1 170 ? 0.601 -12.222 -5.578 1 97.03 170 LYS B CA 1
ATOM 3930 C C . LYS B 1 170 ? 0.129 -11.989 -7.01 1 97.03 170 LYS B C 1
ATOM 3932 O O . LYS B 1 170 ? 0.917 -11.597 -7.873 1 97.03 170 LYS B O 1
ATOM 3937 N N . PRO B 1 171 ? -1.105 -12.259 -7.287 1 96.2 171 PRO B N 1
ATOM 3938 C CA . PRO B 1 171 ? -1.59 -12.073 -8.657 1 96.2 171 PRO B CA 1
ATOM 3939 C C . PRO B 1 171 ? -1.397 -10.645 -9.162 1 96.2 171 PRO B C 1
ATOM 3941 O O . PRO B 1 171 ? -1.178 -10.434 -10.358 1 96.2 171 PRO B O 1
ATOM 3944 N N . GLY B 1 172 ? -1.37 -9.689 -8.232 1 93.1 172 GLY B N 1
ATOM 3945 C CA . GLY B 1 172 ? -1.19 -8.296 -8.608 1 93.1 172 GLY B CA 1
ATOM 3946 C C . GLY B 1 172 ? 0.218 -7.982 -9.077 1 93.1 172 GLY B C 1
ATOM 3947 O O . GLY B 1 172 ? 0.458 -6.932 -9.677 1 93.1 172 GLY B O 1
ATOM 3948 N N . ASN B 1 173 ? 1.109 -8.846 -8.858 1 95.02 173 ASN B N 1
ATOM 3949 C CA . ASN B 1 173 ? 2.495 -8.668 -9.279 1 95.02 173 ASN B CA 1
ATOM 3950 C C . ASN B 1 173 ? 2.869 -9.637 -10.398 1 95.02 173 ASN B C 1
ATOM 3952 O O . ASN B 1 173 ? 4.048 -9.936 -10.597 1 95.02 173 ASN B O 1
ATOM 3956 N N . VAL B 1 174 ? 1.845 -10.178 -11.028 1 97.61 174 VAL B N 1
ATOM 3957 C CA . VAL B 1 174 ? 2.031 -11.027 -12.2 1 97.61 174 VAL B CA 1
ATOM 3958 C C . VAL B 1 174 ? 1.306 -10.419 -13.399 1 97.61 174 VAL B C 1
ATOM 3960 O O . VAL B 1 174 ? 0.084 -10.255 -13.376 1 97.61 174 VAL B O 1
ATOM 3963 N N . LEU B 1 175 ? 2.044 -10.122 -14.364 1 96.65 175 LEU B N 1
ATOM 3964 C CA . LEU B 1 175 ? 1.493 -9.608 -15.612 1 96.65 175 LEU B CA 1
ATOM 3965 C C . LEU B 1 175 ? 1.192 -10.745 -16.583 1 96.65 175 LEU B C 1
ATOM 3967 O O . LEU B 1 175 ? 1.73 -11.845 -16.442 1 96.65 175 LEU B O 1
ATOM 3971 N N . LEU B 1 176 ? 0.347 -10.431 -17.496 1 97.01 176 LEU B N 1
ATOM 3972 C CA . LEU B 1 176 ? 0.062 -11.373 -18.574 1 97.01 176 LEU B CA 1
ATOM 3973 C C . LEU B 1 176 ? 0.518 -10.814 -19.918 1 97.01 176 LEU B C 1
ATOM 3975 O O . LEU B 1 176 ? 0.122 -9.712 -20.303 1 97.01 176 LEU B O 1
ATOM 3979 N N . SER B 1 177 ? 1.306 -11.57 -20.577 1 96.28 177 SER B N 1
ATOM 3980 C CA . SER B 1 177 ? 1.698 -11.191 -21.93 1 96.28 177 SER B CA 1
ATOM 3981 C C . SER B 1 177 ? 0.544 -11.37 -22.911 1 96.28 177 SER B C 1
ATOM 3983 O O . SER B 1 177 ? -0.512 -11.891 -22.546 1 96.28 177 SER B O 1
ATOM 3985 N N . ASP B 1 178 ? 0.768 -10.981 -24.119 1 92.99 178 ASP B N 1
ATOM 3986 C CA . ASP B 1 178 ? -0.274 -11.052 -25.139 1 92.99 178 ASP B CA 1
ATOM 3987 C C . ASP B 1 178 ? -0.7 -12.497 -25.389 1 92.99 178 ASP B C 1
ATOM 3989 O O . ASP B 1 178 ? -1.87 -12.765 -25.671 1 92.99 178 ASP B O 1
ATOM 3993 N N . ASN B 1 179 ? 0.227 -13.333 -25.24 1 93.59 179 ASN B N 1
ATOM 3994 C CA . ASN B 1 179 ? -0.079 -14.739 -25.481 1 93.59 179 ASN B CA 1
ATOM 3995 C C . ASN B 1 179 ? -0.54 -15.438 -24.205 1 93.59 179 ASN B C 1
ATOM 3997 O O . ASN B 1 179 ? -0.672 -16.663 -24.177 1 93.59 179 ASN B O 1
ATOM 4001 N N . GLY B 1 180 ? -0.624 -14.66 -23.115 1 94.33 180 GLY B N 1
ATOM 4002 C CA . GLY B 1 180 ? -1.167 -15.209 -21.883 1 94.33 180 GLY B CA 1
ATOM 4003 C C . GLY B 1 180 ? -0.1 -15.743 -20.946 1 94.33 180 GLY B C 1
ATOM 4004 O O . GLY B 1 180 ? -0.414 -16.3 -19.892 1 94.33 180 GLY B O 1
ATOM 4005 N N . THR B 1 181 ? 1.151 -15.601 -21.32 1 96.72 181 THR B N 1
ATOM 4006 C CA . THR B 1 181 ? 2.242 -16.048 -20.46 1 96.72 181 THR B CA 1
ATOM 4007 C C . THR B 1 181 ? 2.39 -15.127 -19.252 1 96.72 181 THR B C 1
ATOM 4009 O O . THR B 1 181 ? 2.43 -13.904 -19.399 1 96.72 181 THR B O 1
ATOM 4012 N N . PRO B 1 182 ? 2.448 -15.729 -18.04 1 98.54 182 PRO B N 1
ATOM 4013 C CA . PRO B 1 182 ? 2.625 -14.876 -16.862 1 98.54 182 PRO B CA 1
ATOM 4014 C C . PRO B 1 182 ? 4.057 -14.37 -16.709 1 98.54 182 PRO B C 1
ATOM 4016 O O . PRO B 1 182 ? 5.008 -15.101 -16.997 1 98.54 182 PRO B O 1
ATOM 4019 N N . VAL B 1 183 ? 4.187 -13.11 -16.291 1 98.62 183 VAL B N 1
ATOM 4020 C CA . VAL B 1 183 ? 5.474 -12.46 -16.063 1 98.62 183 VAL B CA 1
ATOM 4021 C C . VAL B 1 183 ? 5.48 -11.793 -14.689 1 98.62 183 VAL B C 1
ATOM 4023 O O . VAL B 1 183 ? 4.712 -10.86 -14.441 1 98.62 183 VAL B O 1
ATOM 4026 N N . ILE B 1 184 ? 6.333 -12.287 -13.81 1 98.56 184 ILE B N 1
ATOM 4027 C CA . ILE B 1 184 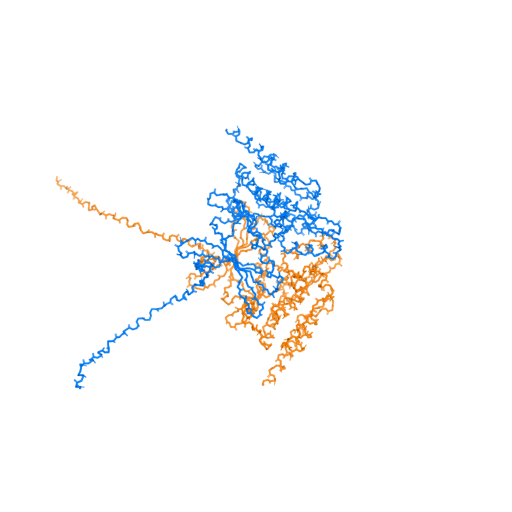? 6.433 -11.73 -12.466 1 98.56 184 ILE B CA 1
ATOM 4028 C C . ILE B 1 184 ? 7.102 -10.358 -12.525 1 98.56 184 ILE B C 1
ATOM 4030 O O . ILE B 1 184 ? 8.106 -10.179 -13.217 1 98.56 184 ILE B O 1
ATOM 4034 N N . MET B 1 185 ? 6.517 -9.428 -11.851 1 95.79 185 MET B N 1
ATOM 4035 C CA . MET B 1 185 ? 7.066 -8.076 -11.824 1 95.79 185 MET B CA 1
ATOM 4036 C C . MET B 1 185 ? 7.275 -7.602 -10.39 1 95.79 185 MET B C 1
ATOM 4038 O O . MET B 1 185 ? 7.069 -8.364 -9.444 1 95.79 185 MET B O 1
ATOM 4042 N N . ASP B 1 186 ? 7.767 -6.304 -10.187 1 90.47 186 ASP B N 1
ATOM 4043 C CA . ASP B 1 186 ? 7.955 -5.568 -8.941 1 90.47 186 ASP B CA 1
ATOM 4044 C C . ASP B 1 186 ? 9.035 -6.217 -8.078 1 90.47 186 ASP B C 1
ATOM 4046 O O . ASP B 1 186 ? 8.729 -6.884 -7.088 1 90.47 186 ASP B O 1
ATOM 4050 N N . PHE B 1 187 ? 10.269 -5.897 -8.377 1 95.66 187 PHE B N 1
ATOM 4051 C CA . PHE B 1 187 ? 11.403 -6.437 -7.637 1 95.66 187 PHE B CA 1
ATOM 4052 C C . PHE B 1 187 ? 11.812 -5.496 -6.511 1 95.66 187 PHE B C 1
ATOM 4054 O O . PHE B 1 187 ? 12.924 -5.594 -5.986 1 95.66 187 PHE B O 1
ATOM 4061 N N . GLY B 1 188 ? 10.943 -4.587 -6.197 1 92.02 188 GLY B N 1
ATOM 4062 C CA . GLY B 1 188 ? 11.22 -3.639 -5.129 1 92.02 188 GLY B CA 1
ATOM 4063 C C . GLY B 1 188 ? 11.273 -4.285 -3.757 1 92.02 188 GLY B C 1
ATOM 4064 O O . GLY B 1 188 ? 11.92 -3.766 -2.845 1 92.02 188 GLY B O 1
ATOM 4065 N N . SER B 1 189 ? 10.637 -5.397 -3.631 1 93.06 189 SER B N 1
ATOM 4066 C CA . SER B 1 189 ? 10.611 -6.1 -2.352 1 93.06 189 SER B CA 1
ATOM 4067 C C . SER B 1 189 ? 11.624 -7.24 -2.327 1 93.06 189 SER B C 1
ATOM 4069 O O . SER B 1 189 ? 11.803 -7.895 -1.298 1 93.06 189 SER B O 1
ATOM 4071 N N . MET B 1 190 ? 12.241 -7.483 -3.415 1 95.81 190 MET B N 1
ATOM 4072 C CA . MET B 1 190 ? 13.146 -8.621 -3.551 1 95.81 190 MET B CA 1
ATOM 4073 C C . MET B 1 190 ? 14.387 -8.436 -2.686 1 95.81 190 MET B C 1
ATOM 4075 O O . MET B 1 190 ? 14.855 -7.312 -2.495 1 95.81 190 MET B O 1
ATOM 4079 N N . ALA B 1 191 ? 14.948 -9.532 -2.233 1 94.81 191 ALA B N 1
ATOM 4080 C CA . ALA B 1 191 ? 16.153 -9.55 -1.407 1 94.81 191 ALA B CA 1
ATOM 4081 C C . ALA B 1 191 ? 16.842 -10.91 -1.473 1 94.81 191 ALA B C 1
ATOM 4083 O O . ALA B 1 191 ? 16.268 -11.881 -1.971 1 94.81 191 ALA B O 1
ATOM 4084 N N . PRO B 1 192 ? 18.093 -10.959 -0.994 1 96.06 192 PRO B N 1
ATOM 4085 C CA . PRO B 1 192 ? 18.672 -12.29 -0.799 1 96.06 192 PRO B CA 1
ATOM 4086 C C . PRO B 1 192 ? 17.762 -13.218 0.003 1 96.06 192 PRO B C 1
ATOM 4088 O O . PRO B 1 192 ? 17.161 -12.794 0.994 1 96.06 192 PRO B O 1
ATOM 4091 N N . ALA B 1 193 ? 17.613 -14.41 -0.43 1 97.35 193 ALA B N 1
ATOM 4092 C CA . ALA B 1 193 ? 16.591 -15.329 0.067 1 97.35 193 ALA B CA 1
ATOM 4093 C C . ALA B 1 193 ? 16.842 -15.69 1.528 1 97.35 193 ALA B C 1
ATOM 4095 O O . ALA B 1 193 ? 15.899 -15.816 2.313 1 97.35 193 ALA B O 1
ATOM 4096 N N . ARG B 1 194 ? 18.105 -15.839 1.867 1 96.59 194 ARG B N 1
ATOM 4097 C CA . ARG B 1 194 ? 18.437 -16.308 3.208 1 96.59 194 ARG B CA 1
ATOM 4098 C C . ARG B 1 194 ? 18.932 -15.162 4.083 1 96.59 194 ARG B C 1
ATOM 4100 O O . ARG B 1 194 ? 19.942 -14.528 3.771 1 96.59 194 ARG B O 1
ATOM 4107 N N . LEU B 1 195 ? 18.219 -14.924 5.085 1 95.11 195 LEU B N 1
ATOM 4108 C CA . LEU B 1 195 ? 18.521 -13.862 6.038 1 95.11 195 LEU B CA 1
ATOM 4109 C C . LEU B 1 195 ? 18.613 -14.414 7.456 1 95.11 195 LEU B C 1
ATOM 4111 O O . LEU B 1 195 ? 17.653 -14.999 7.962 1 95.11 195 LEU B O 1
ATOM 4115 N N . GLU B 1 196 ? 19.724 -14.258 8.061 1 95.98 196 GLU B N 1
ATOM 4116 C CA . GLU B 1 196 ? 19.902 -14.675 9.448 1 95.98 196 GLU B CA 1
ATOM 4117 C C . GLU B 1 196 ? 19.49 -13.568 10.414 1 95.98 196 GLU B C 1
ATOM 4119 O O . GLU B 1 196 ? 19.981 -12.441 10.322 1 95.98 196 GLU B O 1
ATOM 4124 N N . VAL B 1 197 ? 18.627 -13.911 11.3 1 95.88 197 VAL B N 1
ATOM 4125 C CA . VAL B 1 197 ? 18.158 -12.977 12.318 1 95.88 197 VAL B CA 1
ATOM 4126 C C . VAL B 1 197 ? 18.82 -13.295 13.656 1 95.88 197 VAL B C 1
ATOM 4128 O O . VAL B 1 197 ? 18.501 -14.303 14.291 1 95.88 197 VAL B O 1
ATOM 4131 N N . LYS B 1 198 ? 19.696 -12.509 14.173 1 93.48 198 LYS B N 1
ATOM 4132 C CA . LYS B 1 198 ? 20.557 -12.858 15.299 1 93.48 198 LYS B CA 1
ATOM 4133 C C . LYS B 1 198 ? 19.977 -12.345 16.614 1 93.48 198 LYS B C 1
ATOM 4135 O O . LYS B 1 198 ? 20.285 -12.876 17.684 1 93.48 198 LYS B O 1
ATOM 4140 N N . GLY B 1 199 ? 19.166 -11.243 16.595 1 92.85 199 GLY B N 1
ATOM 4141 C CA . GLY B 1 199 ? 18.663 -10.663 17.83 1 92.85 199 GLY B CA 1
ATOM 4142 C C . GLY B 1 199 ? 17.3 -10.015 17.673 1 92.85 199 GLY B C 1
ATOM 4143 O O . GLY B 1 199 ? 16.726 -10.021 16.582 1 92.85 199 GLY B O 1
ATOM 4144 N N . ARG B 1 200 ? 16.835 -9.548 18.815 1 91.58 200 ARG B N 1
ATOM 4145 C CA . ARG B 1 200 ? 15.48 -9.011 18.887 1 91.58 200 ARG B CA 1
ATOM 4146 C C . ARG B 1 200 ? 15.334 -7.775 18.005 1 91.58 200 ARG B C 1
ATOM 4148 O O . ARG B 1 200 ? 14.323 -7.612 17.318 1 91.58 200 ARG B O 1
ATOM 4155 N N . SER B 1 201 ? 16.308 -6.933 18.025 1 92.36 201 SER B N 1
ATOM 4156 C CA . SER B 1 201 ? 16.261 -5.718 17.218 1 92.36 201 SER B CA 1
ATOM 4157 C C . SER B 1 201 ? 16.191 -6.045 15.73 1 92.36 201 SER B C 1
ATOM 4159 O O . SER B 1 201 ? 15.412 -5.439 14.992 1 92.36 201 SER B O 1
ATOM 4161 N N . GLU B 1 202 ? 16.956 -7.002 15.347 1 94.23 202 GLU B N 1
ATOM 4162 C CA . GLU B 1 202 ? 16.939 -7.431 13.952 1 94.23 202 GLU B CA 1
ATOM 4163 C C . GLU B 1 202 ? 15.611 -8.093 13.594 1 94.23 202 GLU B C 1
ATOM 4165 O O . GLU B 1 202 ? 15.084 -7.888 12.499 1 94.23 202 GLU B O 1
ATOM 4170 N N . ALA B 1 203 ? 15.111 -8.873 14.538 1 95.29 203 ALA B N 1
ATOM 4171 C CA . ALA B 1 203 ? 13.821 -9.525 14.329 1 95.29 203 ALA B CA 1
ATOM 4172 C C . ALA B 1 203 ? 12.72 -8.497 14.084 1 95.29 203 ALA B C 1
ATOM 4174 O O . ALA B 1 203 ? 11.939 -8.627 13.138 1 95.29 203 ALA B O 1
ATOM 4175 N N . LEU B 1 204 ? 12.711 -7.502 14.856 1 93.42 204 LEU B N 1
ATOM 4176 C CA . LEU B 1 204 ? 11.703 -6.455 14.735 1 93.42 204 LEU B CA 1
ATOM 4177 C C . LEU B 1 204 ? 11.891 -5.666 13.443 1 93.42 204 LEU B C 1
ATOM 4179 O O . LEU B 1 204 ? 10.914 -5.244 12.821 1 93.42 204 LEU B O 1
ATOM 4183 N N . ALA B 1 205 ? 13.125 -5.479 13.037 1 93.47 205 ALA B N 1
ATOM 4184 C CA . ALA B 1 205 ? 13.407 -4.782 11.784 1 93.47 205 ALA B CA 1
ATOM 4185 C C . ALA B 1 205 ? 12.871 -5.565 10.589 1 93.47 205 ALA B C 1
ATOM 4187 O O . ALA B 1 205 ? 12.274 -4.987 9.677 1 93.47 205 ALA B O 1
ATOM 4188 N N . VAL B 1 206 ? 13.078 -6.816 10.626 1 94.23 206 VAL B N 1
ATOM 4189 C CA . VAL B 1 206 ? 12.589 -7.673 9.551 1 94.23 206 VAL B CA 1
ATOM 4190 C C . VAL B 1 206 ? 11.062 -7.663 9.536 1 94.23 206 VAL B C 1
ATOM 4192 O O . VAL B 1 206 ? 10.446 -7.63 8.468 1 94.23 206 VAL B O 1
ATOM 4195 N N . GLN B 1 207 ? 10.521 -7.702 10.672 1 93.49 207 GLN B N 1
ATOM 4196 C CA . GLN B 1 207 ? 9.068 -7.644 10.794 1 93.49 207 GLN B CA 1
ATOM 4197 C C . GLN B 1 207 ? 8.52 -6.336 10.23 1 93.49 207 GLN B C 1
ATOM 4199 O O . GLN B 1 207 ? 7.501 -6.332 9.537 1 93.49 207 GLN B O 1
ATOM 4204 N N . ASP B 1 208 ? 9.179 -5.238 10.545 1 92.39 208 ASP B N 1
ATOM 4205 C CA . ASP B 1 208 ? 8.802 -3.934 10.009 1 92.39 208 ASP B CA 1
ATOM 4206 C C . ASP B 1 208 ? 8.885 -3.922 8.484 1 92.39 208 ASP B C 1
ATOM 4208 O O . ASP B 1 208 ? 7.979 -3.427 7.811 1 92.39 208 ASP B O 1
ATOM 4212 N N . LEU B 1 209 ? 9.888 -4.445 8.045 1 91.41 209 LEU B N 1
ATOM 4213 C CA . LEU B 1 209 ? 10.098 -4.493 6.602 1 91.41 209 LEU B CA 1
ATOM 4214 C C . LEU B 1 209 ? 9.007 -5.312 5.921 1 91.41 209 LEU B C 1
ATOM 4216 O O . LEU B 1 209 ? 8.486 -4.913 4.877 1 91.41 209 LEU B O 1
ATOM 4220 N N . ALA B 1 210 ? 8.677 -6.42 6.517 1 93.45 210 ALA B N 1
ATOM 4221 C CA . ALA B 1 210 ? 7.621 -7.27 5.974 1 93.45 210 ALA B CA 1
ATOM 4222 C C . ALA B 1 210 ? 6.278 -6.545 5.973 1 93.45 210 ALA B C 1
ATOM 4224 O O . ALA B 1 210 ? 5.514 -6.643 5.01 1 93.45 210 ALA B O 1
ATOM 4225 N N . ALA B 1 211 ? 6.016 -5.868 7.008 1 90.82 211 ALA B N 1
ATOM 4226 C CA . ALA B 1 211 ? 4.76 -5.13 7.118 1 90.82 211 ALA B CA 1
ATOM 4227 C C . ALA B 1 211 ? 4.651 -4.068 6.028 1 90.82 211 ALA B C 1
ATOM 4229 O O . ALA B 1 211 ? 3.554 -3.774 5.547 1 90.82 211 ALA B O 1
ATOM 4230 N N . GLU B 1 212 ? 5.729 -3.62 5.658 1 87.96 212 GLU B N 1
ATOM 4231 C CA . GLU B 1 212 ? 5.754 -2.554 4.661 1 87.96 212 GLU B CA 1
ATOM 4232 C C . GLU B 1 212 ? 5.725 -3.122 3.245 1 87.96 212 GLU B C 1
ATOM 4234 O O . GLU B 1 212 ? 5.057 -2.575 2.365 1 87.96 212 GLU B O 1
ATOM 4239 N N . LYS B 1 213 ? 6.395 -4.218 3.043 1 89.29 213 LYS B N 1
ATOM 4240 C CA . LYS B 1 213 ? 6.725 -4.605 1.674 1 89.29 213 LYS B CA 1
ATOM 4241 C C . LYS B 1 213 ? 5.934 -5.838 1.246 1 89.29 213 LYS B C 1
ATOM 4243 O O . LYS B 1 213 ? 5.869 -6.158 0.057 1 89.29 213 LYS B O 1
ATOM 4248 N N . CYS B 1 214 ? 5.4 -6.511 2.187 1 92.98 214 CYS B N 1
ATOM 4249 C CA . CYS B 1 214 ? 4.678 -7.738 1.875 1 92.98 214 CYS B CA 1
ATOM 4250 C C . CYS B 1 214 ? 3.173 -7.531 1.995 1 92.98 214 CYS B C 1
ATOM 4252 O O . CYS B 1 214 ? 2.694 -6.993 2.995 1 92.98 214 CYS B O 1
ATOM 4254 N N . SER B 1 215 ? 2.518 -7.898 0.976 1 92.78 215 SER B N 1
ATOM 4255 C CA . SER B 1 215 ? 1.061 -7.842 1.05 1 92.78 215 SER B CA 1
ATOM 4256 C C . SER B 1 215 ? 0.524 -8.799 2.108 1 92.78 215 SER B C 1
ATOM 4258 O O . SER B 1 215 ? 0.767 -10.006 2.042 1 92.78 215 SER B O 1
ATOM 4260 N N . MET B 1 216 ? -0.209 -8.396 2.952 1 92.65 216 MET B N 1
ATOM 4261 C CA . MET B 1 216 ? -0.612 -9.082 4.176 1 92.65 216 MET B CA 1
ATOM 4262 C C . MET B 1 216 ? -1.334 -10.387 3.856 1 92.65 216 MET B C 1
ATOM 4264 O O . MET B 1 216 ? -1.07 -11.416 4.48 1 92.65 216 MET B O 1
ATOM 4268 N N . LEU B 1 217 ? -2.182 -10.403 2.841 1 93.37 217 LEU B N 1
ATOM 4269 C CA . LEU B 1 217 ? -3.033 -11.549 2.544 1 93.37 217 LEU B CA 1
ATOM 4270 C C . LEU B 1 217 ? -2.218 -12.691 1.945 1 93.37 217 LEU B C 1
ATOM 4272 O O . LEU B 1 217 ? -2.704 -13.82 1.844 1 93.37 217 LEU B O 1
ATOM 4276 N N . PHE B 1 218 ? -0.961 -12.432 1.638 1 96.75 218 PHE B N 1
ATOM 4277 C CA . PHE B 1 218 ? -0.1 -13.429 1.013 1 96.75 218 PHE B CA 1
ATOM 4278 C C . PHE B 1 218 ? 1.163 -13.647 1.838 1 96.75 218 PHE B C 1
ATOM 4280 O O . PHE B 1 218 ? 2.074 -14.36 1.412 1 96.75 218 PHE B O 1
ATOM 4287 N N . ARG B 1 219 ? 1.203 -13.043 2.999 1 96.69 219 ARG B N 1
ATOM 4288 C CA . ARG B 1 219 ? 2.392 -13.012 3.844 1 96.69 219 ARG B CA 1
ATOM 4289 C C . ARG B 1 219 ? 2.549 -14.317 4.617 1 96.69 219 ARG B C 1
ATOM 4291 O O . ARG B 1 219 ? 1.588 -14.814 5.208 1 96.69 219 ARG B O 1
ATOM 4298 N N . ALA B 1 220 ? 3.719 -14.825 4.629 1 97.78 220 ALA B N 1
ATOM 4299 C CA . ALA B 1 220 ? 4.022 -16.071 5.329 1 97.78 220 ALA B CA 1
ATOM 4300 C C . ALA B 1 220 ? 3.928 -15.886 6.841 1 97.78 220 ALA B C 1
ATOM 4302 O O . ALA B 1 220 ? 4.231 -14.81 7.361 1 97.78 220 ALA B O 1
ATOM 4303 N N . PRO B 1 221 ? 3.607 -16.956 7.565 1 96.56 221 PRO B N 1
ATOM 4304 C CA . PRO B 1 221 ? 3.432 -16.892 9.018 1 96.56 221 PRO B CA 1
ATOM 4305 C C . PRO B 1 221 ? 4.664 -16.347 9.737 1 96.56 221 PRO B C 1
ATOM 4307 O O . PRO B 1 221 ? 4.538 -15.526 10.649 1 96.56 221 PRO B O 1
ATOM 4310 N N . GLU B 1 222 ? 5.827 -16.717 9.33 1 96.79 222 GLU B N 1
ATOM 4311 C CA . GLU B 1 222 ? 7.054 -16.376 10.043 1 96.79 222 GLU B CA 1
ATOM 4312 C C . GLU B 1 222 ? 7.405 -14.902 9.863 1 96.79 222 GLU B C 1
ATOM 4314 O O . GLU B 1 222 ? 8.297 -14.383 10.538 1 96.79 222 GLU B O 1
ATOM 4319 N N . LEU B 1 223 ? 6.671 -14.206 9.013 1 96.09 223 LEU B N 1
ATOM 4320 C CA . LEU B 1 223 ? 6.948 -12.792 8.785 1 96.09 223 LEU B CA 1
ATOM 4321 C C . LEU B 1 223 ? 6.012 -11.914 9.608 1 96.09 223 LEU B C 1
ATOM 4323 O O . LEU B 1 223 ? 6.215 -10.702 9.705 1 96.09 223 LEU B O 1
ATOM 4327 N N . PHE B 1 224 ? 4.954 -12.498 10.168 1 93.42 224 PHE B N 1
ATOM 4328 C CA . PHE B 1 224 ? 4.069 -11.74 11.043 1 93.42 224 PHE B CA 1
ATOM 4329 C C . PHE B 1 224 ? 4.723 -11.499 12.399 1 93.42 224 PHE B C 1
ATOM 4331 O O . PHE B 1 224 ? 4.523 -10.449 13.012 1 93.42 224 PHE B O 1
ATOM 4338 N N . HIS B 1 225 ? 5.362 -12.502 12.843 1 90.14 225 HIS B N 1
ATOM 4339 C CA . HIS B 1 225 ? 6.19 -12.461 14.044 1 90.14 225 HIS B CA 1
ATOM 4340 C C . HIS B 1 225 ? 7.545 -13.117 13.802 1 90.14 225 HIS B C 1
ATOM 4342 O O . HIS B 1 225 ? 7.654 -14.346 13.807 1 90.14 225 HIS B O 1
ATOM 4348 N N . VAL B 1 226 ? 8.503 -12.265 13.719 1 94.11 226 VAL B N 1
ATOM 4349 C CA . VAL B 1 226 ? 9.836 -12.777 13.419 1 94.11 226 VAL B CA 1
ATOM 4350 C C . VAL B 1 226 ? 10.564 -13.114 14.718 1 94.11 226 VAL B C 1
ATOM 4352 O O . VAL B 1 226 ? 10.722 -12.256 15.59 1 94.11 226 VAL B O 1
ATOM 4355 N N . GLU B 1 227 ? 10.991 -14.305 14.805 1 92.81 227 GLU B N 1
ATOM 4356 C CA . GLU B 1 227 ? 11.706 -14.756 15.995 1 92.81 227 GLU B CA 1
ATOM 4357 C C . GLU B 1 227 ? 13.188 -14.402 15.915 1 92.81 227 GLU B C 1
ATOM 4359 O O . GLU B 1 227 ? 13.759 -14.342 14.824 1 92.81 227 GLU B O 1
ATOM 4364 N N . SER B 1 228 ? 13.769 -14.24 17.092 1 93.38 228 SER B N 1
ATOM 4365 C CA . SER B 1 228 ? 15.22 -14.102 17.16 1 93.38 228 SER B CA 1
ATOM 4366 C C . SER B 1 228 ? 15.914 -15.437 16.911 1 93.38 228 SER B C 1
ATOM 4368 O O . SER B 1 228 ? 15.364 -16.496 17.22 1 93.38 228 SER B O 1
ATOM 4370 N N . HIS B 1 229 ? 17.069 -15.344 16.321 1 92.85 229 HIS B N 1
ATOM 4371 C CA . HIS B 1 229 ? 17.936 -16.491 16.075 1 92.85 229 HIS B CA 1
ATOM 4372 C C . HIS B 1 229 ? 17.269 -17.496 15.142 1 92.85 229 HIS B C 1
ATOM 4374 O O . HIS B 1 229 ? 17.192 -18.686 15.458 1 92.85 229 HIS B O 1
ATOM 4380 N N . THR B 1 230 ? 16.741 -16.997 14.144 1 94.82 230 THR B N 1
ATOM 4381 C CA . THR B 1 230 ? 16.113 -17.805 13.106 1 94.82 230 THR B CA 1
ATOM 4382 C C . THR B 1 230 ? 16.64 -17.419 11.727 1 94.82 230 THR B C 1
ATOM 4384 O O . THR B 1 230 ? 17.428 -16.479 11.598 1 94.82 230 THR B O 1
ATOM 4387 N N . ILE B 1 231 ? 16.332 -18.225 10.796 1 95.57 231 ILE B N 1
ATOM 4388 C CA . ILE B 1 231 ? 16.677 -17.94 9.408 1 95.57 231 ILE B CA 1
ATOM 4389 C C . ILE B 1 231 ? 15.403 -17.815 8.575 1 95.57 231 ILE B C 1
ATOM 4391 O O . ILE B 1 231 ? 14.536 -18.691 8.62 1 95.57 231 ILE B O 1
ATOM 4395 N N . ILE B 1 232 ? 15.25 -16.7 7.938 1 96.71 232 ILE B N 1
ATOM 4396 C CA . ILE B 1 232 ? 14.21 -16.531 6.929 1 96.71 232 ILE B CA 1
ATOM 4397 C C . ILE B 1 232 ? 14.754 -16.925 5.557 1 96.71 232 ILE B C 1
ATOM 4399 O O . ILE B 1 232 ? 15.833 -16.479 5.159 1 96.71 232 ILE B O 1
ATOM 4403 N N . ASP B 1 233 ? 14.079 -17.784 4.87 1 97.21 233 ASP B N 1
ATOM 4404 C CA . ASP B 1 233 ? 14.594 -18.226 3.578 1 97.21 233 ASP B CA 1
ATOM 4405 C C . ASP B 1 233 ? 13.528 -18.1 2.491 1 97.21 233 ASP B C 1
ATOM 4407 O O . ASP B 1 233 ? 12.523 -17.411 2.676 1 97.21 233 ASP B O 1
ATOM 4411 N N . GLU B 1 234 ? 13.776 -18.71 1.336 1 97.47 234 GLU B N 1
ATOM 4412 C CA . GLU B 1 234 ? 12.96 -18.508 0.143 1 97.47 234 GLU B CA 1
ATOM 4413 C C . GLU B 1 234 ? 11.584 -19.149 0.3 1 97.47 234 GLU B C 1
ATOM 4415 O O . GLU B 1 234 ? 10.681 -18.897 -0.501 1 97.47 234 GLU B O 1
ATOM 4420 N N . LYS B 1 235 ? 11.342 -19.875 1.374 1 97.98 235 LYS B N 1
ATOM 4421 C CA . LYS B 1 235 ? 10.07 -20.559 1.586 1 97.98 235 LYS B CA 1
ATOM 4422 C C . LYS B 1 235 ? 8.948 -19.562 1.861 1 97.98 235 LYS B C 1
ATOM 4424 O O . LYS B 1 235 ? 7.768 -19.912 1.79 1 97.98 235 LYS B O 1
ATOM 4429 N N . VAL B 1 236 ? 9.312 -18.32 2.199 1 98.21 236 VAL B N 1
ATOM 4430 C CA . VAL B 1 236 ? 8.293 -17.283 2.326 1 98.21 236 VAL B CA 1
ATOM 4431 C C . VAL B 1 236 ? 7.556 -17.117 1 1 98.21 236 VAL B C 1
ATOM 4433 O O . VAL B 1 236 ? 6.343 -16.894 0.98 1 98.21 236 VAL B O 1
ATOM 4436 N N . ASP B 1 237 ? 8.298 -17.277 -0.109 1 98.73 237 ASP B N 1
ATOM 4437 C CA . ASP B 1 237 ? 7.688 -17.192 -1.433 1 98.73 237 ASP B CA 1
ATOM 4438 C C . ASP B 1 237 ? 6.783 -18.393 -1.699 1 98.73 237 ASP B C 1
ATOM 4440 O O . ASP B 1 237 ? 5.775 -18.274 -2.398 1 98.73 237 ASP B O 1
ATOM 4444 N N . VAL B 1 238 ? 7.129 -19.525 -1.168 1 98.85 238 VAL B N 1
ATOM 4445 C CA . VAL B 1 238 ? 6.349 -20.74 -1.379 1 98.85 238 VAL B CA 1
ATOM 4446 C C . VAL B 1 238 ? 4.973 -20.59 -0.734 1 98.85 238 VAL B C 1
ATOM 4448 O O . VAL B 1 238 ? 3.958 -20.96 -1.33 1 98.85 238 VAL B O 1
ATOM 4451 N N . TRP B 1 239 ? 5.003 -20.059 0.451 1 98.7 239 TRP B N 1
ATOM 4452 C CA . TRP B 1 239 ? 3.72 -19.758 1.078 1 98.7 239 TRP B CA 1
ATOM 4453 C C . TRP B 1 239 ? 2.885 -18.837 0.194 1 98.7 239 TRP B C 1
ATOM 4455 O O . TRP B 1 239 ? 1.705 -19.102 -0.047 1 98.7 239 TRP B O 1
ATOM 4465 N N . SER B 1 240 ? 3.491 -17.779 -0.291 1 98.68 240 SER B N 1
ATOM 4466 C CA . SER B 1 240 ? 2.788 -16.83 -1.147 1 98.68 240 SER B CA 1
ATOM 4467 C C . SER B 1 240 ? 2.272 -17.505 -2.414 1 98.68 240 SER B C 1
ATOM 4469 O O . SER B 1 240 ? 1.208 -17.149 -2.925 1 98.68 240 SER B O 1
ATOM 4471 N N . LEU B 1 241 ? 3.045 -18.449 -2.921 1 98.86 241 LEU B N 1
ATOM 4472 C CA . LEU B 1 241 ? 2.604 -19.224 -4.076 1 98.86 241 LEU B CA 1
ATOM 4473 C C . LEU B 1 241 ? 1.321 -19.985 -3.762 1 98.86 241 LEU B C 1
ATOM 4475 O O . LEU B 1 241 ? 0.403 -20.029 -4.585 1 98.86 241 LEU B O 1
ATOM 4479 N N . GLY B 1 242 ? 1.301 -20.596 -2.599 1 98.82 242 GLY B N 1
ATOM 4480 C CA . GLY B 1 242 ? 0.084 -21.283 -2.197 1 98.82 242 GLY B CA 1
ATOM 4481 C C . GLY B 1 242 ? -1.127 -20.371 -2.147 1 98.82 242 GLY B C 1
ATOM 4482 O O . GLY B 1 242 ? -2.199 -20.728 -2.64 1 98.82 242 GLY B O 1
ATOM 4483 N N . CYS B 1 243 ? -0.918 -19.212 -1.557 1 98.52 243 CYS B N 1
ATOM 4484 C CA . CYS B 1 243 ? -1.989 -18.223 -1.503 1 98.52 243 CYS B CA 1
ATOM 4485 C C . CYS B 1 243 ? -2.402 -17.789 -2.904 1 98.52 243 CYS B C 1
ATOM 4487 O O . CYS B 1 243 ? -3.591 -17.625 -3.183 1 98.52 243 CYS B O 1
ATOM 4489 N N . THR B 1 244 ? -1.458 -17.598 -3.736 1 98.64 244 THR B N 1
ATOM 4490 C CA . THR B 1 244 ? -1.714 -17.186 -5.112 1 98.64 244 THR B CA 1
ATOM 4491 C C . THR B 1 244 ? -2.524 -18.246 -5.852 1 98.64 244 THR B C 1
ATOM 4493 O O . THR B 1 244 ? -3.493 -17.924 -6.542 1 98.64 244 THR B O 1
ATOM 4496 N N . LEU B 1 245 ? -2.116 -19.497 -5.699 1 98.84 245 LEU B N 1
ATOM 4497 C CA . LEU B 1 245 ? -2.838 -20.591 -6.34 1 98.84 245 LEU B CA 1
ATOM 4498 C C . LEU B 1 245 ? -4.287 -20.637 -5.868 1 98.84 245 LEU B C 1
ATOM 4500 O O . LEU B 1 245 ? -5.205 -20.777 -6.68 1 98.84 245 LEU B O 1
ATOM 4504 N N . TYR B 1 246 ? -4.471 -20.534 -4.577 1 98.42 246 TYR B N 1
ATOM 4505 C CA . TYR B 1 246 ? -5.818 -20.482 -4.02 1 98.42 246 TYR B CA 1
ATOM 4506 C C . TYR B 1 246 ? -6.608 -19.32 -4.612 1 98.42 246 TYR B C 1
ATOM 4508 O O . TYR B 1 246 ? -7.763 -19.487 -5.013 1 98.42 246 TYR B O 1
ATOM 4516 N N . ASN B 1 247 ? -5.968 -18.211 -4.672 1 96.76 247 ASN B N 1
ATOM 4517 C CA . ASN B 1 247 ? -6.605 -17.014 -5.212 1 96.76 247 ASN B CA 1
ATOM 4518 C C . ASN B 1 247 ? -6.98 -17.194 -6.681 1 96.76 247 ASN B C 1
ATOM 4520 O O . ASN B 1 247 ? -8.076 -16.814 -7.097 1 96.76 247 ASN B O 1
ATOM 4524 N N . MET B 1 248 ? -6.126 -17.77 -7.447 1 97.9 248 MET B N 1
ATOM 4525 C CA . MET B 1 248 ? -6.396 -18.035 -8.858 1 97.9 248 MET B CA 1
ATOM 4526 C C . MET B 1 248 ? -7.618 -18.932 -9.019 1 97.9 248 MET B C 1
ATOM 4528 O O . MET B 1 248 ? -8.409 -18.751 -9.947 1 97.9 248 MET B O 1
ATOM 4532 N N . ALA B 1 249 ? -7.749 -19.841 -8.134 1 97.65 249 ALA B N 1
ATOM 4533 C CA . ALA B 1 249 ? -8.835 -20.814 -8.223 1 97.65 249 ALA B CA 1
ATOM 4534 C C . ALA B 1 249 ? -10.148 -20.217 -7.725 1 97.65 249 ALA B C 1
ATOM 4536 O O . ALA B 1 249 ? -11.197 -20.402 -8.348 1 97.65 249 ALA B O 1
ATOM 4537 N N . PHE B 1 250 ? -10.045 -19.44 -6.636 1 94.53 250 PHE B N 1
ATOM 4538 C CA . PHE B 1 250 ? -11.287 -19.131 -5.937 1 94.53 250 PHE B CA 1
ATOM 4539 C C . PHE B 1 250 ? -11.521 -17.625 -5.889 1 94.53 250 PHE B C 1
ATOM 4541 O O . PHE B 1 250 ? -12.491 -17.162 -5.286 1 94.53 250 PHE B O 1
ATOM 4548 N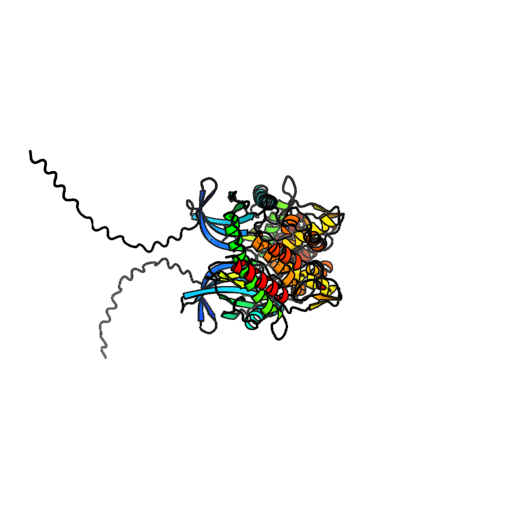 N . GLN B 1 251 ? -10.546 -16.837 -6.417 1 90.22 251 GLN B N 1
ATOM 4549 C CA . GLN B 1 251 ? -10.687 -15.4 -6.629 1 90.22 251 GLN B CA 1
ATOM 4550 C C . GLN B 1 251 ? -10.662 -14.644 -5.304 1 90.22 251 GLN B C 1
ATOM 4552 O O . GLN B 1 251 ? -11.229 -13.555 -5.194 1 90.22 251 GLN B O 1
ATOM 4557 N N . GLN B 1 252 ? -10.128 -15.29 -4.276 1 89.24 252 GLN B N 1
ATOM 4558 C CA . GLN B 1 252 ? -9.809 -14.711 -2.975 1 89.24 252 GLN B CA 1
ATOM 4559 C C . GLN B 1 252 ? -8.655 -15.455 -2.31 1 89.24 252 GLN B C 1
ATOM 4561 O O . GLN B 1 252 ? -8.445 -16.643 -2.566 1 89.24 252 GLN B O 1
ATOM 4566 N N . SER B 1 253 ? -7.964 -14.717 -1.51 1 92.34 253 SER B N 1
ATOM 4567 C CA . SER B 1 253 ? -6.9 -15.391 -0.774 1 92.34 253 SER B CA 1
ATOM 4568 C C . SER B 1 253 ? -7.467 -16.296 0.314 1 92.34 253 SER B C 1
ATOM 4570 O O . SER B 1 253 ? -8.589 -16.087 0.78 1 92.34 253 SER B O 1
ATOM 4572 N N . PRO B 1 254 ? -6.793 -17.304 0.764 1 95.88 254 PRO B N 1
ATOM 4573 C CA . PRO B 1 254 ? -7.33 -18.309 1.684 1 95.88 254 PRO B CA 1
ATOM 4574 C C . PRO B 1 254 ? -7.786 -17.71 3.012 1 95.88 254 PRO B C 1
ATOM 4576 O O . PRO B 1 254 ? -8.752 -18.191 3.611 1 95.88 254 PRO B O 1
ATOM 4579 N N . PHE B 1 255 ? -7.193 -16.671 3.456 1 94.66 255 PHE B N 1
ATOM 4580 C CA . PHE B 1 255 ? -7.478 -16.172 4.796 1 94.66 255 PHE B CA 1
ATOM 4581 C C . PHE B 1 255 ? -8.259 -14.865 4.732 1 94.66 255 PHE B C 1
ATOM 4583 O O . PHE B 1 255 ? -8.597 -14.287 5.767 1 94.66 255 PHE B O 1
ATOM 4590 N N . GLU B 1 256 ? -8.503 -14.461 3.597 1 89.18 256 GLU B N 1
ATOM 4591 C CA . GLU B 1 256 ? -9.173 -13.186 3.363 1 89.18 256 GLU B CA 1
ATOM 4592 C C . GLU B 1 256 ? -10.544 -13.151 4.033 1 89.18 256 GLU B C 1
ATOM 4594 O O . GLU B 1 256 ? -10.909 -12.154 4.66 1 89.18 256 GLU B O 1
ATOM 4599 N N . PRO B 1 257 ? -11.37 -14.239 3.986 1 86.5 257 PRO B N 1
ATOM 4600 C CA . PRO B 1 257 ? -12.678 -14.213 4.645 1 86.5 257 PRO B CA 1
ATOM 4601 C C . PRO B 1 257 ? -12.576 -13.977 6.15 1 86.5 257 PRO B C 1
ATOM 4603 O O . PRO B 1 257 ? -13.405 -13.266 6.724 1 86.5 257 PRO B O 1
ATOM 4606 N N . VAL B 1 258 ? -11.61 -14.587 6.749 1 87.39 258 VAL B N 1
ATOM 4607 C CA . VAL B 1 258 ? -11.408 -14.415 8.183 1 87.39 258 VAL B CA 1
ATOM 4608 C C . VAL B 1 258 ? -11.066 -12.958 8.487 1 87.39 258 VAL B C 1
ATOM 4610 O O . VAL B 1 258 ? -11.615 -12.366 9.419 1 87.39 258 VAL B O 1
ATOM 4613 N N . TYR B 1 259 ? -10.244 -12.399 7.713 1 85.88 259 TYR B N 1
ATOM 4614 C CA . TYR B 1 259 ? -9.819 -11.012 7.859 1 85.88 259 TYR B CA 1
ATOM 4615 C C . TYR B 1 259 ? -10.986 -10.058 7.634 1 85.88 259 TYR B C 1
ATOM 4617 O O . TYR B 1 259 ? -11.139 -9.072 8.36 1 85.88 259 TYR B O 1
ATOM 4625 N N . GLN B 1 260 ? -11.762 -10.321 6.706 1 81.67 260 GLN B N 1
ATOM 4626 C CA . GLN B 1 260 ? -12.887 -9.468 6.338 1 81.67 260 GLN B CA 1
ATOM 4627 C C . GLN B 1 260 ? -13.934 -9.429 7.448 1 81.67 260 GLN B C 1
ATOM 4629 O O . GLN B 1 260 ? -14.686 -8.46 7.566 1 81.67 260 GLN B O 1
ATOM 4634 N N . ARG B 1 261 ? -13.975 -10.479 8.243 1 82.42 261 ARG B N 1
ATOM 4635 C CA . ARG B 1 261 ? -14.922 -10.53 9.351 1 82.42 261 ARG B CA 1
ATOM 4636 C C . ARG B 1 261 ? -14.391 -9.769 10.561 1 82.42 261 ARG B C 1
ATOM 4638 O O . ARG B 1 261 ? -15.062 -9.685 11.592 1 82.42 261 ARG B O 1
ATOM 4645 N N . GLY B 1 262 ? -13.166 -9.273 10.4 1 81.45 262 GLY B N 1
ATOM 4646 C CA . GLY B 1 262 ? -12.605 -8.491 11.49 1 81.45 262 GLY B CA 1
ATOM 4647 C C . GLY B 1 262 ? -11.7 -9.299 12.401 1 81.45 262 GLY B C 1
ATOM 4648 O O . GLY B 1 262 ? -11.17 -8.775 13.383 1 81.45 262 GLY B O 1
ATOM 4649 N N . ASP B 1 263 ? -11.546 -10.583 12.039 1 88 263 ASP B N 1
ATOM 4650 C CA . ASP B 1 263 ? -10.659 -11.438 12.822 1 88 263 ASP B CA 1
ATOM 4651 C C . ASP B 1 263 ? -9.2 -11.222 12.428 1 88 263 ASP B C 1
ATOM 4653 O O . ASP B 1 263 ? -8.914 -10.631 11.385 1 88 263 ASP B O 1
ATOM 4657 N N . SER B 1 264 ? -8.31 -11.674 13.288 1 91.3 264 SER B N 1
ATOM 4658 C CA . SER B 1 264 ? -6.878 -11.509 13.059 1 91.3 264 SER B CA 1
ATOM 4659 C C . SER B 1 264 ? -6.39 -12.416 11.935 1 91.3 264 SER B C 1
ATOM 4661 O O . SER B 1 264 ? -6.578 -13.633 11.986 1 91.3 264 SER B O 1
ATOM 4663 N N . LEU B 1 265 ? -5.797 -11.821 10.997 1 93.29 265 LEU B N 1
ATOM 4664 C CA . LEU B 1 265 ? -5.181 -12.592 9.922 1 93.29 265 LEU B CA 1
ATOM 4665 C C . LEU B 1 2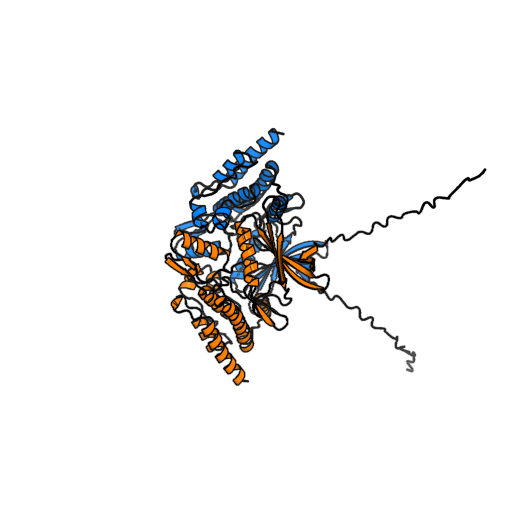65 ? -4.036 -13.447 10.454 1 93.29 265 LEU B C 1
ATOM 4667 O O . LEU B 1 265 ? -3.876 -14.6 10.047 1 93.29 265 LEU B O 1
ATOM 4671 N N . HIS B 1 266 ? -3.267 -12.884 11.347 1 92.87 266 HIS B N 1
ATOM 4672 C CA . HIS B 1 266 ? -2.137 -13.601 11.926 1 92.87 266 HIS B CA 1
ATOM 4673 C C . HIS B 1 266 ? -2.589 -14.894 12.596 1 92.87 266 HIS B C 1
ATOM 4675 O O . HIS B 1 266 ? -2.024 -15.96 12.343 1 92.87 266 HIS B O 1
ATOM 4681 N N . LEU B 1 267 ? -3.609 -14.776 13.366 1 93.68 267 LEU B N 1
ATOM 4682 C CA . LEU B 1 267 ? -4.107 -15.948 14.078 1 93.68 267 LEU B CA 1
ATOM 4683 C C . LEU B 1 267 ? -4.68 -16.973 13.105 1 93.68 267 LEU B C 1
ATOM 4685 O O . LEU B 1 267 ? -4.496 -18.178 13.287 1 93.68 267 LEU B O 1
ATOM 4689 N N . ALA B 1 268 ? -5.338 -16.459 12.107 1 95.19 268 ALA B N 1
ATOM 4690 C CA . ALA B 1 268 ? -5.917 -17.352 11.106 1 95.19 268 ALA B CA 1
ATOM 4691 C C . ALA B 1 268 ? -4.829 -18.126 10.367 1 95.19 268 ALA B C 1
ATOM 4693 O O . ALA B 1 268 ? -4.985 -19.318 10.092 1 95.19 268 ALA B O 1
ATOM 4694 N N . VAL B 1 269 ? -3.765 -17.408 10.062 1 95.85 269 VAL B N 1
ATOM 4695 C CA . VAL B 1 269 ? -2.632 -18.001 9.359 1 95.85 269 VAL B CA 1
ATOM 4696 C C . VAL B 1 269 ? -1.977 -19.064 10.238 1 95.85 269 VAL B C 1
ATOM 4698 O O . VAL B 1 269 ? -1.724 -20.183 9.786 1 95.85 269 VAL B O 1
ATOM 4701 N N . LEU B 1 270 ? -1.77 -18.829 11.501 1 94.42 270 LEU B N 1
ATOM 4702 C CA . LEU B 1 270 ? -1.132 -19.759 12.426 1 94.42 270 LEU B CA 1
ATOM 4703 C C . LEU B 1 270 ? -1.991 -21.004 12.623 1 94.42 270 LEU B C 1
ATOM 4705 O O . LEU B 1 270 ? -1.464 -22.11 12.765 1 94.42 270 LEU B O 1
ATOM 4709 N N . GLY B 1 271 ? -3.266 -20.741 12.599 1 93.81 271 GLY B N 1
ATOM 4710 C CA . GLY B 1 271 ? -4.185 -21.855 12.775 1 93.81 271 GLY B CA 1
ATOM 4711 C C . GLY B 1 271 ? -4.491 -22.586 11.482 1 93.81 271 GLY B C 1
ATOM 4712 O O . GLY B 1 271 ? -5.197 -23.596 11.486 1 93.81 271 GLY B O 1
ATOM 4713 N N . ARG B 1 272 ? -3.925 -22.008 10.397 1 94.47 272 ARG B N 1
ATOM 4714 C CA . ARG B 1 272 ? -4.217 -22.542 9.071 1 94.47 272 ARG B CA 1
ATOM 4715 C C . ARG B 1 272 ? -5.72 -22.659 8.846 1 94.47 272 ARG B C 1
ATOM 4717 O O . ARG B 1 272 ? -6.21 -23.708 8.422 1 94.47 272 ARG B O 1
ATOM 4724 N N . ASN B 1 273 ? -6.394 -21.66 9.24 1 91 273 ASN B N 1
ATOM 4725 C CA . ASN B 1 273 ? -7.852 -21.639 9.204 1 91 273 ASN B CA 1
ATOM 4726 C C . ASN B 1 273 ? -8.373 -21.189 7.842 1 91 273 ASN B C 1
ATOM 4728 O O . ASN B 1 273 ? -8.842 -20.059 7.694 1 91 273 ASN B O 1
ATOM 4732 N N . PHE B 1 274 ? -8.28 -22.005 6.806 1 93.85 274 PHE B N 1
ATOM 4733 C CA . PHE B 1 274 ? -8.92 -21.748 5.521 1 93.85 274 PHE B CA 1
ATOM 4734 C C . PHE B 1 274 ? -9.702 -22.969 5.052 1 93.85 274 PHE B C 1
ATOM 4736 O O . PHE B 1 274 ? -9.469 -24.083 5.526 1 93.85 274 PHE B O 1
ATOM 4743 N N . LYS B 1 275 ? -10.72 -22.705 4.207 1 94.09 275 LYS B N 1
ATOM 4744 C CA . LYS B 1 275 ? -11.571 -23.766 3.675 1 94.09 275 LYS B CA 1
ATOM 4745 C C . LYS B 1 275 ? -11.756 -23.619 2.168 1 94.09 275 LYS B C 1
ATOM 4747 O O . LYS B 1 275 ? -11.663 -22.513 1.631 1 94.09 275 LYS B O 1
ATOM 4752 N N . PHE B 1 276 ? -11.901 -24.759 1.58 1 95.98 276 PHE B N 1
ATOM 4753 C CA . PHE B 1 276 ? -12.294 -24.74 0.176 1 95.98 276 PHE B CA 1
ATOM 4754 C C . PHE B 1 276 ? -13.8 -24.548 0.038 1 95.98 276 PHE B C 1
ATOM 4756 O O . PHE B 1 276 ? -14.575 -25.089 0.829 1 95.98 276 PHE B O 1
ATOM 4763 N N . PRO B 1 277 ? -14.158 -23.784 -0.949 1 91.65 277 PRO B N 1
ATOM 4764 C CA . PRO B 1 277 ? -15.602 -23.652 -1.157 1 91.65 277 PRO B CA 1
ATOM 4765 C C . PRO B 1 277 ? -16.286 -24.993 -1.415 1 91.65 277 PRO B C 1
ATOM 4767 O O . PRO B 1 277 ? -15.72 -25.86 -2.087 1 91.65 277 PRO B O 1
ATOM 4770 N N . GLY B 1 278 ? -17.479 -25.183 -0.817 1 89.61 278 GLY B N 1
ATOM 4771 C CA . GLY B 1 278 ? -18.238 -26.412 -0.988 1 89.61 278 GLY B CA 1
ATOM 4772 C C . GLY B 1 278 ? -18.596 -26.696 -2.434 1 89.61 278 GLY B C 1
ATOM 4773 O O . GLY B 1 278 ? -18.72 -27.856 -2.832 1 89.61 278 GLY B O 1
ATOM 4774 N N . ASN B 1 279 ? -18.799 -25.654 -3.263 1 88.94 279 ASN B N 1
ATOM 4775 C CA . ASN B 1 279 ? -19.188 -25.808 -4.66 1 88.94 279 ASN B CA 1
ATOM 4776 C C . ASN B 1 279 ? -17.986 -25.694 -5.593 1 88.94 279 ASN B C 1
ATOM 4778 O O . ASN B 1 279 ? -18.12 -25.245 -6.733 1 88.94 279 ASN B O 1
ATOM 4782 N N . SER B 1 280 ? -16.871 -26.169 -5.155 1 93.08 280 SER B N 1
ATOM 4783 C CA . SER B 1 280 ? -15.656 -26.079 -5.958 1 93.08 280 SER B CA 1
ATOM 4784 C C . SER B 1 280 ? -15.757 -26.94 -7.212 1 93.08 280 SER B C 1
ATOM 4786 O O . SER B 1 280 ? -16.187 -28.094 -7.147 1 93.08 280 SER B O 1
ATOM 4788 N N . ARG B 1 281 ? -15.331 -26.401 -8.296 1 93.75 281 ARG B N 1
ATOM 4789 C CA . ARG B 1 281 ? -15.308 -27.129 -9.561 1 93.75 281 ARG B CA 1
ATOM 4790 C C . ARG B 1 281 ? -13.928 -27.72 -9.827 1 93.75 281 ARG B C 1
ATOM 4792 O O . ARG B 1 281 ? -13.715 -28.377 -10.848 1 93.75 281 ARG B O 1
ATOM 4799 N N . TYR B 1 282 ? -13.069 -27.514 -8.932 1 96.89 282 TYR B N 1
ATOM 4800 C CA . TYR B 1 282 ? -11.694 -27.956 -9.138 1 96.89 282 TYR B CA 1
ATOM 4801 C C . TYR B 1 282 ? -11.471 -29.34 -8.541 1 96.89 282 TYR B C 1
ATOM 4803 O O . TYR B 1 282 ? -12.191 -29.753 -7.628 1 96.89 282 TYR B O 1
ATOM 4811 N N . SER B 1 283 ? -10.505 -30.055 -9.08 1 96.63 283 SER B N 1
ATOM 4812 C CA . SER B 1 283 ? -10.222 -31.437 -8.706 1 96.63 283 SER B CA 1
ATOM 4813 C C . SER B 1 283 ? -9.73 -31.53 -7.266 1 96.63 283 SER B C 1
ATOM 4815 O O . SER B 1 283 ? -9.214 -30.555 -6.716 1 96.63 283 SER B O 1
ATOM 4817 N N . THR B 1 284 ? -9.864 -32.65 -6.672 1 96.43 284 THR B N 1
ATOM 4818 C CA . THR B 1 284 ? -9.321 -32.936 -5.348 1 96.43 284 THR B CA 1
ATOM 4819 C C . THR B 1 284 ? -7.802 -32.795 -5.344 1 96.43 284 THR B C 1
ATOM 4821 O O . THR B 1 284 ? -7.215 -32.367 -4.348 1 96.43 284 THR B O 1
ATOM 4824 N N . ALA B 1 285 ? -7.213 -33.146 -6.5 1 97.57 285 ALA B N 1
ATOM 4825 C CA . ALA B 1 285 ? -5.761 -33.046 -6.627 1 97.57 285 ALA B CA 1
ATOM 4826 C C . ALA B 1 285 ? -5.292 -31.606 -6.441 1 97.57 285 ALA B C 1
ATOM 4828 O O . ALA B 1 285 ? -4.264 -31.358 -5.805 1 97.57 285 ALA B O 1
ATOM 4829 N N . LEU B 1 286 ? -6.035 -30.711 -6.971 1 98.26 286 LEU B N 1
ATOM 4830 C CA . LEU B 1 286 ? -5.681 -29.305 -6.812 1 98.26 286 LEU B CA 1
ATOM 4831 C C . LEU B 1 286 ? -5.812 -28.873 -5.355 1 98.26 286 LEU B C 1
ATOM 4833 O O . LEU B 1 286 ? -4.947 -28.168 -4.832 1 98.26 286 LEU B O 1
ATOM 4837 N N . HIS B 1 287 ? -6.887 -29.295 -4.695 1 98.3 287 HIS B N 1
ATOM 4838 C CA . HIS B 1 287 ? -7.074 -28.992 -3.28 1 98.3 287 HIS B CA 1
ATOM 4839 C C . HIS B 1 287 ? -5.913 -29.523 -2.445 1 98.3 287 HIS B C 1
ATOM 4841 O O . HIS B 1 287 ? -5.41 -28.827 -1.561 1 98.3 287 HIS B O 1
ATOM 4847 N N . GLU B 1 288 ? -5.538 -30.686 -2.759 1 98.18 288 GLU B N 1
ATOM 4848 C CA . GLU B 1 288 ? -4.446 -31.324 -2.031 1 98.18 288 GLU B CA 1
ATOM 4849 C C . GLU B 1 288 ? -3.129 -30.585 -2.251 1 98.18 288 GLU B C 1
ATOM 4851 O O . GLU B 1 288 ? -2.332 -30.436 -1.323 1 98.18 288 GLU B O 1
ATOM 4856 N N . LEU B 1 289 ? -2.901 -30.201 -3.456 1 98.7 289 LEU B N 1
ATOM 4857 C CA . LEU B 1 289 ? -1.688 -29.444 -3.746 1 98.7 289 LEU B CA 1
ATOM 4858 C C . LEU B 1 289 ? -1.643 -28.155 -2.933 1 98.7 289 LEU B C 1
ATOM 4860 O O . LEU B 1 289 ? -0.634 -27.857 -2.29 1 98.7 289 LEU B O 1
ATOM 4864 N N . ILE B 1 290 ? -2.734 -27.394 -2.92 1 98.74 290 ILE B N 1
ATOM 4865 C CA . ILE B 1 290 ? -2.813 -26.147 -2.166 1 98.74 290 ILE B CA 1
ATOM 4866 C C . ILE B 1 290 ? -2.53 -26.417 -0.69 1 98.74 290 ILE B C 1
ATOM 4868 O O . ILE B 1 290 ? -1.719 -25.725 -0.07 1 98.74 290 ILE B O 1
ATOM 4872 N N . SER B 1 291 ? -3.148 -27.434 -0.192 1 98.39 291 SER B N 1
ATOM 4873 C CA . SER B 1 291 ? -2.988 -27.782 1.217 1 98.39 291 SER B CA 1
ATOM 4874 C C . SER B 1 291 ? -1.546 -28.165 1.532 1 98.39 291 SER B C 1
ATOM 4876 O O . SER B 1 291 ? -1.044 -27.873 2.619 1 98.39 291 SER B O 1
ATOM 4878 N N . SER B 1 292 ? -0.909 -28.817 0.58 1 98.44 292 SER B N 1
ATOM 4879 C CA . SER B 1 292 ? 0.461 -29.277 0.784 1 98.44 292 SER B CA 1
ATOM 4880 C C . SER B 1 292 ? 1.442 -28.11 0.788 1 98.44 292 SER B C 1
ATOM 4882 O O . SER B 1 292 ? 2.525 -28.204 1.368 1 98.44 292 SER B O 1
ATOM 4884 N N . ILE B 1 293 ? 1.092 -27.039 0.142 1 98.73 293 ILE B N 1
ATOM 4885 C CA . ILE B 1 293 ? 1.961 -25.87 0.064 1 98.73 293 ILE B CA 1
ATOM 4886 C C . ILE B 1 293 ? 1.755 -24.991 1.296 1 98.73 293 ILE B C 1
ATOM 4888 O O . ILE B 1 293 ? 2.722 -24.506 1.889 1 98.73 293 ILE B O 1
ATOM 4892 N N . LEU B 1 294 ? 0.515 -24.808 1.712 1 98.32 294 LEU B N 1
ATOM 4893 C CA . LEU B 1 294 ? 0.159 -23.918 2.811 1 98.32 294 LEU B CA 1
ATOM 4894 C C . LEU B 1 294 ? 0.357 -24.609 4.156 1 98.32 294 LEU B C 1
ATOM 4896 O O . LEU B 1 294 ? -0.613 -24.896 4.86 1 98.32 294 LEU B O 1
ATOM 4900 N N . VAL B 1 295 ? 1.571 -24.772 4.46 1 97.68 295 VAL B N 1
ATOM 4901 C CA . VAL B 1 295 ? 1.966 -25.376 5.728 1 97.68 295 VAL B CA 1
ATOM 4902 C C . VAL B 1 295 ? 2.656 -24.333 6.605 1 97.68 295 VAL B C 1
ATOM 4904 O O . VAL B 1 295 ? 3.567 -23.636 6.152 1 97.68 295 VAL B O 1
ATOM 4907 N N . VAL B 1 296 ? 2.283 -24.183 7.826 1 97.07 296 VAL B N 1
ATOM 4908 C CA . VAL B 1 296 ? 2.717 -23.118 8.724 1 97.07 296 VAL B CA 1
ATOM 4909 C C . VAL B 1 296 ? 4.187 -23.315 9.087 1 97.07 296 VAL B C 1
ATOM 4911 O O . VAL B 1 296 ? 4.969 -22.361 9.075 1 97.07 296 VAL B O 1
ATOM 4914 N N . GLU B 1 297 ? 4.554 -24.615 9.339 1 95.88 297 GLU B N 1
ATOM 4915 C CA . GLU B 1 297 ? 5.934 -24.918 9.708 1 95.88 297 GLU B CA 1
ATOM 4916 C C . GLU B 1 297 ? 6.854 -24.864 8.492 1 95.88 297 GLU B C 1
ATOM 4918 O O . GLU B 1 297 ? 6.731 -25.681 7.577 1 95.88 297 GLU B O 1
ATOM 4923 N N . VAL B 1 298 ? 7.792 -24.056 8.504 1 96.38 298 VAL B N 1
ATOM 4924 C CA . VAL B 1 298 ? 8.646 -23.765 7.358 1 96.38 298 VAL B CA 1
ATOM 4925 C C . VAL B 1 298 ? 9.372 -25.035 6.919 1 96.38 298 VAL B C 1
ATOM 4927 O O . VAL B 1 298 ? 9.485 -25.311 5.722 1 96.38 298 VAL B O 1
ATOM 4930 N N . ILE B 1 299 ? 9.878 -25.793 7.828 1 95.73 299 ILE B N 1
ATOM 4931 C CA . ILE B 1 299 ? 10.704 -26.958 7.534 1 95.73 299 ILE B CA 1
ATOM 4932 C C . ILE B 1 299 ? 9.875 -28.005 6.793 1 95.73 299 ILE B C 1
ATOM 4934 O O . ILE B 1 299 ? 10.421 -28.836 6.063 1 95.73 299 ILE B O 1
ATOM 4938 N N . GLU B 1 300 ? 8.57 -27.988 6.964 1 97.47 300 GLU B N 1
ATOM 4939 C CA . GLU B 1 300 ? 7.682 -28.963 6.34 1 97.47 300 GLU B CA 1
ATOM 4940 C C . GLU B 1 300 ? 7.153 -28.45 5.003 1 97.47 300 GLU B C 1
ATOM 4942 O O . GLU B 1 300 ? 6.503 -29.191 4.262 1 97.47 300 GLU B O 1
ATOM 4947 N N . ARG B 1 301 ? 7.401 -27.237 4.716 1 98.01 301 ARG B N 1
ATOM 4948 C CA . ARG B 1 301 ? 6.908 -26.646 3.476 1 98.01 301 ARG B CA 1
ATOM 4949 C C . ARG B 1 301 ? 7.722 -27.127 2.279 1 98.01 301 ARG B C 1
ATOM 4951 O O . ARG B 1 301 ? 8.952 -27.18 2.339 1 98.01 301 ARG B O 1
ATOM 4958 N N . PRO B 1 302 ? 7.078 -27.506 1.199 1 98.58 302 PRO B N 1
ATOM 4959 C CA . PRO B 1 302 ? 7.814 -28.044 0.053 1 98.58 302 PRO B CA 1
ATOM 4960 C C . PRO B 1 302 ? 8.641 -26.981 -0.668 1 98.58 302 PRO B C 1
ATOM 4962 O O . PRO B 1 302 ? 8.508 -25.789 -0.379 1 98.58 302 PRO B O 1
ATOM 4965 N N . SER B 1 303 ? 9.507 -27.38 -1.537 1 98.4 303 SER B N 1
ATOM 4966 C CA . SER B 1 303 ? 10.243 -26.487 -2.425 1 98.4 303 SER B CA 1
ATOM 4967 C C . SER B 1 303 ? 9.442 -26.177 -3.686 1 98.4 303 SER B C 1
ATOM 4969 O O . SER B 1 303 ? 8.499 -26.897 -4.02 1 98.4 303 SER B O 1
ATOM 4971 N N . VAL B 1 304 ? 9.844 -25.162 -4.331 1 98.76 304 VAL B N 1
ATOM 4972 C CA . VAL B 1 304 ? 9.181 -24.827 -5.588 1 98.76 304 VAL B CA 1
ATOM 4973 C C . VAL B 1 304 ? 9.413 -25.94 -6.607 1 98.76 304 VAL B C 1
ATOM 4975 O O . VAL B 1 304 ? 8.539 -26.232 -7.427 1 98.76 304 VAL B O 1
ATOM 4978 N N . THR B 1 305 ? 10.542 -26.615 -6.547 1 98.55 305 THR B N 1
ATOM 4979 C CA . THR B 1 305 ? 10.835 -27.735 -7.435 1 98.55 305 THR B CA 1
ATOM 4980 C C . THR B 1 305 ? 9.829 -28.864 -7.23 1 98.55 305 THR B C 1
ATOM 4982 O O . THR B 1 305 ? 9.33 -29.441 -8.199 1 98.55 305 THR B O 1
ATOM 4985 N N . TRP B 1 306 ? 9.573 -29.17 -5.959 1 98.72 306 TRP B N 1
ATOM 4986 C CA . TRP B 1 306 ? 8.574 -30.191 -5.658 1 98.72 306 TRP B CA 1
ATOM 4987 C C . TRP B 1 306 ? 7.212 -29.802 -6.223 1 98.72 306 TRP B C 1
ATOM 4989 O O . TRP B 1 306 ? 6.504 -30.641 -6.786 1 98.72 306 TRP B O 1
ATOM 4999 N N . ILE B 1 307 ? 6.819 -28.555 -6.146 1 98.89 307 ILE B N 1
ATOM 5000 C CA . ILE B 1 307 ? 5.538 -28.069 -6.647 1 98.89 307 ILE B CA 1
ATOM 5001 C C . ILE B 1 307 ? 5.466 -28.267 -8.159 1 98.89 307 ILE B C 1
ATOM 5003 O O . ILE B 1 307 ? 4.455 -28.742 -8.682 1 98.89 307 ILE B O 1
ATOM 5007 N N . ILE B 1 308 ? 6.539 -27.9 -8.832 1 98.82 308 ILE B N 1
ATOM 5008 C CA . ILE B 1 308 ? 6.609 -28.021 -10.284 1 98.82 308 ILE B CA 1
ATOM 5009 C C . ILE B 1 308 ? 6.42 -29.481 -10.689 1 98.82 308 ILE B C 1
ATOM 5011 O O . ILE B 1 308 ? 5.686 -29.779 -11.635 1 98.82 308 ILE B O 1
ATOM 5015 N N . GLU B 1 309 ? 7.001 -30.37 -9.953 1 98.69 309 GLU B N 1
ATOM 5016 C CA . GLU B 1 309 ? 6.86 -31.795 -10.24 1 98.69 309 GLU B CA 1
ATOM 5017 C C . GLU B 1 309 ? 5.41 -32.247 -10.09 1 98.69 309 GLU B C 1
ATOM 5019 O O . GLU B 1 309 ? 4.903 -33.007 -10.918 1 98.69 309 GLU B O 1
ATOM 5024 N N . GLN B 1 310 ? 4.77 -31.824 -9.026 1 98.65 310 GLN B N 1
ATOM 5025 C CA . GLN B 1 310 ? 3.365 -32.163 -8.83 1 98.65 310 GLN B CA 1
ATOM 5026 C C . GLN B 1 310 ? 2.501 -31.604 -9.957 1 98.65 310 GLN B C 1
ATOM 5028 O O . GLN B 1 310 ? 1.584 -32.275 -10.434 1 98.65 310 GLN B O 1
ATOM 5033 N N . LEU B 1 311 ? 2.807 -30.4 -10.399 1 98.71 311 LEU B N 1
ATOM 5034 C CA . LEU B 1 311 ? 2.044 -29.762 -11.466 1 98.71 311 LEU B CA 1
ATOM 5035 C C . LEU B 1 311 ? 2.213 -30.517 -12.78 1 98.71 311 LEU B C 1
ATOM 5037 O O . LEU B 1 311 ? 1.252 -30.679 -13.536 1 98.71 311 LEU B O 1
ATOM 5041 N N . ASP B 1 312 ? 3.429 -30.947 -13.037 1 98.15 312 ASP B N 1
ATOM 5042 C CA . ASP B 1 312 ? 3.686 -31.71 -14.255 1 98.15 312 ASP B CA 1
ATOM 5043 C C . ASP B 1 312 ? 2.873 -33.002 -14.277 1 98.15 312 ASP B C 1
ATOM 5045 O O . ASP B 1 312 ? 2.333 -33.385 -15.316 1 98.15 312 ASP B O 1
ATOM 5049 N N . ILE B 1 313 ? 2.779 -33.671 -13.165 1 97.67 313 ILE B N 1
ATOM 5050 C CA . ILE B 1 313 ? 1.987 -34.891 -13.049 1 97.67 313 ILE B CA 1
ATOM 5051 C C . ILE B 1 313 ? 0.516 -34.578 -13.311 1 97.67 313 ILE B C 1
ATOM 5053 O O . ILE B 1 313 ? -0.149 -35.284 -14.074 1 97.67 313 ILE B O 1
ATOM 5057 N N . MET B 1 314 ? 0.013 -33.537 -12.747 1 97.63 314 MET B N 1
ATOM 5058 C CA . MET B 1 314 ? -1.389 -33.157 -12.896 1 97.63 314 MET B CA 1
ATOM 5059 C C . MET B 1 314 ? -1.7 -32.78 -14.341 1 97.63 314 MET B C 1
ATOM 5061 O O . MET B 1 314 ? -2.768 -33.112 -14.858 1 97.63 314 MET B O 1
ATOM 5065 N N . LEU B 1 315 ? -0.782 -32.048 -14.93 1 96.89 315 LEU B N 1
ATOM 5066 C CA . LEU B 1 315 ? -0.985 -31.614 -16.308 1 96.89 315 LEU B CA 1
ATOM 5067 C C . LEU B 1 315 ? -0.999 -32.807 -17.257 1 96.89 315 LEU B C 1
ATOM 5069 O O . LEU B 1 315 ? -1.741 -32.814 -18.242 1 96.89 315 LEU B O 1
ATOM 5073 N N . GLN B 1 316 ? -0.225 -33.812 -16.979 1 94.98 316 GLN B N 1
ATOM 5074 C CA . GLN B 1 316 ? -0.238 -35.038 -17.771 1 94.98 316 GLN B CA 1
ATOM 5075 C C . GLN B 1 316 ? -1.575 -35.762 -17.642 1 94.98 316 GLN B C 1
ATOM 5077 O O . GLN B 1 316 ? -2.082 -36.318 -18.619 1 94.98 316 GLN B O 1
ATOM 5082 N N . GLU B 1 317 ? -2.15 -35.717 -16.5 1 91.86 317 GLU B N 1
ATOM 5083 C CA . GLU B 1 317 ? -3.429 -36.376 -16.255 1 91.86 317 GLU B CA 1
ATOM 5084 C C . GLU B 1 317 ? -4.567 -35.657 -16.975 1 91.86 317 GLU B C 1
ATOM 5086 O O . GLU B 1 317 ? -5.496 -36.296 -17.471 1 91.86 317 GLU B O 1
ATOM 5091 N N . VAL B 1 318 ? -4.505 -34.386 -16.976 1 87.52 318 VAL B N 1
ATOM 5092 C CA . VAL B 1 318 ? -5.541 -33.59 -17.626 1 87.52 318 VAL B CA 1
ATOM 5093 C C . VAL B 1 318 ? -5.456 -33.767 -19.14 1 87.52 318 VAL B C 1
ATOM 5095 O O . VAL B 1 318 ? -6.479 -33.776 -19.829 1 87.52 318 VAL B O 1
ATOM 5098 N N . GLU B 1 319 ? -4.299 -33.824 -19.658 1 82.33 319 GLU B N 1
ATOM 5099 C CA . GLU B 1 319 ? -4.11 -34.014 -21.093 1 82.33 319 GLU B CA 1
ATOM 5100 C C . GLU B 1 319 ? -4.53 -35.416 -21.524 1 82.33 319 GLU B C 1
ATOM 5102 O O . GLU B 1 319 ? -4.99 -35.613 -22.651 1 82.33 319 GLU B O 1
ATOM 5107 N N . HIS B 1 320 ? -4.378 -36.371 -20.676 1 74.83 320 HIS B N 1
ATOM 5108 C CA . HIS B 1 320 ? -4.767 -37.738 -21.003 1 74.83 320 HIS B CA 1
ATOM 5109 C C . HIS B 1 320 ? -6.28 -37.913 -20.929 1 74.83 320 HIS B C 1
ATOM 5111 O O . HIS B 1 320 ? -6.834 -38.83 -21.54 1 74.83 320 HIS B O 1
ATOM 5117 N N . ARG B 1 321 ? -6.932 -37.126 -20.222 1 66.71 321 ARG B N 1
ATOM 5118 C CA . ARG B 1 321 ? -8.387 -37.222 -20.156 1 66.71 321 ARG B CA 1
ATOM 5119 C C . ARG B 1 321 ? -9.033 -36.609 -21.394 1 66.71 321 ARG B C 1
ATOM 5121 O O . ARG B 1 321 ? -10.215 -36.836 -21.661 1 66.71 321 ARG B O 1
ATOM 5128 N N . VAL B 1 322 ? -8.403 -35.841 -22.113 1 50.22 322 VAL B N 1
ATOM 5129 C CA . VAL B 1 322 ? -8.98 -35.36 -23.364 1 50.22 322 VAL B CA 1
ATOM 5130 C C . VAL B 1 322 ? -8.686 -36.355 -24.485 1 50.22 322 VAL B C 1
ATOM 5132 O O . VAL B 1 322 ? -7.576 -36.883 -24.579 1 50.22 322 VAL B O 1
#

Secondary structure (DSSP, 8-state):
---------------------------EEEETTEEEEEEEEEEE-SSEEEEEEEETTT--EEEEEEEEESSHHHHHHHHHHHHHHHH---TTBPPP-EEEEE--GGG-EEEEEEEE--TT-BHHHHHHHHHHTT----HHHHHHHHHHHHHHHHHHHT-SSS-EE-S--SGGGEEE-TT--EEE--TTS-EES-EEE-SHHHHHHHHHHHHHHS-GGG--HHHHSPPSSEEE-THHHHHHHHHHHHHHHHSS-TTHHHHHTT--HHHHHHTT-----TT--S-HHHHHHHHHH--SSGGGSPPHHHHHHHHHHHHHHHHHH-/---------------------------EEEETTEEEEEEEEEEE-SSEEEEEEEETTT--EEEEEEEEESSHHHHHHHHHHHHHHHH---TTBPPP-EEEEE--GGG-EEEEEEEE--TT-BHHHHHHHHHHTT----HHHHHHHHHHHHHHHHHHHT-SSS-EE-S--SGGGEEE-TT--EEE--GGG-EES-EEE-SHHHHHHHHHHHHHHS-GGG--HHHHSPPSSEEE-THHHHHHHHHHHHHHHHSS-TTHHHHHTT--HHHHHHTT-----TT--S-HHHHHHHHHH--SSGGGSPPHHHHHHHHHHHHHHHHHH-

pLDDT: mean 86.97, std 19.72, range [18.58, 98.91]

Foldseek 3Di:
DCPDPPPCVPPPPPPPPPPVPCCVVFDWDDFPHWIKGFDAWDDDDPFWTKTWIATDPPRFIKIKIKGKAQAPVSVVLLVVLVVVLVQFDDPQAWHWPGKDKDDPPPRMIIIITITHDAPQAFQLVVLVVQVVVVHADDPLLLLVQLLLNLVVLVRQCPTPPARKAQLADARNQWGQHPVGHTHGHDSSLMDGFKDFAADDVSQVVQLVSSVVRYDLLQFALCSPGPDHGDIGGNLRVLSSSLQRSLCNQPVHGFQVVVVVVVHDSNVCLQVVPGDDDPPGPDDVLSVVLSVQQSDNDSVSHDDSVVSSVSSVVVSVVVVVVD/DCPVVVPPPPPPPPPPPPPVPPCVVFDWDDFPRWIKGFDAWDDDDPFWTKTWIATDPPRFIKIKIKGKAQAPVSVVLLVVLLVVLVQFDDPQAWHWPGKDKDDPPPRMIIIITITHDAPQAFQLVVLVVQVVVVHADPPLLLLVQLLLNLVVLVRQCPTPPARKAQLADARNQWGQHPVGHTHGHDSSLMDGFKDFAADDVSQVVQLVSSVVRYDLLQFALCSPGPDHGDIGGNLRVLSSSLQRSLCNQPVHGFQVVVVVVVHDSNVCLQVVPGDDDPPGPDDVLSVVLSVQQSDNDSVSHDDSVVSSVSSVVVSVVVVVVD